Protein AF-0000000065784189 (afdb_homodimer)

Secondary structure (DSSP, 8-state):
--EEEEESS--HHHHHHHHHHHHTT--EEEEETTTS-EES-GGGGG-SEEEE--SSHHHHHHHHHHHHHTT-EEES-HHHHHHHT-HHHHHHHHHHTT-----EEEE-SHHHHHHHHHHH-SSEEEE-SS-STTTT-EEE-SHHHHHHHHHHHHT-S-GGGG-EEEEE---STTEEEEEEEETTEEEEEEEEEPPTT-S---GGGT-EEEE----HHHHHHHHHHHHHHT-SEEEEEEEEETTTEEEEEEEESS---HHHHHHH---HHHHHHHHHHHHH--/--EEEEESS--HHHHHHHHHHHHTT--EEEEETTTS-EES-GGGGG-SEEEE--SSHHHHHHHHHHHHHTT-EEES-HHHHHHHT-HHHHHHHHHHTT-----EEEE-SHHHHHHHHHHH-SSEEEE-SS-STTTT-EEE-SHHHHHHHHHHHHT-S-GGGG-EEEEE---STTEEEEEEEETTEEEEEEEEEPPTT-S---GGGT-EEEE----HHHHHHHHHHHHHHT-SEEEEEEEEETTTEEEEEEEESS---HHHHHHH---HHHHHHHHHHHHH--

Structure (mmCIF, N/CA/C/O backbone):
data_AF-0000000065784189-model_v1
#
loop_
_entity.id
_entity.type
_entity.pdbx_description
1 polymer 'Glutamate--LysW ligase ArgX'
#
loop_
_atom_site.group_PDB
_atom_site.id
_atom_site.type_symbol
_atom_site.label_atom_id
_atom_site.label_alt_id
_atom_site.label_comp_id
_atom_site.label_asym_id
_atom_site.label_entity_id
_atom_site.label_seq_id
_atom_site.pdbx_PDB_ins_code
_atom_site.Cartn_x
_atom_site.Cartn_y
_atom_site.Cartn_z
_atom_site.occupancy
_atom_site.B_iso_or_equiv
_atom_site.auth_seq_id
_atom_site.auth_comp_id
_atom_site.auth_asym_id
_atom_site.auth_atom_id
_atom_site.pdbx_PDB_model_num
ATOM 1 N N . MET A 1 1 ? -0.158 31.297 -2.658 1 83.88 1 MET A N 1
ATOM 2 C CA . MET A 1 1 ? 0.431 29.969 -2.83 1 83.88 1 MET A CA 1
ATOM 3 C C . MET A 1 1 ? 1.099 29.5 -1.544 1 83.88 1 MET A C 1
ATOM 5 O O . MET A 1 1 ? 1.792 30.266 -0.88 1 83.88 1 MET A O 1
ATOM 9 N N . ARG A 1 2 ? 0.805 28.484 -1.016 1 95.38 2 ARG A N 1
ATOM 10 C CA . ARG A 1 2 ? 1.253 28.078 0.315 1 95.38 2 ARG A CA 1
ATOM 11 C C . ARG A 1 2 ? 1.725 26.625 0.324 1 95.38 2 ARG A C 1
ATOM 13 O O . ARG A 1 2 ? 1.132 25.781 -0.337 1 95.38 2 ARG A O 1
ATOM 20 N N . VAL A 1 3 ? 2.896 26.438 0.998 1 98.56 3 VAL A N 1
ATOM 21 C CA . VAL A 1 3 ? 3.49 25.109 1.099 1 98.56 3 VAL A CA 1
ATOM 22 C C . VAL A 1 3 ? 3.203 24.516 2.477 1 98.56 3 VAL A C 1
ATOM 24 O O . VAL A 1 3 ? 3.279 25.219 3.488 1 98.56 3 VAL A O 1
ATOM 27 N N . ALA A 1 4 ? 2.799 23.266 2.514 1 98.81 4 ALA A N 1
ATOM 28 C CA . ALA A 1 4 ? 2.785 22.516 3.77 1 98.81 4 ALA A CA 1
ATOM 29 C C . ALA A 1 4 ? 4.043 21.672 3.914 1 98.81 4 ALA A C 1
ATOM 31 O O . ALA A 1 4 ? 4.309 20.797 3.08 1 98.81 4 ALA A O 1
ATOM 32 N N . LEU A 1 5 ? 4.863 21.984 4.855 1 98.88 5 LEU A N 1
ATOM 33 C CA . LEU A 1 5 ? 5.953 21.094 5.246 1 98.88 5 LEU A CA 1
ATOM 34 C C . LEU A 1 5 ? 5.484 20.094 6.305 1 98.88 5 LEU A C 1
ATOM 36 O O . LEU A 1 5 ? 5.324 20.453 7.473 1 98.88 5 LEU A O 1
ATOM 40 N N . VAL A 1 6 ? 5.258 18.828 5.93 1 98.94 6 VAL A N 1
ATOM 41 C CA . VAL A 1 6 ? 4.664 17.812 6.805 1 98.94 6 VAL A CA 1
ATOM 42 C C . VAL A 1 6 ? 5.766 17 7.48 1 98.94 6 VAL A C 1
ATOM 44 O O . VAL A 1 6 ? 6.633 16.438 6.809 1 98.94 6 VAL A O 1
ATOM 47 N N . VAL A 1 7 ? 5.73 16.922 8.812 1 98.81 7 VAL A N 1
ATOM 48 C CA . VAL A 1 7 ? 6.816 16.281 9.539 1 98.81 7 VAL A CA 1
ATOM 49 C C . VAL A 1 7 ? 6.242 15.422 10.664 1 98.81 7 VAL A C 1
ATOM 51 O O . VAL A 1 7 ? 5.055 15.523 10.984 1 98.81 7 VAL A O 1
ATOM 54 N N . ASP A 1 8 ? 6.949 14.461 11.18 1 98 8 ASP A N 1
ATOM 55 C CA . ASP A 1 8 ? 6.648 13.844 12.469 1 98 8 ASP A CA 1
ATOM 56 C C . ASP A 1 8 ? 7.754 14.117 13.484 1 98 8 ASP A C 1
ATOM 58 O O . ASP A 1 8 ? 7.504 14.148 14.688 1 98 8 ASP A O 1
ATOM 62 N N . ILE A 1 9 ? 8.977 14.273 12.961 1 96.12 9 ILE A N 1
ATOM 63 C CA . ILE A 1 9 ? 10.141 14.758 13.703 1 96.12 9 ILE A CA 1
ATOM 64 C C . ILE A 1 9 ? 10.906 15.773 12.852 1 96.12 9 ILE A C 1
ATOM 66 O O . ILE A 1 9 ? 11.055 15.586 11.641 1 96.12 9 ILE A O 1
ATOM 70 N N . VAL A 1 10 ? 11.352 16.781 13.508 1 95.88 10 VAL A N 1
ATOM 71 C CA . VAL A 1 10 ? 12.133 17.766 12.781 1 95.88 10 VAL A CA 1
ATOM 72 C C . VAL A 1 10 ? 13.617 17.469 12.906 1 95.88 10 VAL A C 1
ATOM 74 O O . VAL A 1 10 ? 14.234 17.75 13.938 1 95.88 10 VAL A O 1
ATOM 77 N N . ARG A 1 11 ? 14.188 16.984 11.883 1 94.62 11 ARG A N 1
ATOM 78 C CA . ARG A 1 11 ? 15.617 16.688 11.82 1 94.62 11 ARG A CA 1
ATOM 79 C C . ARG A 1 11 ? 16.359 17.766 11.055 1 94.62 11 ARG A C 1
ATOM 81 O O . ARG A 1 11 ? 15.797 18.812 10.742 1 94.62 11 ARG A O 1
ATOM 88 N N . GLN A 1 12 ? 17.594 17.547 10.844 1 94.94 12 GLN A N 1
ATOM 89 C CA . GLN A 1 12 ? 18.438 18.516 10.148 1 94.94 12 GLN A CA 1
ATOM 90 C C . GLN A 1 12 ? 17.938 18.75 8.727 1 94.94 12 GLN A C 1
ATOM 92 O O . GLN A 1 12 ? 17.938 19.891 8.25 1 94.94 12 GLN A O 1
ATOM 97 N N . GLU A 1 13 ? 17.484 17.766 8.086 1 96.81 13 GLU A N 1
ATOM 98 C CA . GLU A 1 13 ? 17 17.859 6.711 1 96.81 13 GLU A CA 1
ATOM 99 C C . GLU A 1 13 ? 15.766 18.75 6.621 1 96.81 13 GLU A C 1
ATOM 101 O O . GLU A 1 13 ? 15.672 19.609 5.73 1 96.81 13 GLU A O 1
ATOM 106 N N . GLU A 1 14 ? 14.859 18.594 7.562 1 98 14 GLU A N 1
ATOM 107 C CA . GLU A 1 14 ? 13.641 19.406 7.551 1 98 14 GLU A CA 1
ATOM 108 C C . GLU A 1 14 ? 13.93 20.859 7.895 1 98 14 GLU A C 1
ATOM 110 O O . GLU A 1 14 ? 13.281 21.766 7.379 1 98 14 GLU A O 1
ATOM 115 N N . LYS A 1 15 ? 14.906 21.062 8.766 1 98.38 15 LYS A N 1
ATOM 116 C CA . LYS A 1 15 ? 15.336 22.438 9.062 1 98.38 15 LYS A CA 1
ATOM 117 C C . LYS A 1 15 ? 15.914 23.109 7.82 1 98.38 15 LYS A C 1
ATOM 119 O O . LYS A 1 15 ? 15.656 24.281 7.57 1 98.38 15 LYS A O 1
ATOM 124 N N . LEU A 1 16 ? 16.734 22.344 7.105 1 98.56 16 LEU A N 1
ATOM 125 C CA . LEU A 1 16 ? 17.328 22.875 5.883 1 98.56 16 LEU A CA 1
ATOM 126 C C . LEU A 1 16 ? 16.25 23.203 4.855 1 98.56 16 LEU A C 1
ATOM 128 O O . LEU A 1 16 ? 16.344 24.219 4.152 1 98.56 16 LEU A O 1
ATOM 132 N N . ILE A 1 17 ? 15.195 22.422 4.758 1 98.81 17 ILE A N 1
ATOM 133 C CA . ILE A 1 17 ? 14.102 22.672 3.826 1 98.81 17 ILE A CA 1
ATOM 134 C C . ILE A 1 17 ? 13.359 23.938 4.242 1 98.81 17 ILE A C 1
ATOM 136 O O . ILE A 1 17 ? 13.047 24.797 3.404 1 98.81 17 ILE A O 1
ATOM 140 N N . ALA A 1 18 ? 13.117 24.047 5.539 1 98.69 18 ALA A N 1
ATOM 141 C CA . ALA A 1 18 ? 12.461 25.25 6.051 1 98.69 18 ALA A CA 1
ATOM 142 C C . ALA A 1 18 ? 13.281 26.5 5.75 1 98.69 18 ALA A C 1
ATOM 144 O O . ALA A 1 18 ? 12.742 27.516 5.305 1 98.69 18 ALA A O 1
ATOM 145 N N . LYS A 1 19 ? 14.555 26.422 5.992 1 98.62 19 LYS A N 1
ATOM 146 C CA . LYS A 1 19 ? 15.453 27.531 5.703 1 98.62 19 LYS A CA 1
ATOM 147 C C . LYS A 1 19 ? 15.406 27.906 4.227 1 98.62 19 LYS A C 1
ATOM 149 O O . LYS A 1 19 ? 15.422 29.094 3.881 1 98.62 19 LYS A O 1
ATOM 154 N N . ALA A 1 20 ? 15.414 26.859 3.385 1 98.69 20 ALA A N 1
ATOM 155 C CA . ALA A 1 20 ? 15.328 27.109 1.947 1 98.69 20 ALA A CA 1
ATOM 156 C C . ALA A 1 20 ? 14.008 27.781 1.579 1 98.69 20 ALA A C 1
ATOM 158 O O . ALA A 1 20 ? 13.984 28.688 0.747 1 98.69 20 ALA A O 1
ATOM 159 N N . LEU A 1 21 ? 12.922 27.375 2.205 1 98.38 21 LEU A N 1
ATOM 160 C CA . LEU A 1 21 ? 11.625 28 1.961 1 98.38 21 LEU A CA 1
ATOM 161 C C . LEU A 1 21 ? 11.648 29.469 2.334 1 98.38 21 LEU A C 1
ATOM 163 O O . LEU A 1 21 ? 11.109 30.312 1.604 1 98.38 21 LEU A O 1
ATOM 167 N N . GLU A 1 22 ? 12.273 29.766 3.396 1 98.12 22 GLU A N 1
ATOM 168 C CA . GLU A 1 22 ? 12.422 31.156 3.832 1 98.12 22 GLU A CA 1
ATOM 169 C C . GLU A 1 22 ? 13.289 31.953 2.859 1 98.12 22 GLU A C 1
ATOM 171 O O . GLU A 1 22 ? 12.938 33.062 2.48 1 98.12 22 GLU A O 1
ATOM 176 N N . LYS A 1 23 ? 14.359 31.344 2.514 1 97.69 23 LYS A N 1
ATOM 177 C CA . LYS A 1 23 ? 15.289 31.984 1.593 1 97.69 23 LYS A CA 1
ATOM 178 C C . LYS A 1 23 ? 14.602 32.375 0.284 1 97.69 23 LYS A C 1
ATOM 180 O O . LYS A 1 23 ? 14.844 33.438 -0.271 1 97.69 23 LYS A O 1
ATOM 185 N N . PHE A 1 24 ? 13.766 31.5 -0.202 1 96.75 24 PHE A N 1
ATOM 186 C CA . PHE A 1 24 ? 13.07 31.734 -1.462 1 96.75 24 PHE A CA 1
ATOM 187 C C . PHE A 1 24 ? 11.797 32.531 -1.239 1 96.75 24 PHE A C 1
ATOM 189 O O . PHE A 1 24 ? 11.008 32.75 -2.166 1 96.75 24 PHE A O 1
ATOM 196 N N . GLN A 1 25 ? 11.453 32.938 0.029 1 96.12 25 GLN A N 1
ATOM 197 C CA . GLN A 1 25 ? 10.336 33.781 0.415 1 96.12 25 GLN A CA 1
ATOM 198 C C . GLN A 1 25 ? 9 33.125 0.084 1 96.12 25 GLN A C 1
ATOM 200 O O . GLN A 1 25 ? 8.094 33.781 -0.441 1 96.12 25 GLN A O 1
ATOM 205 N N . LEU A 1 26 ? 8.977 31.859 0.297 1 97 26 LEU A N 1
ATOM 206 C CA . LEU A 1 26 ? 7.73 31.109 0.122 1 97 26 LEU A CA 1
ATOM 207 C C . LEU A 1 26 ? 6.98 31 1.444 1 97 26 LEU A C 1
ATOM 209 O O . LEU A 1 26 ? 7.586 30.719 2.482 1 97 26 LEU A O 1
ATOM 213 N N . GLN A 1 27 ? 5.715 31.266 1.401 1 97.19 27 GLN A N 1
ATOM 214 C CA . GLN A 1 27 ? 4.887 31.047 2.582 1 97.19 27 GLN A CA 1
ATOM 215 C C . GLN A 1 27 ? 4.684 29.562 2.854 1 97.19 27 GLN A C 1
ATOM 217 O O . GLN A 1 27 ? 4.492 28.781 1.922 1 97.19 27 GLN A O 1
ATOM 222 N N . TYR A 1 28 ? 4.875 29.203 4.133 1 98.12 28 TYR A N 1
ATOM 223 C CA . TYR A 1 28 ? 4.688 27.781 4.441 1 98.12 28 TYR A CA 1
ATOM 224 C C . TYR A 1 28 ? 4.215 27.609 5.879 1 98.12 28 TYR A C 1
ATOM 226 O O . TYR A 1 28 ? 4.379 28.5 6.711 1 98.12 28 TYR A O 1
ATOM 234 N N . ASP A 1 29 ? 3.5 26.484 6.137 1 98.44 29 ASP A N 1
ATOM 235 C CA . ASP A 1 29 ? 3.189 25.984 7.473 1 98.44 29 ASP A CA 1
ATOM 236 C C . ASP A 1 29 ? 3.861 24.641 7.727 1 98.44 29 ASP A C 1
ATOM 238 O O . ASP A 1 29 ? 4.07 23.859 6.797 1 98.44 29 ASP A O 1
ATOM 242 N N . VAL A 1 30 ? 4.238 24.469 8.953 1 98.62 30 VAL A N 1
ATOM 243 C CA . VAL A 1 30 ? 4.711 23.141 9.367 1 98.62 30 VAL A CA 1
ATOM 244 C C . VAL A 1 30 ? 3.555 22.359 9.977 1 98.62 30 VAL A C 1
ATOM 246 O O . VAL A 1 30 ? 2.879 22.828 10.891 1 98.62 30 VAL A O 1
ATOM 249 N N . ILE A 1 31 ? 3.256 21.219 9.414 1 98.56 31 ILE A N 1
ATOM 250 C CA . ILE A 1 31 ? 2.248 20.312 9.953 1 98.56 31 ILE A CA 1
ATOM 251 C C . ILE A 1 31 ? 2.93 19.109 10.586 1 98.56 31 ILE A C 1
ATOM 253 O O . ILE A 1 31 ? 3.527 18.281 9.891 1 98.56 31 ILE A O 1
ATOM 257 N N . ASN A 1 32 ? 2.895 19 11.883 1 98.75 32 ASN A N 1
ATOM 258 C CA . ASN A 1 32 ? 3.459 17.859 12.602 1 98.75 32 ASN A CA 1
ATOM 259 C C . ASN A 1 32 ? 2.412 16.781 12.844 1 98.75 32 ASN A C 1
ATOM 261 O O . ASN A 1 32 ? 1.639 16.859 13.797 1 98.75 32 ASN A O 1
ATOM 265 N N . VAL A 1 33 ? 2.467 15.68 12.125 1 98.56 33 VAL A N 1
ATOM 266 C CA . VAL A 1 33 ? 1.403 14.68 12.109 1 98.56 33 VAL A CA 1
ATOM 267 C C . VAL A 1 33 ? 1.604 13.703 13.266 1 98.56 33 VAL A C 1
ATOM 269 O O . VAL A 1 33 ? 0.78 12.812 13.484 1 98.56 33 VAL A O 1
ATOM 272 N N . ALA A 1 34 ? 2.674 13.852 13.984 1 97.94 34 ALA A N 1
ATOM 273 C CA . ALA A 1 34 ? 2.84 13.102 15.227 1 97.94 34 ALA A CA 1
ATOM 274 C C . ALA A 1 34 ? 2.117 13.789 16.375 1 97.94 34 ALA A C 1
ATOM 276 O O . ALA A 1 34 ? 1.96 13.203 17.453 1 97.94 34 ALA A O 1
ATOM 277 N N . GLN A 1 35 ? 1.637 15 16.141 1 97.94 35 GLN A N 1
ATOM 278 C CA . GLN A 1 35 ? 1.016 15.773 17.203 1 97.94 35 GLN A CA 1
ATOM 279 C C . GLN A 1 35 ? -0.421 16.156 16.859 1 97.94 35 GLN A C 1
ATOM 281 O O . GLN A 1 35 ? -1.281 16.234 17.734 1 97.94 35 GLN A O 1
ATOM 286 N N . GLU A 1 36 ? -0.643 16.344 15.609 1 98.12 36 GLU A N 1
ATOM 287 C CA . GLU A 1 36 ? -1.938 16.859 15.164 1 98.12 36 GLU A CA 1
ATOM 288 C C . GLU A 1 36 ? -2.621 15.867 14.219 1 98.12 36 GLU A C 1
ATOM 290 O O . GLU A 1 36 ? -1.966 15.242 13.383 1 98.12 36 GLU A O 1
ATOM 295 N N . PRO A 1 37 ? -3.949 15.664 14.414 1 98.69 37 PRO A N 1
ATOM 296 C CA . PRO A 1 37 ? -4.688 14.836 13.453 1 98.69 37 PRO A CA 1
ATOM 297 C C . PRO A 1 37 ? -4.992 15.562 12.148 1 98.69 37 PRO A C 1
ATOM 299 O O . PRO A 1 37 ? -4.883 16.797 12.086 1 98.69 37 PRO A O 1
ATOM 302 N N . LEU A 1 38 ? -5.281 14.867 11.109 1 98.75 38 LEU A N 1
ATOM 303 C CA . LEU A 1 38 ? -5.629 15.406 9.797 1 98.75 38 LEU A CA 1
ATOM 304 C C . LEU A 1 38 ? -7.035 14.969 9.391 1 98.75 38 LEU A C 1
ATOM 306 O O . LEU A 1 38 ? -7.277 13.789 9.148 1 98.75 38 LEU A O 1
ATOM 310 N N . PRO A 1 39 ? -7.953 15.875 9.266 1 98.62 39 PRO A N 1
ATOM 311 C CA . PRO A 1 39 ? -9.312 15.523 8.836 1 98.62 39 PRO A CA 1
ATOM 312 C C . PRO A 1 39 ? -9.438 15.445 7.312 1 98.62 39 PRO A C 1
ATOM 314 O O . PRO A 1 39 ? -8.773 16.188 6.594 1 98.62 39 PRO A O 1
ATOM 317 N N . PHE A 1 40 ? -10.211 14.469 6.844 1 98.5 40 PHE A N 1
ATOM 318 C CA . PHE A 1 40 ? -10.711 14.633 5.484 1 98.5 40 PHE A CA 1
ATOM 319 C C . PHE A 1 40 ? -11.594 15.867 5.375 1 98.5 40 PHE A C 1
ATOM 321 O O . PHE A 1 40 ? -12.758 15.844 5.773 1 98.5 40 PHE A O 1
ATOM 328 N N . ASN A 1 41 ? -11 16.953 4.895 1 97.44 41 ASN A N 1
ATOM 329 C CA . ASN A 1 41 ? -11.633 18.266 4.852 1 97.44 41 ASN A CA 1
ATOM 330 C C . ASN A 1 41 ? -11.094 19.109 3.701 1 97.44 41 ASN A C 1
ATOM 332 O O . ASN A 1 41 ? -9.883 19.219 3.52 1 97.44 41 ASN A O 1
ATOM 336 N N . LYS A 1 42 ? -11.953 19.719 3.002 1 96.56 42 LYS A N 1
ATOM 337 C CA . LYS A 1 42 ? -11.57 20.516 1.83 1 96.56 42 LYS A CA 1
ATOM 338 C C . LYS A 1 42 ? -10.742 21.734 2.229 1 96.56 42 LYS A C 1
ATOM 340 O O . LYS A 1 42 ? -10.055 22.312 1.393 1 96.56 42 LYS A O 1
ATOM 345 N N . ALA A 1 43 ? -10.805 22.078 3.469 1 96.5 43 ALA A N 1
ATOM 346 C CA . ALA A 1 43 ? -10.031 23.219 3.947 1 96.5 43 ALA A CA 1
ATOM 347 C C . ALA A 1 43 ? -8.531 22.984 3.803 1 96.5 43 ALA A C 1
ATOM 349 O O . ALA A 1 43 ? -7.75 23.922 3.701 1 96.5 43 ALA A O 1
ATOM 350 N N . LEU A 1 44 ? -8.102 21.766 3.775 1 97.38 44 LEU A N 1
ATOM 351 C CA . LEU A 1 44 ? -6.695 21.438 3.572 1 97.38 44 LEU A CA 1
ATOM 352 C C . LEU A 1 44 ? -6.23 21.875 2.188 1 97.38 44 LEU A C 1
ATOM 354 O O . LEU A 1 44 ? -5.027 21.953 1.931 1 97.38 44 LEU A O 1
ATOM 358 N N . GLY A 1 45 ? -7.156 22.125 1.297 1 97.56 45 GLY A N 1
ATOM 359 C CA . GLY A 1 45 ? -6.844 22.578 -0.05 1 97.56 45 GLY A CA 1
ATOM 360 C C . GLY A 1 45 ? -6.254 23.969 -0.092 1 97.56 45 GLY A C 1
ATOM 361 O O . GLY A 1 45 ? -5.91 24.484 -1.164 1 97.56 45 GLY A O 1
ATOM 362 N N . ARG A 1 46 ? -6.09 24.578 1.039 1 97.19 46 ARG A N 1
ATOM 363 C CA . ARG A 1 46 ? -5.449 25.891 1.11 1 97.19 46 ARG A CA 1
ATOM 364 C C . ARG A 1 46 ? -3.977 25.812 0.729 1 97.19 46 ARG A C 1
ATOM 366 O O . ARG A 1 46 ? -3.348 26.828 0.424 1 97.19 46 ARG A O 1
ATOM 373 N N . TYR A 1 47 ? -3.412 24.625 0.763 1 97.88 47 TYR A N 1
ATOM 374 C CA . TYR A 1 47 ? -2.025 24.422 0.363 1 97.88 47 TYR A CA 1
ATOM 375 C C . TYR A 1 47 ? -1.933 24.047 -1.112 1 97.88 47 TYR A C 1
ATOM 377 O O . TYR A 1 47 ? -2.758 23.281 -1.617 1 97.88 47 TYR A O 1
ATOM 385 N N . ASP A 1 48 ? -0.962 24.594 -1.746 1 97.44 48 ASP A N 1
ATOM 386 C CA . ASP A 1 48 ? -0.709 24.234 -3.139 1 97.44 48 ASP A CA 1
ATOM 387 C C . ASP A 1 48 ? 0.108 22.953 -3.24 1 97.44 48 ASP A C 1
ATOM 389 O O . ASP A 1 48 ? -0.156 22.109 -4.098 1 97.44 48 ASP A O 1
ATOM 393 N N . VAL A 1 49 ? 1.091 22.859 -2.379 1 98.44 49 VAL A N 1
ATOM 394 C CA . VAL A 1 49 ? 2.002 21.719 -2.377 1 98.44 49 VAL A CA 1
ATOM 395 C C . VAL A 1 49 ? 2.32 21.312 -0.94 1 98.44 49 VAL A C 1
ATOM 397 O O . VAL A 1 49 ? 2.385 22.156 -0.048 1 98.44 49 VAL A O 1
ATOM 400 N N . ALA A 1 50 ? 2.418 20.062 -0.773 1 98.88 50 ALA A N 1
ATOM 401 C CA . ALA A 1 50 ? 2.902 19.531 0.5 1 98.88 50 ALA A CA 1
ATOM 402 C C . ALA A 1 50 ? 4.191 18.734 0.312 1 98.88 50 ALA A C 1
ATOM 404 O O . ALA A 1 50 ? 4.25 17.828 -0.515 1 98.88 50 ALA A O 1
ATOM 405 N N . ILE A 1 51 ? 5.215 19.109 1.012 1 98.88 51 ILE A N 1
ATOM 406 C CA . ILE A 1 51 ? 6.453 18.344 1.07 1 98.88 51 ILE A CA 1
ATOM 407 C C . ILE A 1 51 ? 6.375 17.328 2.211 1 98.88 51 ILE A C 1
ATOM 409 O O . ILE A 1 51 ? 6.375 17.703 3.385 1 98.88 51 ILE A O 1
ATOM 413 N N . ILE A 1 52 ? 6.324 16.047 1.884 1 98.94 52 ILE A N 1
ATOM 414 C CA . ILE A 1 52 ? 6.082 14.969 2.842 1 98.94 52 ILE A CA 1
ATOM 415 C C . ILE A 1 52 ? 7.41 14.477 3.416 1 98.94 52 ILE A C 1
ATOM 417 O O . ILE A 1 52 ? 8.227 13.906 2.699 1 98.94 52 ILE A O 1
ATOM 421 N N . ARG A 1 53 ? 7.539 14.609 4.781 1 98.81 53 ARG A N 1
ATOM 422 C CA . ARG A 1 53 ? 8.859 14.352 5.348 1 98.81 53 ARG A CA 1
ATOM 423 C C . ARG A 1 53 ? 8.758 13.5 6.609 1 98.81 53 ARG A C 1
ATOM 425 O O . ARG A 1 53 ? 9.719 13.398 7.371 1 98.81 53 ARG A O 1
ATOM 432 N N . PRO A 1 54 ? 7.559 12.906 6.934 1 98.38 54 PRO A N 1
ATOM 433 C CA . PRO A 1 54 ? 7.574 12.031 8.109 1 98.38 54 PRO A CA 1
ATOM 434 C C . PRO A 1 54 ? 8.531 10.859 7.953 1 98.38 54 PRO A C 1
ATOM 436 O O . PRO A 1 54 ? 8.633 10.273 6.867 1 98.38 54 PRO A O 1
ATOM 439 N N . ILE A 1 55 ? 9.195 10.492 9.023 1 95.38 55 ILE A N 1
ATOM 440 C CA . ILE A 1 55 ? 10.102 9.344 9.039 1 95.38 55 ILE A CA 1
ATOM 441 C C . ILE A 1 55 ? 9.289 8.055 9 1 95.38 55 ILE A C 1
ATOM 443 O O . ILE A 1 55 ? 9.695 7.078 8.359 1 95.38 55 ILE A O 1
ATOM 447 N N . SER A 1 56 ? 8.211 8.023 9.688 1 95.75 56 SER A N 1
ATOM 448 C CA . SER A 1 56 ? 7.316 6.875 9.672 1 95.75 56 SER A CA 1
ATOM 449 C C . SER A 1 56 ? 6.68 6.688 8.297 1 95.75 56 SER A C 1
ATOM 451 O O . SER A 1 56 ? 6.023 7.598 7.785 1 95.75 56 SER A O 1
ATOM 453 N N . MET A 1 57 ? 6.832 5.5 7.801 1 96.12 57 MET A N 1
ATOM 454 C CA . MET A 1 57 ? 6.285 5.176 6.484 1 96.12 57 MET A CA 1
ATOM 455 C C . MET A 1 57 ? 4.781 5.418 6.445 1 96.12 57 MET A C 1
ATOM 457 O O . MET A 1 57 ? 4.27 6.016 5.496 1 96.12 57 MET A O 1
ATOM 461 N N . TYR A 1 58 ? 4.102 5.035 7.434 1 97.19 58 TYR A N 1
ATOM 462 C CA . TYR A 1 58 ? 2.646 5.121 7.43 1 97.19 58 TYR A CA 1
ATOM 463 C C . TYR A 1 58 ? 2.184 6.555 7.676 1 97.19 58 TYR A C 1
ATOM 465 O O . TYR A 1 58 ? 1.167 6.988 7.129 1 97.19 58 TYR A O 1
ATOM 473 N N . ARG A 1 59 ? 2.916 7.316 8.5 1 98.38 59 ARG A N 1
ATOM 474 C CA . ARG A 1 59 ? 2.568 8.727 8.664 1 98.38 59 ARG A CA 1
ATOM 475 C C . ARG A 1 59 ? 2.758 9.492 7.363 1 98.38 59 ARG A C 1
ATOM 477 O O . ARG A 1 59 ? 1.935 10.336 7.008 1 98.38 59 ARG A O 1
ATOM 484 N N . ALA A 1 60 ? 3.852 9.156 6.68 1 98.69 60 ALA A N 1
ATOM 485 C CA . ALA A 1 60 ? 4.07 9.781 5.379 1 98.69 60 ALA A CA 1
ATOM 486 C C . ALA A 1 60 ? 2.949 9.43 4.406 1 98.69 60 ALA A C 1
ATOM 488 O O . ALA A 1 60 ? 2.383 10.312 3.756 1 98.69 60 ALA A O 1
ATOM 489 N N . LEU A 1 61 ? 2.621 8.18 4.383 1 98.81 61 LEU A N 1
ATOM 490 C CA . LEU A 1 61 ? 1.632 7.648 3.451 1 98.81 61 LEU A CA 1
ATOM 491 C C . LEU A 1 61 ? 0.267 8.281 3.689 1 98.81 61 LEU A C 1
ATOM 493 O O . LEU A 1 61 ? -0.336 8.836 2.766 1 98.81 61 LEU A O 1
ATOM 497 N N . TYR A 1 62 ? -0.157 8.305 4.879 1 98.88 62 TYR A N 1
ATOM 498 C CA . TYR A 1 62 ? -1.521 8.727 5.172 1 98.88 62 TYR A CA 1
ATOM 499 C C . TYR A 1 62 ? -1.638 10.25 5.145 1 98.88 62 TYR A C 1
ATOM 501 O O . TYR A 1 62 ? -2.676 10.789 4.754 1 98.88 62 TYR A O 1
ATOM 509 N N . ALA A 1 63 ? -0.564 10.938 5.562 1 98.88 63 ALA A N 1
ATOM 510 C CA . ALA A 1 63 ? -0.583 12.391 5.418 1 98.88 63 ALA A CA 1
ATOM 511 C C . ALA A 1 63 ? -0.723 12.797 3.951 1 98.88 63 ALA A C 1
ATOM 513 O O . ALA A 1 63 ? -1.545 13.648 3.611 1 98.88 63 ALA A O 1
ATOM 514 N N . SER A 1 64 ? 0.073 12.141 3.145 1 98.94 64 SER A N 1
ATOM 515 C CA . SER A 1 64 ? -0.012 12.414 1.714 1 98.94 64 SER A CA 1
ATOM 516 C C . SER A 1 64 ? -1.408 12.117 1.176 1 98.94 64 SER A C 1
ATOM 518 O O . SER A 1 64 ? -1.987 12.938 0.458 1 98.94 64 SER A O 1
ATOM 520 N N . ALA A 1 65 ? -1.974 11.023 1.555 1 98.94 65 ALA A N 1
ATOM 521 C CA . ALA A 1 65 ? -3.281 10.602 1.062 1 98.94 65 ALA A CA 1
ATOM 522 C C . ALA A 1 65 ? -4.367 11.594 1.453 1 98.94 65 ALA A C 1
ATOM 524 O O . ALA A 1 65 ? -5.203 11.969 0.626 1 98.94 65 ALA A O 1
ATOM 525 N N . VAL A 1 66 ? -4.344 12.039 2.691 1 98.94 66 VAL A N 1
ATOM 526 C CA . VAL A 1 66 ? -5.371 12.953 3.174 1 98.94 66 VAL A CA 1
ATOM 527 C C . VAL A 1 66 ? -5.238 14.297 2.469 1 98.94 66 VAL A C 1
ATOM 529 O O . VAL A 1 66 ? -6.234 14.875 2.029 1 98.94 66 VAL A O 1
ATOM 532 N N . LEU A 1 67 ? -4.043 14.773 2.326 1 98.88 67 LEU A N 1
ATOM 533 C CA . LEU A 1 67 ? -3.83 16.047 1.661 1 98.88 67 LEU A CA 1
ATOM 534 C C . LEU A 1 67 ? -4.227 15.977 0.19 1 98.88 67 LEU A C 1
ATOM 536 O O . LEU A 1 67 ? -4.84 16.906 -0.343 1 98.88 67 LEU A O 1
ATOM 540 N N . GLU A 1 68 ? -3.932 14.859 -0.459 1 98.81 68 GLU A N 1
ATOM 541 C CA . GLU A 1 68 ? -4.316 14.664 -1.854 1 98.81 68 GLU A CA 1
ATOM 542 C C . GLU A 1 68 ? -5.832 14.688 -2.018 1 98.81 68 GLU A C 1
ATOM 544 O O . GLU A 1 68 ? -6.344 15.156 -3.037 1 98.81 68 GLU A O 1
ATOM 549 N N . SER A 1 69 ? -6.492 14.148 -1.043 1 98.75 69 SER A N 1
ATOM 550 C CA . SER A 1 69 ? -7.949 14.094 -1.117 1 98.75 69 SER A CA 1
ATOM 551 C C . SER A 1 69 ? -8.555 15.492 -1.201 1 98.75 69 SER A C 1
ATOM 553 O O . SER A 1 69 ? -9.672 15.664 -1.69 1 98.75 69 SER A O 1
ATOM 555 N N . ALA A 1 70 ? -7.836 16.484 -0.74 1 98.38 70 ALA A N 1
ATOM 556 C CA . ALA A 1 70 ? -8.297 17.875 -0.755 1 98.38 70 ALA A CA 1
ATOM 557 C C . ALA A 1 70 ? -7.75 18.625 -1.973 1 98.38 70 ALA A C 1
ATOM 559 O O . ALA A 1 70 ? -7.887 19.844 -2.074 1 98.38 70 ALA A O 1
ATOM 560 N N . GLY A 1 71 ? -7.012 17.922 -2.852 1 97.94 71 GLY A N 1
ATOM 561 C CA . GLY A 1 71 ? -6.523 18.531 -4.086 1 97.94 71 GLY A CA 1
ATOM 562 C C . GLY A 1 71 ? -5.105 19.047 -3.971 1 97.94 71 GLY A C 1
ATOM 563 O O . GLY A 1 71 ? -4.613 19.734 -4.875 1 97.94 71 GLY A O 1
ATOM 564 N N . VAL A 1 72 ? -4.41 18.75 -2.908 1 98.5 72 VAL A N 1
ATOM 565 C CA . VAL A 1 72 ? -3.053 19.234 -2.686 1 98.5 72 VAL A CA 1
ATOM 566 C C . VAL A 1 72 ? -2.059 18.344 -3.42 1 98.5 72 VAL A C 1
ATOM 568 O O . VAL A 1 72 ? -2.182 17.109 -3.389 1 98.5 72 VAL A O 1
ATOM 571 N N . HIS A 1 73 ? -1.134 18.922 -4.164 1 98.44 73 HIS A N 1
ATOM 572 C CA . HIS A 1 73 ? -0.04 18.141 -4.734 1 98.44 73 HIS A CA 1
ATOM 573 C C . HIS A 1 73 ? 0.973 17.75 -3.662 1 98.44 73 HIS A C 1
ATOM 575 O O . HIS A 1 73 ? 1.495 18.609 -2.949 1 98.44 73 HIS A O 1
ATOM 581 N N . THR A 1 74 ? 1.223 16.5 -3.537 1 98.81 74 THR A N 1
ATOM 582 C CA . THR A 1 74 ? 2.135 16.047 -2.494 1 98.81 74 THR A CA 1
ATOM 583 C C . THR A 1 74 ? 3.43 15.508 -3.1 1 98.81 74 THR A C 1
ATOM 585 O O . THR A 1 74 ? 3.408 14.852 -4.141 1 98.81 74 THR A O 1
ATOM 588 N N . ILE A 1 75 ? 4.543 15.805 -2.396 1 98.81 75 ILE A N 1
ATOM 589 C CA . ILE A 1 75 ? 5.875 15.359 -2.799 1 98.81 75 ILE A CA 1
ATOM 590 C C . ILE A 1 75 ? 6.504 14.539 -1.676 1 98.81 75 ILE A C 1
ATOM 592 O O . ILE A 1 75 ? 7.047 15.094 -0.72 1 98.81 75 ILE A O 1
ATOM 596 N N . ASN A 1 76 ? 6.371 13.328 -1.894 1 98.75 76 ASN A N 1
ATOM 597 C CA . ASN A 1 76 ? 5.84 12.523 -2.986 1 98.75 76 ASN A CA 1
ATOM 598 C C . ASN A 1 76 ? 4.352 12.242 -2.807 1 98.75 76 ASN A C 1
ATOM 600 O O . ASN A 1 76 ? 3.785 12.531 -1.752 1 98.75 76 ASN A O 1
ATOM 604 N N . SER A 1 77 ? 3.764 11.727 -3.863 1 98.81 77 SER A N 1
ATOM 605 C CA . SER A 1 77 ? 2.373 11.289 -3.83 1 98.81 77 SER A CA 1
ATOM 606 C C . SER A 1 77 ? 2.211 10.031 -2.982 1 98.81 77 SER A C 1
ATOM 608 O O . SER A 1 77 ? 3.176 9.289 -2.768 1 98.81 77 SER A O 1
ATOM 610 N N . SER A 1 78 ? 0.979 9.781 -2.518 1 98.81 78 SER A N 1
ATOM 611 C CA . SER A 1 78 ? 0.678 8.578 -1.755 1 98.81 78 SER A CA 1
ATOM 612 C C . SER A 1 78 ? 0.97 7.32 -2.568 1 98.81 78 SER A C 1
ATOM 614 O O . SER A 1 78 ? 1.421 6.312 -2.021 1 98.81 78 SER A O 1
ATOM 616 N N . ASP A 1 79 ? 0.772 7.32 -3.9 1 98.5 79 ASP A N 1
ATOM 617 C CA . ASP A 1 79 ? 1.102 6.191 -4.766 1 98.5 79 ASP A CA 1
ATOM 618 C C . ASP A 1 79 ? 2.604 5.918 -4.766 1 98.5 79 ASP A C 1
ATOM 620 O O . ASP A 1 79 ? 3.031 4.773 -4.613 1 98.5 79 ASP A O 1
ATOM 624 N N . THR A 1 80 ? 3.369 6.996 -4.895 1 98.69 80 THR A N 1
ATOM 625 C CA . THR A 1 80 ? 4.82 6.863 -4.887 1 98.69 80 THR A CA 1
ATOM 626 C C . THR A 1 80 ? 5.312 6.352 -3.535 1 98.69 80 THR A C 1
ATOM 628 O O . THR A 1 80 ? 6.164 5.465 -3.475 1 98.69 80 THR A O 1
ATOM 631 N N . ILE A 1 81 ? 4.758 6.918 -2.479 1 98.75 81 ILE A N 1
ATOM 632 C CA . ILE A 1 81 ? 5.164 6.52 -1.135 1 98.75 81 ILE A CA 1
ATOM 633 C C . ILE A 1 81 ? 4.84 5.047 -0.913 1 98.75 81 ILE A C 1
ATOM 635 O O . ILE A 1 81 ? 5.652 4.305 -0.353 1 98.75 81 ILE A O 1
ATOM 639 N N . SER A 1 82 ? 3.697 4.602 -1.376 1 98.38 82 SER A N 1
ATOM 640 C CA . SER A 1 82 ? 3.301 3.201 -1.279 1 98.38 82 SER A CA 1
ATOM 641 C C . SER A 1 82 ? 4.273 2.299 -2.033 1 98.38 82 SER A C 1
ATOM 643 O O . SER A 1 82 ? 4.695 1.263 -1.515 1 98.38 82 SER A O 1
ATOM 645 N N . LEU A 1 83 ? 4.625 2.672 -3.189 1 98.5 83 LEU A N 1
ATOM 646 C CA . LEU A 1 83 ? 5.531 1.873 -4.004 1 98.5 83 LEU A CA 1
ATOM 647 C C . LEU A 1 83 ? 6.93 1.852 -3.4 1 98.5 83 LEU A C 1
ATOM 649 O O . LEU A 1 83 ? 7.516 0.782 -3.213 1 98.5 83 LEU A O 1
ATOM 653 N N . CYS A 1 84 ? 7.426 3.037 -3.014 1 98.31 84 CYS A N 1
ATOM 654 C CA . CYS A 1 84 ? 8.773 3.129 -2.461 1 98.31 84 CYS A CA 1
ATOM 655 C C . CYS A 1 84 ? 8.867 2.396 -1.129 1 98.31 84 CYS A C 1
ATOM 657 O O . CYS A 1 84 ? 9.914 1.843 -0.793 1 98.31 84 CYS A O 1
ATOM 659 N N . GLY A 1 85 ? 7.789 2.391 -0.432 1 97.31 85 GLY A N 1
ATOM 660 C CA . GLY A 1 85 ? 7.785 1.822 0.907 1 97.31 85 GLY A CA 1
ATOM 661 C C . GLY A 1 85 ? 7.715 0.307 0.913 1 97.31 85 GLY A C 1
ATOM 662 O O . GLY A 1 85 ? 7.816 -0.32 1.969 1 97.31 85 GLY A O 1
ATOM 663 N N . ASP A 1 86 ? 7.613 -0.321 -0.249 1 98.25 86 ASP A N 1
ATOM 664 C CA . ASP A 1 86 ? 7.441 -1.764 -0.392 1 98.25 86 ASP A CA 1
ATOM 665 C C . ASP A 1 86 ? 8.305 -2.309 -1.528 1 98.25 86 ASP A C 1
ATOM 667 O O . ASP A 1 86 ? 7.992 -2.105 -2.703 1 98.25 86 ASP A O 1
ATOM 671 N N . LYS A 1 87 ? 9.344 -3.09 -1.182 1 98.69 87 LYS A N 1
ATOM 672 C CA . LYS A 1 87 ? 10.328 -3.555 -2.154 1 98.69 87 LYS A CA 1
ATOM 673 C C . LYS A 1 87 ? 9.68 -4.453 -3.203 1 98.69 87 LYS A C 1
ATOM 675 O O . LYS A 1 87 ? 10.07 -4.434 -4.371 1 98.69 87 LYS A O 1
ATOM 680 N N . ILE A 1 88 ? 8.703 -5.258 -2.854 1 98.88 88 ILE A N 1
ATOM 681 C CA . ILE A 1 88 ? 8.086 -6.176 -3.803 1 98.88 88 ILE A CA 1
ATOM 682 C C . ILE A 1 88 ? 7.273 -5.391 -4.828 1 98.88 88 ILE A C 1
ATOM 684 O O . ILE A 1 88 ? 7.336 -5.672 -6.027 1 98.88 88 ILE A O 1
ATOM 688 N N . LEU A 1 89 ? 6.535 -4.406 -4.34 1 98.88 89 LEU A N 1
ATOM 689 C CA . LEU A 1 89 ? 5.77 -3.572 -5.262 1 98.88 89 LEU A CA 1
ATOM 690 C C . LEU A 1 89 ? 6.699 -2.797 -6.188 1 98.88 89 LEU A C 1
ATOM 692 O O . LEU A 1 89 ? 6.422 -2.668 -7.383 1 98.88 89 LEU A O 1
ATOM 696 N N . THR A 1 90 ? 7.754 -2.295 -5.645 1 98.81 90 THR A N 1
ATOM 697 C CA . THR A 1 90 ? 8.758 -1.617 -6.457 1 98.81 90 THR A CA 1
ATOM 698 C C . THR A 1 90 ? 9.305 -2.553 -7.531 1 98.81 90 THR A C 1
ATOM 700 O O . THR A 1 90 ? 9.312 -2.211 -8.719 1 98.81 90 THR A O 1
ATOM 703 N N . TYR A 1 91 ? 9.734 -3.752 -7.145 1 98.88 91 TYR A N 1
ATOM 704 C CA . TYR A 1 91 ? 10.305 -4.727 -8.07 1 98.88 91 TYR A CA 1
ATOM 705 C C . TYR A 1 91 ? 9.305 -5.109 -9.148 1 98.88 91 TYR A C 1
ATOM 707 O O . TYR A 1 91 ? 9.672 -5.301 -10.312 1 98.88 91 TYR A O 1
ATOM 715 N N . SER A 1 92 ? 8.062 -5.242 -8.742 1 98.88 92 SER A N 1
ATOM 716 C CA . SER A 1 92 ? 7.023 -5.617 -9.703 1 98.88 92 SER A CA 1
ATOM 717 C C . SER A 1 92 ? 6.945 -4.621 -10.852 1 98.88 92 SER A C 1
ATOM 719 O O . SER A 1 92 ? 6.988 -5.008 -12.023 1 98.88 92 SER A O 1
ATOM 721 N N . LYS A 1 93 ? 6.891 -3.33 -10.516 1 98.81 93 LYS A N 1
ATOM 722 C CA . LYS A 1 93 ? 6.781 -2.289 -11.531 1 98.81 93 LYS A CA 1
ATOM 723 C C . LYS A 1 93 ? 8.039 -2.223 -12.391 1 98.81 93 LYS A C 1
ATOM 725 O O . LYS A 1 93 ? 7.957 -2.1 -13.617 1 98.81 93 LYS A O 1
ATOM 730 N N . LEU A 1 94 ? 9.18 -2.299 -11.766 1 98.88 94 LEU A N 1
ATOM 731 C CA . LEU A 1 94 ? 10.445 -2.191 -12.477 1 98.88 94 LEU A CA 1
ATOM 732 C C . LEU A 1 94 ? 10.656 -3.391 -13.398 1 98.88 94 LEU A C 1
ATOM 734 O O . LEU A 1 94 ? 11.023 -3.227 -14.562 1 98.88 94 LEU A O 1
ATOM 738 N N . TYR A 1 95 ? 10.422 -4.605 -12.859 1 98.81 95 TYR A N 1
ATOM 739 C CA . TYR A 1 95 ? 10.609 -5.832 -13.625 1 98.81 95 TYR A CA 1
ATOM 740 C C . TYR A 1 95 ? 9.719 -5.844 -14.867 1 98.81 95 TYR A C 1
ATOM 742 O O . TYR A 1 95 ? 10.156 -6.242 -15.945 1 98.81 95 TYR A O 1
ATOM 750 N N . ARG A 1 96 ? 8.547 -5.43 -14.734 1 98.38 96 ARG A N 1
ATOM 751 C CA . ARG A 1 96 ? 7.594 -5.375 -15.844 1 98.38 96 ARG A CA 1
ATOM 752 C C . ARG A 1 96 ? 8.141 -4.527 -16.984 1 98.38 96 ARG A C 1
ATOM 754 O O . ARG A 1 96 ? 7.918 -4.84 -18.156 1 98.38 96 ARG A O 1
ATOM 761 N N . GLU A 1 97 ? 8.852 -3.49 -16.625 1 98.31 97 GLU A N 1
ATOM 762 C CA . GLU A 1 97 ? 9.328 -2.535 -17.625 1 98.31 97 GLU A CA 1
ATOM 763 C C . GLU A 1 97 ? 10.773 -2.818 -18.031 1 98.31 97 GLU A C 1
ATOM 765 O O . GLU A 1 97 ? 11.406 -2.01 -18.703 1 98.31 97 GLU A O 1
ATOM 770 N N . GLY A 1 98 ? 11.312 -3.838 -17.547 1 97.75 98 GLY A N 1
ATOM 771 C CA . GLY A 1 98 ? 12.617 -4.297 -17.984 1 97.75 98 GLY A CA 1
ATOM 772 C C . GLY A 1 98 ? 13.766 -3.637 -17.234 1 97.75 98 GLY A C 1
ATOM 773 O O . GLY A 1 98 ? 14.906 -3.656 -17.703 1 97.75 98 GLY A O 1
ATOM 774 N N . ILE A 1 99 ? 13.516 -2.908 -16.156 1 98.69 99 ILE A N 1
ATOM 775 C CA . ILE A 1 99 ? 14.578 -2.355 -15.328 1 98.69 99 ILE A CA 1
ATOM 776 C C . ILE A 1 99 ? 15.195 -3.461 -14.477 1 98.69 99 ILE A C 1
ATOM 778 O O . ILE A 1 99 ? 14.477 -4.203 -13.797 1 98.69 99 ILE A O 1
ATOM 782 N N . PRO A 1 100 ? 16.484 -3.609 -14.422 1 98.31 100 PRO A N 1
ATOM 783 C CA . PRO A 1 100 ? 17.125 -4.715 -13.695 1 98.31 100 PRO A CA 1
ATOM 784 C C . PRO A 1 100 ? 16.922 -4.609 -12.18 1 98.31 100 PRO A C 1
ATOM 786 O O . PRO A 1 100 ? 17.094 -3.533 -11.609 1 98.31 100 PRO A O 1
ATOM 789 N N . ILE A 1 101 ? 16.562 -5.691 -11.594 1 98.62 101 ILE A N 1
ATOM 790 C CA . ILE A 1 101 ? 16.5 -5.895 -10.156 1 98.62 101 ILE A CA 1
ATOM 791 C C . ILE A 1 101 ? 17.312 -7.129 -9.773 1 98.62 101 ILE A C 1
ATOM 793 O O . ILE A 1 101 ? 17.656 -7.941 -10.633 1 98.62 101 ILE A O 1
ATOM 797 N N . PRO A 1 102 ? 17.688 -7.262 -8.5 1 98.38 102 PRO A N 1
ATOM 798 C CA . PRO A 1 102 ? 18.297 -8.539 -8.125 1 98.38 102 PRO A CA 1
ATOM 799 C C . PRO A 1 102 ? 17.391 -9.727 -8.391 1 98.38 102 PRO A C 1
ATOM 801 O O . PRO A 1 102 ? 16.172 -9.617 -8.25 1 98.38 102 PRO A O 1
ATOM 804 N N . ASP A 1 103 ? 17.969 -10.844 -8.82 1 98.44 103 ASP A N 1
ATOM 805 C CA . ASP A 1 103 ? 17.172 -12.055 -8.953 1 98.44 103 ASP A CA 1
ATOM 806 C C . ASP A 1 103 ? 16.438 -12.375 -7.641 1 98.44 103 ASP A C 1
ATOM 808 O O . ASP A 1 103 ? 17.078 -12.602 -6.613 1 98.44 103 ASP A O 1
ATOM 812 N N . SER A 1 104 ? 15.148 -12.398 -7.707 1 98.81 104 SER A N 1
ATOM 813 C CA . SER A 1 104 ? 14.359 -12.438 -6.48 1 98.81 104 SER A CA 1
ATOM 814 C C . SER A 1 104 ? 13.25 -13.477 -6.566 1 98.81 104 SER A C 1
ATOM 816 O O . SER A 1 104 ? 12.617 -13.625 -7.613 1 98.81 104 SER A O 1
ATOM 818 N N . ILE A 1 105 ? 13.031 -14.18 -5.488 1 98.88 105 ILE A N 1
ATOM 819 C CA . ILE A 1 105 ? 11.93 -15.109 -5.277 1 98.88 105 ILE A CA 1
ATOM 820 C C . ILE A 1 105 ? 11.125 -14.695 -4.047 1 98.88 105 ILE A C 1
ATOM 822 O O . ILE A 1 105 ? 11.695 -14.484 -2.971 1 98.88 105 ILE A O 1
ATOM 826 N N . ILE A 1 106 ? 9.852 -14.555 -4.199 1 98.94 106 ILE A N 1
ATOM 827 C CA . ILE A 1 106 ? 9 -14.109 -3.107 1 98.94 106 ILE A CA 1
ATOM 828 C C . ILE A 1 106 ? 8.359 -15.312 -2.422 1 98.94 106 ILE A C 1
ATOM 830 O O . ILE A 1 106 ? 7.711 -16.141 -3.072 1 98.94 106 ILE A O 1
ATOM 834 N N . ALA A 1 107 ? 8.555 -15.43 -1.146 1 98.88 107 ALA A N 1
ATOM 835 C CA . ALA A 1 107 ? 7.973 -16.5 -0.336 1 98.88 107 ALA A CA 1
ATOM 836 C C . ALA A 1 107 ? 7.062 -15.93 0.749 1 98.88 107 ALA A C 1
ATOM 838 O O . ALA A 1 107 ? 7.504 -15.148 1.59 1 98.88 107 ALA A O 1
ATOM 839 N N . MET A 1 108 ? 5.852 -16.391 0.747 1 98.5 108 MET A N 1
ATOM 840 C CA . MET A 1 108 ? 4.836 -15.766 1.584 1 98.5 108 MET A CA 1
ATOM 841 C C . MET A 1 108 ? 4.406 -16.703 2.713 1 98.5 108 MET A C 1
ATOM 843 O O . MET A 1 108 ? 3.254 -16.656 3.146 1 98.5 108 MET A O 1
ATOM 847 N N . SER A 1 109 ? 5.191 -17.656 3.072 1 97.56 109 SER A N 1
ATOM 848 C CA . SER A 1 109 ? 5.078 -18.562 4.211 1 97.56 109 SER A CA 1
ATOM 849 C C . SER A 1 109 ? 6.422 -19.203 4.551 1 97.56 109 SER A C 1
ATOM 851 O O . SER A 1 109 ? 7.371 -19.109 3.771 1 97.56 109 SER A O 1
ATOM 853 N N . SER A 1 110 ? 6.434 -19.812 5.746 1 97.44 110 SER A N 1
ATOM 854 C CA . SER A 1 110 ? 7.648 -20.516 6.148 1 97.44 110 SER A CA 1
ATOM 855 C C . SER A 1 110 ? 7.977 -21.641 5.18 1 97.44 110 SER A C 1
ATOM 857 O O . SER A 1 110 ? 9.133 -21.812 4.781 1 97.44 110 SER A O 1
ATOM 859 N N . ASP A 1 111 ? 6.957 -22.391 4.766 1 97.06 111 ASP A N 1
ATOM 860 C CA . ASP A 1 111 ? 7.141 -23.484 3.818 1 97.06 111 ASP A CA 1
ATOM 861 C C . ASP A 1 111 ? 7.668 -22.969 2.48 1 97.06 111 ASP A C 1
ATOM 863 O O . ASP A 1 111 ? 8.609 -23.547 1.919 1 97.06 111 ASP A O 1
ATOM 867 N N . ALA A 1 112 ? 7.102 -21.938 1.998 1 98.44 112 ALA A N 1
ATOM 868 C CA . ALA A 1 112 ? 7.527 -21.344 0.734 1 98.44 112 ALA A CA 1
ATOM 869 C C . ALA A 1 112 ? 8.953 -20.812 0.831 1 98.44 112 ALA A C 1
ATOM 871 O O . ALA A 1 112 ? 9.711 -20.875 -0.139 1 98.44 112 ALA A O 1
ATOM 872 N N . ALA A 1 113 ? 9.305 -20.281 2.02 1 98.69 113 ALA A N 1
ATOM 873 C CA . ALA A 1 113 ? 10.641 -19.734 2.213 1 98.69 113 ALA A CA 1
ATOM 874 C C . ALA A 1 113 ? 11.703 -20.828 2.104 1 98.69 113 ALA A C 1
ATOM 876 O O . ALA A 1 113 ? 12.742 -20.625 1.463 1 98.69 113 ALA A O 1
ATOM 877 N N . LEU A 1 114 ? 11.438 -21.922 2.693 1 98.38 114 LEU A N 1
ATOM 878 C CA . LEU A 1 114 ? 12.367 -23.047 2.617 1 98.38 114 LEU A CA 1
ATOM 879 C C . LEU A 1 114 ? 12.586 -23.469 1.171 1 98.38 114 LEU A C 1
ATOM 881 O O . LEU A 1 114 ? 13.719 -23.719 0.754 1 98.38 114 LEU A O 1
ATOM 885 N N . LYS A 1 115 ? 11.539 -23.547 0.459 1 98.62 115 LYS A N 1
ATOM 886 C CA . LYS A 1 115 ? 11.633 -23.906 -0.951 1 98.62 115 LYS A CA 1
ATOM 887 C C . LYS A 1 115 ? 12.391 -22.859 -1.747 1 98.62 115 LYS A C 1
ATOM 889 O O . LYS A 1 115 ? 13.188 -23.188 -2.625 1 98.62 115 LYS A O 1
ATOM 894 N N . ALA A 1 116 ? 12.109 -21.594 -1.461 1 98.81 116 ALA A N 1
ATOM 895 C CA . ALA A 1 116 ? 12.805 -20.5 -2.137 1 98.81 116 ALA A CA 1
ATOM 896 C C . ALA A 1 116 ? 14.305 -20.562 -1.888 1 98.81 116 ALA A C 1
ATOM 898 O O . ALA A 1 116 ? 15.102 -20.312 -2.795 1 98.81 116 ALA A O 1
ATOM 899 N N . TYR A 1 117 ? 14.68 -20.891 -0.663 1 98.75 117 TYR A N 1
ATOM 900 C CA . TYR A 1 117 ? 16.094 -21.031 -0.328 1 98.75 117 TYR A CA 1
ATOM 901 C C . TYR A 1 117 ? 16.75 -22.109 -1.187 1 98.75 117 TYR A C 1
ATOM 903 O O . TYR A 1 117 ? 17.844 -21.922 -1.721 1 98.75 117 TYR A O 1
ATOM 911 N N . GLU A 1 118 ? 16.047 -23.172 -1.296 1 97.81 118 GLU A N 1
ATOM 912 C CA . GLU A 1 118 ? 16.562 -24.281 -2.094 1 97.81 118 GLU A CA 1
ATOM 913 C C . GLU A 1 118 ? 16.703 -23.875 -3.562 1 97.81 118 GLU A C 1
ATOM 915 O O . GLU A 1 118 ? 17.703 -24.219 -4.207 1 97.81 118 GLU A O 1
ATOM 920 N N . GLN A 1 119 ? 15.758 -23.203 -4.039 1 97.88 119 GLN A N 1
ATOM 921 C CA . GLN A 1 119 ? 15.758 -22.781 -5.438 1 97.88 119 GLN A CA 1
ATOM 922 C C . GLN A 1 119 ? 16.875 -21.781 -5.707 1 97.88 119 GLN A C 1
ATOM 924 O O . GLN A 1 119 ? 17.531 -21.828 -6.75 1 97.88 119 GLN A O 1
ATOM 929 N N . LYS A 1 120 ? 17.094 -20.875 -4.828 1 97.88 120 LYS A N 1
ATOM 930 C CA . LYS A 1 120 ? 18.062 -19.797 -5.016 1 97.88 120 LYS A CA 1
ATOM 931 C C . LYS A 1 120 ? 19.484 -20.281 -4.836 1 97.88 120 LYS A C 1
ATOM 933 O O . LYS A 1 120 ? 20.375 -19.906 -5.59 1 97.88 120 LYS A O 1
ATOM 938 N N . GLY A 1 121 ? 19.656 -21.125 -3.795 1 98.06 121 GLY A N 1
ATOM 939 C CA . GLY A 1 121 ? 20.984 -21.547 -3.422 1 98.06 121 GLY A CA 1
ATOM 940 C C . GLY A 1 121 ? 21.703 -20.562 -2.514 1 98.06 121 GLY A C 1
ATOM 941 O O . GLY A 1 121 ? 21.406 -19.375 -2.537 1 98.06 121 GLY A O 1
ATOM 942 N N . PHE A 1 122 ? 22.688 -21.062 -1.758 1 97.62 122 PHE A N 1
ATOM 943 C CA . PHE A 1 122 ? 23.406 -20.266 -0.777 1 97.62 122 PHE A CA 1
ATOM 944 C C . PHE A 1 122 ? 24.766 -19.812 -1.328 1 97.62 122 PHE A C 1
ATOM 946 O O . PHE A 1 122 ? 25.359 -20.516 -2.156 1 97.62 122 PHE A O 1
ATOM 953 N N . PRO A 1 123 ? 25.391 -18.641 -0.875 1 97.62 123 PRO A N 1
ATOM 954 C CA . PRO A 1 123 ? 24.75 -17.688 0.018 1 97.62 123 PRO A CA 1
ATOM 955 C C . PRO A 1 123 ? 23.672 -16.859 -0.683 1 97.62 123 PRO A C 1
ATOM 957 O O . PRO A 1 123 ? 23.688 -16.719 -1.907 1 97.62 123 PRO A O 1
ATOM 960 N N . LEU A 1 124 ? 22.703 -16.391 0.099 1 98.38 124 LEU A N 1
ATOM 961 C CA . LEU A 1 124 ? 21.594 -15.594 -0.424 1 98.38 124 LEU A CA 1
ATOM 962 C C . LEU A 1 124 ? 21.219 -14.492 0.558 1 98.38 124 LEU A C 1
ATOM 964 O O . LEU A 1 124 ? 21.703 -14.469 1.689 1 98.38 124 LEU A O 1
ATOM 968 N N . ILE A 1 125 ? 20.422 -13.547 0.092 1 98.25 125 ILE A N 1
ATOM 969 C CA . ILE A 1 125 ? 19.875 -12.492 0.935 1 98.25 125 ILE A CA 1
ATOM 970 C C . ILE A 1 125 ? 18.422 -12.797 1.262 1 98.25 125 ILE A C 1
ATOM 972 O O . ILE A 1 125 ? 17.656 -13.227 0.39 1 98.25 125 ILE A O 1
ATOM 976 N N . ASP A 1 126 ? 18 -12.641 2.496 1 98.62 126 ASP A N 1
ATOM 977 C CA . ASP A 1 126 ? 16.609 -12.656 2.918 1 98.62 126 ASP A CA 1
ATOM 978 C C . ASP A 1 126 ? 16.219 -11.328 3.574 1 98.62 126 ASP A C 1
ATOM 980 O O . ASP A 1 126 ? 16.875 -10.883 4.52 1 98.62 126 ASP A O 1
ATOM 984 N N . LYS A 1 127 ? 15.219 -10.68 3.043 1 98.25 127 LYS A N 1
ATOM 985 C CA . LYS A 1 127 ? 14.758 -9.438 3.643 1 98.25 127 LYS A CA 1
ATOM 986 C C . LYS A 1 127 ? 13.242 -9.297 3.514 1 98.25 127 LYS A C 1
ATOM 988 O O . LYS A 1 127 ? 12.625 -9.945 2.668 1 98.25 127 LYS A O 1
ATOM 993 N N . PRO A 1 128 ? 12.578 -8.531 4.383 1 97.81 128 PRO A N 1
ATOM 994 C CA . PRO A 1 128 ? 11.148 -8.25 4.246 1 97.81 128 PRO A CA 1
ATOM 995 C C . PRO A 1 128 ? 10.852 -7.203 3.176 1 97.81 128 PRO A C 1
ATOM 997 O O . PRO A 1 128 ? 11.766 -6.508 2.721 1 97.81 128 PRO A O 1
ATOM 1000 N N . PRO A 1 129 ? 9.609 -7.148 2.773 1 97.94 129 PRO A N 1
ATOM 1001 C CA . PRO A 1 129 ? 9.25 -6.16 1.755 1 97.94 129 PRO A CA 1
ATOM 1002 C C . PRO A 1 129 ? 9.305 -4.727 2.277 1 97.94 129 PRO A C 1
ATOM 1004 O O . PRO A 1 129 ? 9.508 -3.787 1.499 1 97.94 129 PRO A O 1
ATOM 1007 N N . ILE A 1 130 ? 9.078 -4.586 3.604 1 96.25 130 ILE A N 1
ATOM 1008 C CA . ILE A 1 130 ? 9.078 -3.254 4.199 1 96.25 130 ILE A CA 1
ATOM 1009 C C . ILE A 1 130 ? 10.18 -3.166 5.254 1 96.25 130 ILE A C 1
ATOM 1011 O O . ILE A 1 130 ? 10.617 -4.188 5.793 1 96.25 130 ILE A O 1
ATOM 1015 N N . GLY A 1 131 ? 10.625 -1.893 5.52 1 91.12 131 GLY A N 1
ATOM 1016 C CA . GLY A 1 131 ? 11.695 -1.674 6.477 1 91.12 131 GLY A CA 1
ATOM 1017 C C . GLY A 1 131 ? 12.719 -0.657 6.004 1 91.12 131 GLY A C 1
ATOM 1018 O O . GLY A 1 131 ? 12.727 -0.277 4.832 1 91.12 131 GLY A O 1
ATOM 1019 N N . SER A 1 132 ? 13.531 -0.218 6.977 1 85.44 132 SER A N 1
ATOM 1020 C CA . SER A 1 132 ? 14.531 0.805 6.703 1 85.44 132 SER A CA 1
ATOM 1021 C C . SER A 1 132 ? 15.844 0.496 7.418 1 85.44 132 SER A C 1
ATOM 1023 O O . SER A 1 132 ? 15.883 -0.335 8.328 1 85.44 132 SER A O 1
ATOM 1025 N N . TRP A 1 133 ? 16.938 1.093 6.871 1 81.75 133 TRP A N 1
ATOM 1026 C CA . TRP A 1 133 ? 18.234 1.153 7.535 1 81.75 133 TRP A CA 1
ATOM 1027 C C . TRP A 1 133 ? 18.859 -0.231 7.625 1 81.75 133 TRP A C 1
ATOM 1029 O O . TRP A 1 133 ? 19.578 -0.534 8.586 1 81.75 133 TRP A O 1
ATOM 1039 N N . GLY A 1 134 ? 18.406 -1.097 6.742 1 83 134 GLY A N 1
ATOM 1040 C CA . GLY A 1 134 ? 19 -2.422 6.672 1 83 134 GLY A CA 1
ATOM 1041 C C . GLY A 1 134 ? 18.469 -3.371 7.73 1 83 134 GLY A C 1
ATOM 1042 O O . GLY A 1 134 ? 18.938 -4.504 7.844 1 83 134 GLY A O 1
ATOM 1043 N N . ARG A 1 135 ? 17.469 -2.904 8.398 1 86.06 135 ARG A N 1
ATOM 1044 C CA . ARG A 1 135 ? 16.875 -3.738 9.445 1 86.06 135 ARG A CA 1
ATOM 1045 C C . ARG A 1 135 ? 16.203 -4.969 8.844 1 86.06 135 ARG A C 1
ATOM 1047 O O . ARG A 1 135 ? 15.539 -4.879 7.805 1 86.06 135 ARG A O 1
ATOM 1054 N N . LEU A 1 136 ? 16.453 -6.141 9.352 1 92.31 136 LEU A N 1
ATOM 1055 C CA . LEU A 1 136 ? 15.859 -7.441 9.055 1 92.31 136 LEU A CA 1
ATOM 1056 C C . LEU A 1 136 ? 16.375 -7.973 7.719 1 92.31 136 LEU A C 1
ATOM 1058 O O . LEU A 1 136 ? 15.828 -8.93 7.168 1 92.31 136 LEU A O 1
ATOM 1062 N N . VAL A 1 137 ? 17.422 -7.289 7.191 1 95.19 137 VAL A N 1
ATOM 1063 C CA . VAL A 1 137 ? 18.109 -7.844 6.027 1 95.19 137 VAL A CA 1
ATOM 1064 C C . VAL A 1 137 ? 19.172 -8.836 6.484 1 95.19 137 VAL A C 1
ATOM 1066 O O . VAL A 1 137 ? 20.047 -8.508 7.293 1 95.19 137 VAL A O 1
ATOM 1069 N N . SER A 1 138 ? 19.156 -10.047 5.938 1 96.81 138 SER A N 1
ATOM 1070 C CA . SER A 1 138 ? 20.031 -11.102 6.426 1 96.81 138 SER A CA 1
ATOM 1071 C C . SER A 1 138 ? 20.781 -11.766 5.281 1 96.81 138 SER A C 1
ATOM 1073 O O . SER A 1 138 ? 20.203 -12.055 4.234 1 96.81 138 SER A O 1
ATOM 1075 N N . LEU A 1 139 ? 22.047 -11.898 5.539 1 96.62 139 LEU A N 1
ATOM 1076 C CA . LEU A 1 139 ? 22.844 -12.805 4.719 1 96.62 139 LEU A CA 1
ATOM 1077 C C . LEU A 1 139 ? 22.734 -14.242 5.234 1 96.62 139 LEU A C 1
ATOM 1079 O O . LEU A 1 139 ? 23.078 -14.523 6.379 1 96.62 139 LEU A O 1
ATOM 1083 N N . ILE A 1 140 ? 22.203 -15.109 4.395 1 98.12 140 ILE A N 1
ATOM 1084 C CA . ILE A 1 140 ? 22.016 -16.5 4.766 1 98.12 140 ILE A CA 1
ATOM 1085 C C . ILE A 1 140 ? 23.062 -17.375 4.078 1 98.12 140 ILE A C 1
ATOM 1087 O O . ILE A 1 140 ? 23.078 -17.469 2.848 1 98.12 140 ILE A O 1
ATOM 1091 N N . ARG A 1 141 ? 23.875 -18.031 4.879 1 97.5 141 ARG A N 1
ATOM 1092 C CA . ARG A 1 141 ? 25.016 -18.75 4.309 1 97.5 141 ARG A CA 1
ATOM 1093 C C . ARG A 1 141 ? 24.703 -20.234 4.184 1 97.5 141 ARG A C 1
ATOM 1095 O O . ARG A 1 141 ? 25.375 -20.953 3.428 1 97.5 141 ARG A O 1
ATOM 1102 N N . ASP A 1 142 ? 23.672 -20.703 4.977 1 97.62 142 ASP A N 1
ATOM 1103 C CA . ASP A 1 142 ? 23.234 -22.094 4.895 1 97.62 142 ASP A CA 1
ATOM 1104 C C . ASP A 1 142 ? 21.828 -22.266 5.426 1 97.62 142 ASP A C 1
ATOM 1106 O O . ASP A 1 142 ? 21.203 -21.297 5.863 1 97.62 142 ASP A O 1
ATOM 1110 N N . ILE A 1 143 ? 21.422 -23.562 5.391 1 97.44 143 ILE A N 1
ATOM 1111 C CA . ILE A 1 143 ? 20.031 -23.844 5.684 1 97.44 143 ILE A CA 1
ATOM 1112 C C . ILE A 1 143 ? 19.766 -23.672 7.176 1 97.44 143 ILE A C 1
ATOM 1114 O O . ILE A 1 143 ? 18.641 -23.344 7.582 1 97.44 143 ILE A O 1
ATOM 1118 N N . PHE A 1 144 ? 20.719 -23.844 8.047 1 97.5 144 PHE A N 1
ATOM 1119 C CA . PHE A 1 144 ? 20.531 -23.688 9.484 1 97.5 144 PHE A CA 1
ATOM 1120 C C . PHE A 1 144 ? 20.281 -22.234 9.844 1 97.5 144 PHE A C 1
ATOM 1122 O O . PHE A 1 144 ? 19.375 -21.922 10.609 1 97.5 144 PHE A O 1
ATOM 1129 N N . GLU A 1 145 ? 21.125 -21.359 9.195 1 97.75 145 GLU A N 1
ATOM 1130 C CA . GLU A 1 145 ? 20.891 -19.922 9.359 1 97.75 145 GLU A CA 1
ATOM 1131 C C . GLU A 1 145 ? 19.5 -19.531 8.836 1 97.75 145 GLU A C 1
ATOM 1133 O O . GLU A 1 145 ? 18.797 -18.75 9.469 1 97.75 145 GLU A O 1
ATOM 1138 N N . GLY A 1 146 ? 19.156 -20.141 7.742 1 98.06 146 GLY A N 1
ATOM 1139 C CA . GLY A 1 146 ? 17.875 -19.859 7.137 1 98.06 146 GLY A CA 1
ATOM 1140 C C . GLY A 1 146 ? 16.703 -20.234 8.031 1 98.06 146 GLY A C 1
ATOM 1141 O O . GLY A 1 146 ? 15.766 -19.438 8.195 1 98.06 146 GLY A O 1
ATOM 1142 N N . LYS A 1 147 ? 16.781 -21.406 8.562 1 97.94 147 LYS A N 1
ATOM 1143 C CA . LYS A 1 147 ? 15.711 -21.875 9.438 1 97.94 147 LYS A CA 1
ATOM 1144 C C . LYS A 1 147 ? 15.547 -20.969 10.648 1 97.94 147 LYS A C 1
ATOM 1146 O O . LYS A 1 147 ? 14.422 -20.703 11.086 1 97.94 147 LYS A O 1
ATOM 1151 N N . THR A 1 148 ? 16.609 -20.484 11.18 1 97.81 148 THR A N 1
ATOM 1152 C CA . THR A 1 148 ? 16.578 -19.562 12.312 1 97.81 148 THR A CA 1
ATOM 1153 C C . THR A 1 148 ? 15.852 -18.281 11.945 1 97.81 148 THR A C 1
ATOM 1155 O O . THR A 1 148 ? 14.992 -17.797 12.695 1 97.81 148 THR A O 1
ATOM 1158 N N . ILE A 1 149 ? 16.172 -17.766 10.789 1 97.5 149 ILE A N 1
ATOM 1159 C CA . ILE A 1 149 ? 15.562 -16.531 10.32 1 97.5 149 ILE A CA 1
ATOM 1160 C C . ILE A 1 149 ? 14.07 -16.734 10.078 1 97.5 149 ILE A C 1
ATOM 1162 O O . ILE A 1 149 ? 13.242 -15.922 10.484 1 97.5 149 ILE A O 1
ATOM 1166 N N . ILE A 1 150 ? 13.711 -17.828 9.469 1 97.88 150 ILE A N 1
ATOM 1167 C CA . ILE A 1 150 ? 12.32 -18.141 9.18 1 97.88 150 ILE A CA 1
ATOM 1168 C C . ILE A 1 150 ? 11.523 -18.203 10.477 1 97.88 150 ILE A C 1
ATOM 1170 O O . ILE A 1 150 ? 10.422 -17.656 10.562 1 97.88 150 ILE A O 1
ATOM 1174 N N . GLU A 1 151 ? 12.07 -18.828 11.492 1 96.62 151 GLU A N 1
ATOM 1175 C CA . GLU A 1 151 ? 11.406 -18.969 12.781 1 96.62 151 GLU A CA 1
ATOM 1176 C C . GLU A 1 151 ? 11.164 -17.609 13.422 1 96.62 151 GLU A C 1
ATOM 1178 O O . GLU A 1 151 ? 10.078 -17.344 13.945 1 96.62 151 GLU A O 1
ATOM 1183 N N . HIS A 1 152 ? 12.156 -16.812 13.391 1 96.19 152 HIS A N 1
ATOM 1184 C CA . HIS A 1 152 ? 12.031 -15.477 13.969 1 96.19 152 HIS A CA 1
ATOM 1185 C C . HIS A 1 152 ? 10.992 -14.648 13.234 1 96.19 152 HIS A C 1
ATOM 1187 O O . HIS A 1 152 ? 10.172 -13.977 13.859 1 96.19 152 HIS A O 1
ATOM 1193 N N . ARG A 1 153 ? 11.047 -14.711 11.906 1 96 153 ARG A N 1
ATOM 1194 C CA . ARG A 1 153 ? 10.117 -13.945 11.078 1 96 153 ARG A CA 1
ATOM 1195 C C . ARG A 1 153 ? 8.68 -14.406 11.297 1 96 153 ARG A C 1
ATOM 1197 O O . ARG A 1 153 ? 7.758 -13.586 11.305 1 96 153 ARG A O 1
ATOM 1204 N N . GLU A 1 154 ? 8.461 -15.641 11.461 1 94.12 154 GLU A N 1
ATOM 1205 C CA . GLU A 1 154 ? 7.133 -16.219 11.625 1 94.12 154 GLU A CA 1
ATOM 1206 C C . GLU A 1 154 ? 6.465 -15.703 12.898 1 94.12 154 GLU A C 1
ATOM 1208 O O . GLU A 1 154 ? 5.234 -15.664 12.984 1 94.12 154 GLU A O 1
ATOM 1213 N N . LEU A 1 155 ? 7.227 -15.281 13.852 1 91.88 155 LEU A N 1
ATOM 1214 C CA . LEU A 1 155 ? 6.691 -14.891 15.148 1 91.88 155 LEU A CA 1
ATOM 1215 C C . LEU A 1 155 ? 6.449 -13.383 15.203 1 91.88 155 LEU A C 1
ATOM 1217 O O . LEU A 1 155 ? 5.93 -12.867 16.188 1 91.88 155 LEU A O 1
ATOM 1221 N N . MET A 1 156 ? 6.754 -12.734 14.141 1 90.38 156 MET A N 1
ATOM 1222 C CA . MET A 1 156 ? 6.527 -11.289 14.102 1 90.38 156 MET A CA 1
ATOM 1223 C C . MET A 1 156 ? 5.035 -10.977 14.016 1 90.38 156 MET A C 1
ATOM 1225 O O . MET A 1 156 ? 4.281 -11.703 13.375 1 90.38 156 MET A O 1
ATOM 1229 N N . GLY A 1 157 ? 4.621 -9.914 14.609 1 85.38 157 GLY A N 1
ATOM 1230 C CA . GLY A 1 157 ? 3.217 -9.539 14.664 1 85.38 157 GLY A CA 1
ATOM 1231 C C . GLY A 1 157 ? 2.719 -8.914 13.375 1 85.38 157 GLY A C 1
ATOM 1232 O O . GLY A 1 157 ? 1.515 -8.891 13.117 1 85.38 157 GLY A O 1
ATOM 1233 N N . ASN A 1 158 ? 3.568 -8.438 12.617 1 89 158 ASN A N 1
ATOM 1234 C CA . ASN A 1 158 ? 3.234 -7.812 11.336 1 89 158 ASN A CA 1
ATOM 1235 C C . ASN A 1 158 ? 3.312 -8.812 10.188 1 89 158 ASN A C 1
ATOM 1237 O O . ASN A 1 158 ? 4.391 -9.328 9.883 1 89 158 ASN A O 1
ATOM 1241 N N . SER A 1 159 ? 2.205 -9 9.508 1 90.25 159 SER A N 1
ATOM 1242 C CA . SER A 1 159 ? 2.109 -10.031 8.484 1 90.25 159 SER A CA 1
ATOM 1243 C C . SER A 1 159 ? 3.025 -9.719 7.301 1 90.25 159 SER A C 1
ATOM 1245 O O . SER A 1 159 ? 3.525 -10.633 6.641 1 90.25 159 SER A O 1
ATOM 1247 N N . ALA A 1 160 ? 3.234 -8.484 7.035 1 93.06 160 ALA A N 1
ATOM 1248 C CA . ALA A 1 160 ? 4.145 -8.117 5.953 1 93.06 160 ALA A CA 1
ATOM 1249 C C . ALA A 1 160 ? 5.559 -8.609 6.234 1 93.06 160 ALA A C 1
ATOM 1251 O O . ALA A 1 160 ? 6.281 -9.008 5.316 1 93.06 160 ALA A O 1
ATOM 1252 N N . LEU A 1 161 ? 5.914 -8.617 7.496 1 95 161 LEU A N 1
ATOM 1253 C CA . LEU A 1 161 ? 7.27 -8.984 7.883 1 95 161 LEU A CA 1
ATOM 1254 C C . LEU A 1 161 ? 7.457 -10.5 7.832 1 95 161 LEU A C 1
ATOM 1256 O O . LEU A 1 161 ? 8.586 -10.992 7.883 1 95 161 LEU A O 1
ATOM 1260 N N . LYS A 1 162 ? 6.371 -11.211 7.641 1 96.44 162 LYS A N 1
ATOM 1261 C CA . LYS A 1 162 ? 6.441 -12.672 7.531 1 96.44 162 LYS A CA 1
ATOM 1262 C C . LYS A 1 162 ? 6.727 -13.102 6.098 1 96.44 162 LYS A C 1
ATOM 1264 O O . LYS A 1 162 ? 6.988 -14.281 5.84 1 96.44 162 LYS A O 1
ATOM 1269 N N . VAL A 1 163 ? 6.684 -12.156 5.188 1 98.19 163 VAL A N 1
ATOM 1270 C CA . VAL A 1 163 ? 7.008 -12.414 3.789 1 98.19 163 VAL A CA 1
ATOM 1271 C C . VAL A 1 163 ? 8.516 -12.281 3.574 1 98.19 163 VAL A C 1
ATOM 1273 O O . VAL A 1 163 ? 9.148 -11.367 4.105 1 98.19 163 VAL A O 1
ATOM 1276 N N . HIS A 1 164 ? 9.047 -13.203 2.758 1 98.75 164 HIS A N 1
ATOM 1277 C CA . HIS A 1 164 ? 10.484 -13.242 2.494 1 98.75 164 HIS A CA 1
ATOM 1278 C C . HIS A 1 164 ? 10.789 -12.891 1.043 1 98.75 164 HIS A C 1
ATOM 1280 O O . HIS A 1 164 ? 10.25 -13.508 0.123 1 98.75 164 HIS A O 1
ATOM 1286 N N . ILE A 1 165 ? 11.578 -11.898 0.866 1 98.88 165 ILE A N 1
ATOM 1287 C CA . ILE A 1 165 ? 12.273 -11.734 -0.408 1 98.88 165 ILE A CA 1
ATOM 1288 C C . ILE A 1 165 ? 13.594 -12.5 -0.382 1 98.88 165 ILE A C 1
ATOM 1290 O O . ILE A 1 165 ? 14.516 -12.141 0.346 1 98.88 165 ILE A 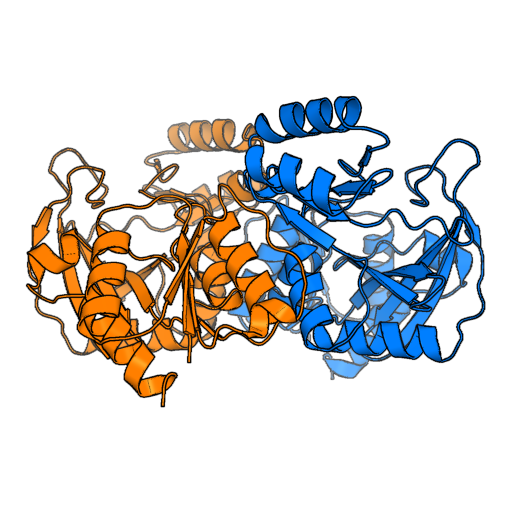O 1
ATOM 1294 N N . VAL A 1 166 ? 13.625 -13.523 -1.08 1 98.88 166 VAL A N 1
ATOM 1295 C CA . VAL A 1 166 ? 14.836 -14.32 -1.225 1 98.88 166 VAL A CA 1
ATOM 1296 C C . VAL A 1 166 ? 15.578 -13.906 -2.494 1 98.88 166 VAL A C 1
ATOM 1298 O O . VAL A 1 166 ? 15.055 -14.055 -3.602 1 98.88 166 VAL A O 1
ATOM 1301 N N . GLN A 1 167 ? 16.812 -13.422 -2.305 1 98.56 167 GLN A N 1
ATOM 1302 C CA . GLN A 1 167 ? 17.484 -12.758 -3.422 1 98.56 167 GLN A CA 1
ATOM 1303 C C . GLN A 1 167 ? 18.922 -13.234 -3.561 1 98.56 167 GLN A C 1
ATOM 1305 O O . GLN A 1 167 ? 19.5 -13.758 -2.605 1 98.56 167 GLN A O 1
ATOM 1310 N N . GLU A 1 168 ? 19.484 -13.031 -4.754 1 98.06 168 GLU A N 1
ATOM 1311 C CA . GLU A 1 168 ? 20.906 -13.266 -4.961 1 98.06 168 GLU A CA 1
ATOM 1312 C C . GLU A 1 168 ? 21.75 -12.367 -4.055 1 98.06 168 GLU A C 1
ATOM 1314 O O . GLU A 1 168 ? 21.375 -11.227 -3.779 1 98.06 168 GLU A O 1
ATOM 1319 N N . TYR A 1 169 ? 22.844 -12.953 -3.578 1 96.56 169 TYR A N 1
ATOM 1320 C CA . TYR A 1 169 ? 23.844 -12.156 -2.889 1 96.56 169 TYR A CA 1
ATOM 1321 C C . TYR A 1 169 ? 24.812 -11.516 -3.881 1 96.56 169 TYR A C 1
ATOM 1323 O O . TYR A 1 169 ? 25.578 -12.219 -4.539 1 96.56 169 TYR A O 1
ATOM 1331 N N . ILE A 1 170 ? 24.734 -10.219 -3.996 1 94.5 170 ILE A N 1
ATOM 1332 C CA . ILE A 1 170 ? 25.594 -9.484 -4.926 1 94.5 170 ILE A CA 1
ATOM 1333 C C . ILE A 1 170 ? 26.797 -8.922 -4.184 1 94.5 170 ILE A C 1
ATOM 1335 O O . ILE A 1 170 ? 26.672 -7.988 -3.391 1 94.5 170 ILE A O 1
ATOM 1339 N N . ASN A 1 171 ? 27.828 -9.523 -4.371 1 87.88 171 ASN A N 1
ATOM 1340 C CA . ASN A 1 171 ? 29.094 -9.086 -3.801 1 87.88 171 ASN A CA 1
ATOM 1341 C C . ASN A 1 171 ? 30.078 -8.664 -4.887 1 87.88 171 ASN A C 1
ATOM 1343 O O . ASN A 1 171 ? 31.078 -9.352 -5.129 1 87.88 171 ASN A O 1
ATOM 1347 N N . TYR A 1 172 ? 29.734 -7.629 -5.539 1 83.19 172 TYR A N 1
ATOM 1348 C CA . TYR A 1 172 ? 30.516 -7.066 -6.637 1 83.19 172 TYR A CA 1
ATOM 1349 C C . TYR A 1 172 ? 30.969 -5.645 -6.316 1 83.19 172 TYR A C 1
ATOM 1351 O O . TYR A 1 172 ? 30.125 -4.773 -6.055 1 83.19 172 TYR A O 1
ATOM 1359 N N . LYS A 1 173 ? 32.219 -5.277 -6.121 1 84.12 173 LYS A N 1
ATOM 1360 C CA . LYS A 1 173 ? 32.875 -3.996 -5.926 1 84.12 173 LYS A CA 1
ATOM 1361 C C . LYS A 1 173 ? 32.75 -3.527 -4.477 1 84.12 173 LYS A C 1
ATOM 1363 O O . LYS A 1 173 ? 33.281 -2.477 -4.113 1 84.12 173 LYS A O 1
ATOM 1368 N N . SER A 1 174 ? 31.922 -4.156 -3.545 1 81.94 174 SER A N 1
ATOM 1369 C CA . SER A 1 174 ? 31.828 -3.926 -2.107 1 81.94 174 SER A CA 1
ATOM 1370 C C . SER A 1 174 ? 31.297 -2.525 -1.808 1 81.94 174 SER A C 1
ATOM 1372 O O . SER A 1 174 ? 31.844 -1.827 -0.947 1 81.94 174 SER A O 1
ATOM 1374 N N . ARG A 1 175 ? 30.422 -2.08 -2.598 1 87.38 175 ARG A N 1
ATOM 1375 C CA . ARG A 1 175 ? 29.766 -0.792 -2.389 1 87.38 175 ARG A CA 1
ATOM 1376 C C . ARG A 1 175 ? 28.344 -0.796 -2.961 1 87.38 175 ARG A C 1
ATOM 1378 O O . ARG A 1 175 ? 28 -1.682 -3.74 1 87.38 175 ARG A O 1
ATOM 1385 N N . ASP A 1 176 ? 27.531 0.081 -2.432 1 92.31 176 ASP A N 1
ATOM 1386 C CA . ASP A 1 176 ? 26.328 0.443 -3.156 1 92.31 176 ASP A CA 1
ATOM 1387 C C . ASP A 1 176 ? 26.312 1.933 -3.496 1 92.31 176 ASP A C 1
ATOM 1389 O O . ASP A 1 176 ? 27.188 2.68 -3.072 1 92.31 176 ASP A O 1
ATOM 1393 N N . ILE A 1 177 ? 25.516 2.283 -4.379 1 95.88 177 ILE A N 1
ATOM 1394 C CA . ILE A 1 177 ? 25.438 3.65 -4.879 1 95.88 177 ILE A CA 1
ATOM 1395 C C . ILE A 1 177 ? 24.094 4.262 -4.477 1 95.88 177 ILE A C 1
ATOM 1397 O O . ILE A 1 177 ? 23.031 3.666 -4.711 1 95.88 177 ILE A O 1
ATOM 1401 N N . ARG A 1 178 ? 24.141 5.371 -3.854 1 96.38 178 ARG A N 1
ATOM 1402 C CA . ARG A 1 178 ? 22.938 6.137 -3.564 1 96.38 178 ARG A CA 1
ATOM 1403 C C . ARG A 1 178 ? 22.797 7.32 -4.516 1 96.38 178 ARG A C 1
ATOM 1405 O O . ARG A 1 178 ? 23.719 8.125 -4.652 1 96.38 178 ARG A O 1
ATOM 1412 N N . CYS A 1 179 ? 21.688 7.387 -5.156 1 98.12 179 CYS A N 1
ATOM 1413 C CA . CYS A 1 179 ? 21.344 8.484 -6.055 1 98.12 179 CYS A CA 1
ATOM 1414 C C . CYS A 1 179 ? 20.156 9.281 -5.52 1 98.12 179 CYS A C 1
ATOM 1416 O O . CYS A 1 179 ? 19.297 8.742 -4.824 1 98.12 179 CYS A O 1
ATOM 1418 N N . ILE A 1 180 ? 20.094 10.578 -5.816 1 98.69 180 ILE A N 1
ATOM 1419 C CA . ILE A 1 180 ? 18.938 11.398 -5.516 1 98.69 180 ILE A CA 1
ATOM 1420 C C . ILE A 1 180 ? 18.391 12.016 -6.801 1 98.69 180 ILE A C 1
ATOM 1422 O O . ILE A 1 180 ? 19.156 12.539 -7.617 1 98.69 180 ILE A O 1
ATOM 1426 N N . VAL A 1 181 ? 17.156 11.859 -6.98 1 98.88 181 VAL A N 1
ATOM 1427 C CA . VAL A 1 181 ? 16.453 12.43 -8.133 1 98.88 181 VAL A CA 1
ATOM 1428 C C . VAL A 1 181 ? 15.391 13.414 -7.656 1 98.88 181 VAL A C 1
ATOM 1430 O O . VAL A 1 181 ? 14.68 13.148 -6.688 1 98.88 181 VAL A O 1
ATOM 1433 N N . ILE A 1 182 ? 15.289 14.602 -8.289 1 98.81 182 ILE A N 1
ATOM 1434 C CA . ILE A 1 182 ? 14.203 15.562 -8.133 1 98.81 182 ILE A CA 1
ATOM 1435 C C . ILE A 1 182 ? 13.547 15.828 -9.492 1 98.81 182 ILE A C 1
ATOM 1437 O O . ILE A 1 182 ? 14.203 16.281 -10.43 1 98.81 182 ILE A O 1
ATOM 1441 N N . GLY A 1 183 ? 12.242 15.523 -9.562 1 97.81 183 GLY A N 1
ATOM 1442 C CA . GLY A 1 183 ? 11.594 15.594 -10.859 1 97.81 183 GLY A CA 1
ATOM 1443 C C . GLY A 1 183 ? 12.203 14.664 -11.891 1 97.81 183 GLY A C 1
ATOM 1444 O O . GLY A 1 183 ? 12.281 13.453 -11.664 1 97.81 183 GLY A O 1
ATOM 1445 N N . SER A 1 184 ? 12.727 15.203 -12.945 1 97.56 184 SER A N 1
ATOM 1446 C CA . SER A 1 184 ? 13.344 14.398 -13.992 1 97.56 184 SER A CA 1
ATOM 1447 C C . SER A 1 184 ? 14.852 14.586 -14.016 1 97.56 184 SER A C 1
ATOM 1449 O O . SER A 1 184 ? 15.516 14.25 -15.008 1 97.56 184 SER A O 1
ATOM 1451 N N . GLU A 1 185 ? 15.352 15.039 -12.93 1 97.94 185 GLU A N 1
ATOM 1452 C CA . GLU A 1 185 ? 16.781 15.352 -12.891 1 97.94 185 GLU A CA 1
ATOM 1453 C C . GLU A 1 185 ? 17.5 14.508 -11.844 1 97.94 185 GLU A C 1
ATOM 1455 O O . GLU A 1 185 ? 17.094 14.461 -10.688 1 97.94 185 GLU A O 1
ATOM 1460 N N . LEU A 1 186 ? 18.562 13.883 -12.32 1 98.56 186 LEU A N 1
ATOM 1461 C CA . LEU A 1 186 ? 19.484 13.25 -11.391 1 98.56 186 LEU A CA 1
ATOM 1462 C C . LEU A 1 186 ? 20.391 14.297 -10.734 1 98.56 186 LEU A C 1
ATOM 1464 O O . LEU A 1 186 ? 21.219 14.914 -11.398 1 98.56 186 LEU A O 1
ATOM 1468 N N . LEU A 1 187 ? 20.266 14.547 -9.453 1 97.94 187 LEU A N 1
ATOM 1469 C CA . LEU A 1 187 ? 21.094 15.531 -8.758 1 97.94 187 LEU A CA 1
ATOM 1470 C C . LEU A 1 187 ? 22.531 15.062 -8.641 1 97.94 187 LEU A C 1
ATOM 1472 O O . LEU A 1 187 ? 23.469 15.844 -8.82 1 97.94 187 LEU A O 1
ATOM 1476 N N . GLY A 1 188 ? 22.609 13.742 -8.305 1 97.25 188 GLY A N 1
ATOM 1477 C CA . GLY A 1 188 ? 23.922 13.133 -8.133 1 97.25 188 GLY A CA 1
ATOM 1478 C C . GLY A 1 188 ? 23.859 11.766 -7.48 1 97.25 188 GLY A C 1
ATOM 1479 O O . GLY A 1 188 ? 22.781 11.266 -7.172 1 97.25 188 GLY A O 1
ATOM 1480 N N . CYS A 1 189 ? 25.016 11.172 -7.418 1 97.19 189 CYS A N 1
ATOM 1481 C CA . CYS A 1 189 ? 25.188 9.883 -6.758 1 97.19 189 CYS A CA 1
ATOM 1482 C C . CYS A 1 189 ? 26.469 9.859 -5.926 1 97.19 189 CYS A C 1
ATOM 1484 O O . CYS A 1 189 ? 27.375 10.648 -6.168 1 97.19 189 CYS A O 1
ATOM 1486 N N . TYR A 1 190 ? 26.453 9.07 -4.977 1 95.06 190 TYR A N 1
ATOM 1487 C CA . TYR A 1 190 ? 27.688 8.797 -4.242 1 95.06 190 TYR A CA 1
ATOM 1488 C C . TYR A 1 190 ? 27.75 7.332 -3.824 1 95.06 190 TYR A C 1
ATOM 1490 O O . TYR A 1 190 ? 26.734 6.641 -3.793 1 95.06 190 TYR A O 1
ATOM 1498 N N . ALA A 1 191 ? 28.906 6.863 -3.586 1 93.06 191 ALA A N 1
ATOM 1499 C CA . ALA A 1 191 ? 29.125 5.484 -3.148 1 93.06 191 ALA A CA 1
ATOM 1500 C C . ALA A 1 191 ? 29.078 5.383 -1.626 1 93.06 191 ALA A C 1
ATOM 1502 O O . ALA A 1 191 ? 29.578 6.273 -0.927 1 93.06 191 ALA A O 1
ATOM 1503 N N . ARG A 1 192 ? 28.453 4.352 -1.197 1 90.69 192 ARG A N 1
ATOM 1504 C CA . ARG A 1 192 ? 28.547 3.912 0.191 1 90.69 192 ARG A CA 1
ATOM 1505 C C . ARG A 1 192 ? 29.375 2.633 0.302 1 90.69 192 ARG A C 1
ATOM 1507 O O . ARG A 1 192 ? 28.922 1.563 -0.125 1 90.69 192 ARG A O 1
ATOM 1514 N N . ASN A 1 193 ? 30.516 2.773 0.862 1 87.25 193 ASN A N 1
ATOM 1515 C CA . ASN A 1 193 ? 31.469 1.669 0.88 1 87.25 193 ASN A CA 1
ATOM 1516 C C . ASN A 1 193 ? 31.281 0.784 2.109 1 87.25 193 ASN A C 1
ATOM 1518 O O . ASN A 1 193 ? 31.094 1.287 3.221 1 87.25 193 ASN A O 1
ATOM 1522 N N . ILE A 1 194 ? 31.359 -0.507 1.794 1 83.5 194 ILE A N 1
ATOM 1523 C CA . ILE A 1 194 ? 31.172 -1.484 2.859 1 83.5 194 ILE A CA 1
ATOM 1524 C C . ILE A 1 194 ? 32.406 -1.526 3.75 1 83.5 194 ILE A C 1
ATOM 1526 O O . ILE A 1 194 ? 33.531 -1.724 3.262 1 83.5 194 ILE A O 1
ATOM 1530 N N . PRO A 1 195 ? 32.156 -1.414 5.008 1 79.12 195 PRO A N 1
ATOM 1531 C CA . PRO A 1 195 ? 33.312 -1.551 5.902 1 79.12 195 PRO A CA 1
ATOM 1532 C C . PRO A 1 195 ? 33.812 -2.988 5.988 1 79.12 195 PRO A C 1
ATOM 1534 O O . PRO A 1 195 ? 33.125 -3.922 5.594 1 79.12 195 PRO A O 1
ATOM 1537 N N . SER A 1 196 ? 35 -3.225 6.5 1 76.12 196 SER A N 1
ATOM 1538 C CA . SER A 1 196 ? 35.688 -4.516 6.516 1 76.12 196 SER A CA 1
ATOM 1539 C C . SER A 1 196 ? 34.938 -5.527 7.367 1 76.12 196 SER A C 1
ATOM 1541 O O . SER A 1 196 ? 34.969 -6.73 7.09 1 76.12 196 SER A O 1
ATOM 1543 N N . ASN A 1 197 ? 34.188 -5.137 8.32 1 78.31 197 ASN A N 1
ATOM 1544 C CA . ASN A 1 197 ? 33.531 -6.051 9.242 1 78.31 197 ASN A CA 1
ATOM 1545 C C . ASN A 1 197 ? 32.031 -6.125 8.977 1 78.31 197 ASN A C 1
ATOM 1547 O O . ASN A 1 197 ? 31.25 -6.496 9.867 1 78.31 197 ASN A O 1
ATOM 1551 N N . GLU A 1 198 ? 31.719 -5.66 7.82 1 78.56 198 GLU A N 1
ATOM 1552 C CA . GLU A 1 198 ? 30.312 -5.652 7.461 1 78.56 198 GLU A CA 1
ATOM 1553 C C . GLU A 1 198 ? 30.094 -6.125 6.027 1 78.56 198 GLU A C 1
ATOM 1555 O O . GLU A 1 198 ? 31.047 -6.191 5.242 1 78.56 198 GLU A O 1
ATOM 1560 N N . TRP A 1 199 ? 28.859 -6.578 5.754 1 81.06 199 TRP A N 1
ATOM 1561 C CA . TRP A 1 199 ? 28.562 -6.93 4.371 1 81.06 199 TRP A CA 1
ATOM 1562 C C . TRP A 1 199 ? 27.531 -5.965 3.777 1 81.06 199 TRP A C 1
ATOM 1564 O O . TRP A 1 199 ? 27.297 -5.98 2.568 1 81.06 199 TRP A O 1
ATOM 1574 N N . ARG A 1 200 ? 27.031 -5.082 4.703 1 82.69 200 ARG A N 1
ATOM 1575 C CA . ARG A 1 200 ? 26.094 -4.051 4.262 1 82.69 200 ARG A CA 1
ATOM 1576 C C . ARG A 1 200 ? 26.797 -2.701 4.129 1 82.69 200 ARG A C 1
ATOM 1578 O O . ARG A 1 200 ? 27.688 -2.383 4.91 1 82.69 200 ARG A O 1
ATOM 1585 N N . ALA A 1 201 ? 26.281 -1.892 3.16 1 72.25 201 ALA A N 1
ATOM 1586 C CA . ALA A 1 201 ? 26.969 -0.639 2.84 1 72.25 201 ALA A CA 1
ATOM 1587 C C . ALA A 1 201 ? 26.266 0.547 3.502 1 72.25 201 ALA A C 1
ATOM 1589 O O . ALA A 1 201 ? 26.703 1.692 3.346 1 72.25 201 ALA A O 1
ATOM 1590 N N . ASN A 1 202 ? 25.281 0.361 4.32 1 72.5 202 ASN A N 1
ATOM 1591 C CA . ASN A 1 202 ? 24.484 1.447 4.879 1 72.5 202 ASN A CA 1
ATOM 1592 C C . ASN A 1 202 ? 25.312 2.348 5.785 1 72.5 202 ASN A C 1
ATOM 1594 O O . ASN A 1 202 ? 26.094 1.858 6.605 1 72.5 202 ASN A O 1
ATOM 1598 N N . ILE A 1 203 ? 25.109 3.646 5.578 1 72.38 203 ILE A N 1
ATOM 1599 C CA . ILE A 1 203 ? 25.844 4.633 6.363 1 72.38 203 ILE A CA 1
ATOM 1600 C C . ILE A 1 203 ? 25.531 4.441 7.848 1 72.38 203 ILE A C 1
ATOM 1602 O O . ILE A 1 203 ? 26.422 4.586 8.695 1 72.38 203 ILE A O 1
ATOM 1606 N N . ALA A 1 204 ? 24.312 4.133 8.125 1 70.12 204 ALA A N 1
ATOM 1607 C CA . ALA A 1 204 ? 23.891 3.91 9.508 1 70.12 204 ALA A CA 1
ATOM 1608 C C . ALA A 1 204 ? 24.703 2.785 10.148 1 70.12 204 ALA A C 1
ATOM 1610 O O . ALA A 1 204 ? 24.828 2.727 11.375 1 70.12 204 ALA A O 1
ATOM 1611 N N . LEU A 1 205 ? 25.312 1.949 9.234 1 69.19 205 LEU A N 1
ATOM 1612 C CA . LEU A 1 205 ? 26.094 0.811 9.727 1 69.19 205 LEU A CA 1
ATOM 1613 C C . LEU A 1 205 ? 27.578 1.069 9.578 1 69.19 205 LEU A C 1
ATOM 1615 O O . LEU A 1 205 ? 28.391 0.137 9.656 1 69.19 205 LEU A O 1
ATOM 1619 N N . GLY A 1 206 ? 27.938 2.322 9.242 1 71.25 206 GLY A N 1
ATOM 1620 C CA . GLY A 1 206 ? 29.344 2.695 9.172 1 71.25 206 GLY A CA 1
ATOM 1621 C C . GLY A 1 206 ? 29.875 2.824 7.758 1 71.25 206 GLY A C 1
ATOM 1622 O O . GLY A 1 206 ? 31.062 3.035 7.543 1 71.25 206 GLY A O 1
ATOM 1623 N N . GLY A 1 207 ? 29 2.645 6.793 1 73.62 207 GLY A N 1
ATOM 1624 C CA . GLY A 1 207 ? 29.422 2.934 5.43 1 73.62 207 GLY A CA 1
ATOM 1625 C C . GLY A 1 207 ? 29.906 4.363 5.246 1 73.62 207 GLY A C 1
ATOM 1626 O O . GLY A 1 207 ? 29.406 5.277 5.91 1 73.62 207 GLY A O 1
ATOM 1627 N N . TYR A 1 208 ? 30.922 4.531 4.426 1 79 208 TYR A N 1
ATOM 1628 C CA . TYR A 1 208 ? 31.453 5.879 4.25 1 79 208 TYR A CA 1
ATOM 1629 C C . TYR A 1 208 ? 31.25 6.367 2.822 1 79 208 TYR A C 1
ATOM 1631 O O . TYR A 1 208 ? 31.406 5.602 1.869 1 79 208 TYR A O 1
ATOM 1639 N N . PRO A 1 209 ? 30.812 7.578 2.762 1 84.06 209 PRO A N 1
ATOM 1640 C CA . PRO A 1 209 ? 30.5 8.148 1.45 1 84.06 209 PRO A CA 1
ATOM 1641 C C . PRO A 1 209 ? 31.734 8.523 0.654 1 84.06 209 PRO A C 1
ATOM 1643 O O . PRO A 1 209 ? 32.75 8.977 1.232 1 84.06 209 PRO A O 1
ATOM 1646 N N . SER A 1 210 ? 31.75 8.125 -0.636 1 84.94 210 SER A N 1
ATOM 1647 C CA . SER A 1 210 ? 32.781 8.594 -1.556 1 84.94 210 SER A CA 1
ATOM 1648 C C . SER A 1 210 ? 32.188 9.016 -2.891 1 84.94 210 SER A C 1
ATOM 1650 O O . SER A 1 210 ? 31.094 8.57 -3.26 1 84.94 210 SER A O 1
ATOM 1652 N N . GLN A 1 211 ? 32.875 9.844 -3.547 1 87.5 211 GLN A N 1
ATOM 1653 C CA . GLN A 1 211 ? 32.438 10.305 -4.855 1 87.5 211 GLN A CA 1
ATOM 1654 C C . GLN A 1 211 ? 32.562 9.203 -5.906 1 87.5 211 GLN A C 1
ATOM 1656 O O . GLN A 1 211 ? 33.469 8.359 -5.812 1 87.5 211 GLN A O 1
ATOM 1661 N N . ILE A 1 212 ? 31.641 9.25 -6.785 1 90.19 212 ILE A N 1
ATOM 1662 C CA . ILE A 1 212 ? 31.734 8.336 -7.914 1 90.19 212 ILE A CA 1
ATOM 1663 C C . ILE A 1 212 ? 31.453 9.086 -9.211 1 90.19 212 ILE A C 1
ATOM 1665 O O . ILE A 1 212 ? 30.797 10.125 -9.203 1 90.19 212 ILE A O 1
ATOM 1669 N N . GLU A 1 213 ? 32 8.531 -10.266 1 90.75 213 GLU A N 1
ATOM 1670 C CA . GLU A 1 213 ? 31.625 9.008 -11.586 1 90.75 213 GLU A CA 1
ATOM 1671 C C . GLU A 1 213 ? 30.312 8.367 -12.039 1 90.75 213 GLU A C 1
ATOM 1673 O O . GLU A 1 213 ? 30.172 7.145 -12.023 1 90.75 213 GLU A O 1
ATOM 1678 N N . VAL A 1 214 ? 29.406 9.195 -12.414 1 95.38 214 VAL A N 1
ATOM 1679 C CA . VAL A 1 214 ? 28.109 8.719 -12.891 1 95.38 214 VAL A CA 1
ATOM 1680 C C . VAL A 1 214 ? 28.172 8.469 -14.398 1 95.38 214 VAL A C 1
ATOM 1682 O O . VAL A 1 214 ? 28.25 9.414 -15.18 1 95.38 214 VAL A O 1
ATOM 1685 N N . ASP A 1 215 ? 28.156 7.238 -14.789 1 95.94 215 ASP A N 1
ATOM 1686 C CA . ASP A 1 215 ? 28.172 6.949 -16.219 1 95.94 215 ASP A CA 1
ATOM 1687 C C . ASP A 1 215 ? 26.766 7 -16.797 1 95.94 215 ASP A C 1
ATOM 1689 O O . ASP A 1 215 ? 25.781 7.152 -16.062 1 95.94 215 ASP A O 1
ATOM 1693 N N . HIS A 1 216 ? 26.703 6.977 -18.094 1 97.44 216 HIS A N 1
ATOM 1694 C CA . HIS A 1 216 ? 25.438 7.129 -18.828 1 97.44 216 HIS A CA 1
ATOM 1695 C C . HIS A 1 216 ? 24.453 6.031 -18.438 1 97.44 216 HIS A C 1
ATOM 1697 O O . HIS A 1 216 ? 23.266 6.293 -18.281 1 97.44 216 HIS A O 1
ATOM 1703 N N . LYS A 1 217 ? 24.938 4.84 -18.281 1 97.62 217 LYS A N 1
ATOM 1704 C CA . LYS A 1 217 ? 24.062 3.701 -17.984 1 97.62 217 LYS A CA 1
ATOM 1705 C C . LYS A 1 217 ? 23.422 3.846 -16.609 1 97.62 217 LYS A C 1
ATOM 1707 O O . LYS A 1 217 ? 22.234 3.57 -16.438 1 97.62 217 LYS A O 1
ATOM 1712 N N . LEU A 1 218 ? 24.203 4.273 -15.617 1 98 218 LEU A N 1
ATOM 1713 C CA . LEU A 1 218 ? 23.688 4.512 -14.273 1 98 218 LEU A CA 1
ATOM 1714 C C . LEU A 1 218 ? 22.594 5.586 -14.297 1 98 218 LEU A C 1
ATOM 1716 O O . LEU A 1 218 ? 21.5 5.383 -13.766 1 98 218 LEU A O 1
ATOM 1720 N N . LYS A 1 219 ? 22.922 6.648 -14.953 1 98.5 219 LYS A N 1
ATOM 1721 C CA . LYS A 1 219 ? 21.984 7.762 -15.047 1 98.5 219 LYS A CA 1
ATOM 1722 C C . LYS A 1 219 ? 20.672 7.324 -15.719 1 98.5 219 LYS A C 1
ATOM 1724 O O . LYS A 1 219 ? 19.594 7.602 -15.211 1 98.5 219 LYS A O 1
ATOM 1729 N N . GLU A 1 220 ? 20.797 6.66 -16.812 1 98.31 220 GLU A N 1
ATOM 1730 C CA . GLU A 1 220 ? 19.641 6.203 -17.547 1 98.31 220 GLU A CA 1
ATOM 1731 C C . GLU A 1 220 ? 18.781 5.254 -16.719 1 98.31 220 GLU A C 1
ATOM 1733 O O . GLU A 1 220 ? 17.562 5.391 -16.656 1 98.31 220 GLU A O 1
ATOM 1738 N N . THR A 1 221 ? 19.391 4.289 -16.047 1 98.5 221 THR A N 1
ATOM 1739 C CA . THR A 1 221 ? 18.703 3.303 -15.234 1 98.5 221 THR A CA 1
ATOM 1740 C C . THR A 1 221 ? 17.938 3.98 -14.102 1 98.5 221 THR A C 1
ATOM 1742 O O . THR A 1 221 ? 16.75 3.701 -13.891 1 98.5 221 THR A O 1
ATOM 1745 N N . VAL A 1 222 ? 18.562 4.926 -13.461 1 98.69 222 VAL A N 1
ATOM 1746 C CA . VAL A 1 222 ? 18 5.598 -12.297 1 98.69 222 VAL A CA 1
ATOM 1747 C C . VAL A 1 222 ? 16.828 6.477 -12.734 1 98.69 222 VAL A C 1
ATOM 1749 O O . VAL A 1 222 ? 15.758 6.445 -12.117 1 98.69 222 VAL A O 1
ATOM 1752 N N . LEU A 1 223 ? 17 7.199 -13.797 1 98.81 223 LEU A N 1
ATOM 1753 C CA . LEU A 1 223 ? 15.945 8.117 -14.242 1 98.81 223 LEU A CA 1
ATOM 1754 C C . LEU A 1 223 ? 14.75 7.344 -14.781 1 98.81 223 LEU A C 1
ATOM 1756 O O . LEU A 1 223 ? 13.602 7.715 -14.516 1 98.81 223 LEU A O 1
ATOM 1760 N N . LYS A 1 224 ? 15.031 6.258 -15.531 1 98.75 224 LYS A N 1
ATOM 1761 C CA . LYS A 1 224 ? 13.93 5.438 -16.031 1 98.75 224 LYS A CA 1
ATOM 1762 C C . LYS A 1 224 ? 13.172 4.777 -14.883 1 98.75 224 LYS A C 1
ATOM 1764 O O . LYS A 1 224 ? 11.945 4.781 -14.859 1 98.75 224 LYS A O 1
ATOM 1769 N N . ALA A 1 225 ? 13.906 4.234 -13.93 1 98.88 225 ALA A N 1
ATOM 1770 C CA . ALA A 1 225 ? 13.289 3.613 -12.766 1 98.88 225 ALA A CA 1
ATOM 1771 C C . ALA A 1 225 ? 12.43 4.617 -12 1 98.88 225 ALA A C 1
ATOM 1773 O O . ALA A 1 225 ? 11.305 4.305 -11.594 1 98.88 225 ALA A O 1
ATOM 1774 N N . THR A 1 226 ? 12.945 5.812 -11.812 1 98.88 226 THR A N 1
ATOM 1775 C CA . THR A 1 226 ? 12.242 6.855 -11.086 1 98.88 226 THR A CA 1
ATOM 1776 C C . THR A 1 226 ? 10.945 7.242 -11.805 1 98.88 226 THR A C 1
ATOM 1778 O O . THR A 1 226 ? 9.906 7.418 -11.164 1 98.88 226 THR A O 1
ATOM 1781 N N . SER A 1 227 ? 11.055 7.312 -13.109 1 98.75 227 SER A N 1
ATOM 1782 C CA . SER A 1 227 ? 9.883 7.648 -13.906 1 98.75 227 SER A CA 1
ATOM 1783 C C . SER A 1 227 ? 8.797 6.59 -13.766 1 98.75 227 SER A C 1
ATOM 1785 O O . SER A 1 227 ? 7.613 6.914 -13.633 1 98.75 227 SER A O 1
ATOM 1787 N N . ILE A 1 228 ? 9.156 5.336 -13.727 1 98.69 228 ILE A N 1
ATOM 1788 C CA . ILE A 1 228 ? 8.227 4.219 -13.609 1 98.69 228 ILE A CA 1
ATOM 1789 C C . ILE A 1 228 ? 7.543 4.262 -12.242 1 98.69 228 ILE A C 1
ATOM 1791 O O . ILE A 1 228 ? 6.332 4.051 -12.141 1 98.69 228 ILE A O 1
ATOM 1795 N N . ILE A 1 229 ? 8.273 4.605 -11.211 1 98.44 229 ILE A N 1
ATOM 1796 C CA . ILE A 1 229 ? 7.777 4.602 -9.836 1 98.44 229 ILE A CA 1
ATOM 1797 C C . ILE A 1 229 ? 6.984 5.883 -9.57 1 98.44 229 ILE A C 1
ATOM 1799 O O . ILE A 1 229 ? 6.184 5.941 -8.641 1 98.44 229 ILE A O 1
ATOM 1803 N N . GLY A 1 230 ? 7.242 6.938 -10.367 1 98 230 GLY A N 1
ATOM 1804 C CA . GLY A 1 230 ? 6.578 8.219 -10.211 1 98 230 GLY A CA 1
ATOM 1805 C C . GLY A 1 230 ? 7.184 9.07 -9.109 1 98 230 GLY A C 1
ATOM 1806 O O . GLY A 1 230 ? 6.484 9.852 -8.461 1 98 230 GLY A O 1
ATOM 1807 N N . GLY A 1 231 ? 8.406 8.914 -8.852 1 97.81 231 GLY A N 1
ATOM 1808 C CA . GLY A 1 231 ? 9.062 9.656 -7.793 1 97.81 231 GLY A CA 1
ATOM 1809 C C . GLY A 1 231 ? 9.367 11.094 -8.172 1 97.81 231 GLY A C 1
ATOM 1810 O O . GLY A 1 231 ? 9.852 11.359 -9.273 1 97.81 231 GLY A O 1
ATOM 1811 N N . GLU A 1 232 ? 9.07 12.008 -7.277 1 98.62 232 GLU A N 1
ATOM 1812 C CA . GLU A 1 232 ? 9.359 13.414 -7.531 1 98.62 232 GLU A CA 1
ATOM 1813 C C . GLU A 1 232 ? 10.562 13.891 -6.73 1 98.62 232 GLU A C 1
ATOM 1815 O O . GLU A 1 232 ? 11.289 14.789 -7.164 1 98.62 232 GLU A O 1
ATOM 1820 N N . PHE A 1 233 ? 10.75 13.453 -5.582 1 98.88 233 PHE A N 1
ATOM 1821 C CA . PHE A 1 233 ? 11.922 13.609 -4.73 1 98.88 233 PHE A CA 1
ATOM 1822 C C . PHE A 1 233 ? 12.266 12.297 -4.043 1 98.88 233 PHE A C 1
ATOM 1824 O O . PHE A 1 233 ? 11.711 11.969 -2.996 1 98.88 233 PHE A O 1
ATOM 1831 N N . VAL A 1 234 ? 13.195 11.531 -4.613 1 98.88 234 VAL A N 1
ATOM 1832 C CA . VAL A 1 234 ? 13.453 10.18 -4.125 1 98.88 234 VAL A CA 1
ATOM 1833 C C . VAL A 1 234 ? 14.961 9.922 -4.109 1 98.88 234 VAL A C 1
ATOM 1835 O O . VAL A 1 234 ? 15.719 10.578 -4.824 1 98.88 234 VAL A O 1
ATOM 1838 N N . SER A 1 235 ? 15.352 9.07 -3.287 1 98.19 235 SER A N 1
ATOM 1839 C CA . SER A 1 235 ? 16.672 8.461 -3.381 1 98.19 235 SER A CA 1
ATOM 1840 C C . SER A 1 235 ? 16.578 6.988 -3.766 1 98.19 235 SER A C 1
ATOM 1842 O O . SER A 1 235 ? 15.578 6.328 -3.486 1 98.19 235 SER A O 1
ATOM 1844 N N . ILE A 1 236 ? 17.578 6.516 -4.449 1 98.25 236 ILE A N 1
ATOM 1845 C CA . ILE A 1 236 ? 17.625 5.16 -4.992 1 98.25 236 ILE A CA 1
ATOM 1846 C C . ILE A 1 236 ? 18.938 4.496 -4.613 1 98.25 236 ILE A C 1
ATOM 1848 O O . ILE A 1 236 ? 20.016 5.078 -4.789 1 98.25 236 ILE A O 1
ATOM 1852 N N . ASP A 1 237 ? 18.875 3.344 -4.059 1 97.19 237 ASP A N 1
ATOM 1853 C CA . ASP A 1 237 ? 20.047 2.508 -3.814 1 97.19 237 ASP A CA 1
ATOM 1854 C C . ASP A 1 237 ? 20.266 1.536 -4.969 1 97.19 237 ASP A C 1
ATOM 1856 O O . ASP A 1 237 ? 19.391 0.73 -5.293 1 97.19 237 ASP A O 1
ATOM 1860 N N . VAL A 1 238 ? 21.422 1.662 -5.504 1 97.75 238 VAL A N 1
ATOM 1861 C CA . VAL A 1 238 ? 21.781 0.895 -6.695 1 97.75 238 VAL A CA 1
ATOM 1862 C C . VAL A 1 238 ? 23.016 0.037 -6.41 1 97.75 238 VAL A C 1
ATOM 1864 O O . VAL A 1 238 ? 23.953 0.486 -5.746 1 97.75 238 VAL A O 1
ATOM 1867 N N . MET A 1 239 ? 22.984 -1.154 -6.941 1 96.44 239 MET A N 1
ATOM 1868 C CA . MET A 1 239 ? 24.141 -2.025 -6.832 1 96.44 239 MET A CA 1
ATOM 1869 C C . MET A 1 239 ? 24.75 -2.297 -8.203 1 96.44 239 MET A C 1
ATOM 1871 O O . MET A 1 239 ? 24.031 -2.447 -9.188 1 96.44 239 MET A O 1
ATOM 1875 N N . GLU A 1 240 ? 26.016 -2.309 -8.18 1 96 240 GLU A N 1
ATOM 1876 C CA . GLU A 1 240 ? 26.688 -2.762 -9.383 1 96 240 GLU A CA 1
ATOM 1877 C C . GLU A 1 240 ? 26.641 -4.281 -9.516 1 96 240 GLU A C 1
ATOM 1879 O O . GLU A 1 240 ? 26.766 -4.996 -8.516 1 96 240 GLU A O 1
ATOM 1884 N N . HIS A 1 241 ? 26.422 -4.707 -10.688 1 95.94 241 HIS A N 1
ATOM 1885 C CA . HIS A 1 241 ? 26.25 -6.125 -10.977 1 95.94 241 HIS A CA 1
ATOM 1886 C C . HIS A 1 241 ? 27.141 -6.559 -12.141 1 95.94 241 HIS A C 1
ATOM 1888 O O . HIS A 1 241 ? 27.266 -5.836 -13.133 1 95.94 241 HIS A O 1
ATOM 1894 N N . GLN A 1 242 ? 27.688 -7.711 -12.055 1 94.38 242 GLN A N 1
ATOM 1895 C CA . GLN A 1 242 ? 28.656 -8.195 -13.031 1 94.38 242 GLN A CA 1
ATOM 1896 C C . GLN A 1 242 ? 28.031 -8.344 -14.406 1 94.38 242 GLN A C 1
ATOM 1898 O O . GLN A 1 242 ? 28.625 -7.957 -15.414 1 94.38 242 GLN A O 1
ATOM 1903 N N . SER A 1 243 ? 26.859 -8.875 -14.469 1 95.19 243 SER A N 1
ATOM 1904 C CA . SER A 1 243 ? 26.25 -9.188 -15.758 1 95.19 243 SER A CA 1
ATOM 1905 C C . SER A 1 243 ? 25.188 -8.172 -16.125 1 95.19 243 SER A C 1
ATOM 1907 O O . SER A 1 243 ? 24.938 -7.91 -17.297 1 95.19 243 SER A O 1
ATOM 1909 N N . LYS A 1 244 ? 24.516 -7.531 -15.094 1 96.38 244 LYS A N 1
ATOM 1910 C CA . LYS A 1 244 ? 23.391 -6.637 -15.352 1 96.38 244 LYS A CA 1
ATOM 1911 C C . LYS A 1 244 ? 23.828 -5.176 -15.312 1 96.38 244 LYS A C 1
ATOM 1913 O O . LYS A 1 244 ? 23.016 -4.273 -15.523 1 96.38 244 LYS A O 1
ATOM 1918 N N . ASN A 1 245 ? 25.094 -4.91 -15.008 1 95.75 245 ASN A N 1
ATOM 1919 C CA . ASN A 1 245 ? 25.672 -3.58 -14.836 1 95.75 245 ASN A CA 1
ATOM 1920 C C . ASN A 1 245 ? 25.172 -2.908 -13.562 1 95.75 245 ASN A C 1
ATOM 1922 O O . ASN A 1 245 ? 25.891 -2.83 -12.562 1 95.75 245 ASN A O 1
ATOM 1926 N N . TYR A 1 246 ? 23.859 -2.508 -13.547 1 97.81 246 TYR A N 1
ATOM 1927 C CA . TYR A 1 246 ? 23.234 -1.89 -12.375 1 97.81 246 TYR A CA 1
ATOM 1928 C C . TYR A 1 246 ? 21.891 -2.539 -12.062 1 97.81 246 TYR A C 1
ATOM 1930 O O . TYR A 1 246 ? 21.125 -2.846 -12.969 1 97.81 246 TYR A O 1
ATOM 1938 N N . VAL A 1 247 ? 21.641 -2.775 -10.781 1 98.25 247 VAL A N 1
ATOM 1939 C CA . VAL A 1 247 ? 20.344 -3.264 -10.344 1 98.25 247 VAL A CA 1
ATOM 1940 C C . VAL A 1 247 ? 19.781 -2.348 -9.258 1 98.25 247 VAL A C 1
ATOM 1942 O O . VAL A 1 247 ? 20.531 -1.861 -8.406 1 98.25 247 VAL A O 1
ATOM 1945 N N . ILE A 1 248 ? 18.547 -2.059 -9.32 1 98.62 248 ILE A N 1
ATOM 1946 C CA . ILE A 1 248 ? 17.875 -1.235 -8.312 1 98.62 248 ILE A CA 1
ATOM 1947 C C . ILE A 1 248 ? 17.594 -2.07 -7.066 1 98.62 248 ILE A C 1
ATOM 1949 O O . ILE A 1 248 ? 16.922 -3.098 -7.141 1 98.62 248 ILE A O 1
ATOM 1953 N N . ASN A 1 249 ? 18.109 -1.608 -5.965 1 97.25 249 ASN A N 1
ATOM 1954 C CA . ASN A 1 249 ? 17.938 -2.332 -4.707 1 97.25 249 ASN A CA 1
ATOM 1955 C C . ASN A 1 249 ? 16.75 -1.818 -3.916 1 97.25 249 ASN A C 1
ATOM 1957 O O . ASN A 1 249 ? 16.016 -2.602 -3.305 1 97.25 249 ASN A O 1
ATOM 1961 N N . GLU A 1 250 ? 16.594 -0.506 -3.904 1 97.31 250 GLU A N 1
ATOM 1962 C CA . GLU A 1 250 ? 15.539 0.08 -3.086 1 97.31 250 GLU A CA 1
ATOM 1963 C C . GLU A 1 250 ? 15.305 1.545 -3.447 1 97.31 250 GLU A C 1
ATOM 1965 O O . GLU A 1 250 ? 16.219 2.219 -3.939 1 97.31 250 GLU A O 1
ATOM 1970 N N . PHE A 1 251 ? 14.094 1.938 -3.295 1 98.31 251 PHE A N 1
ATOM 1971 C CA . PHE A 1 251 ? 13.727 3.348 -3.344 1 98.31 251 PHE A CA 1
ATOM 1972 C C . PHE A 1 251 ? 13.422 3.877 -1.946 1 98.31 251 PHE A C 1
ATOM 1974 O O . PHE A 1 251 ? 12.93 3.139 -1.092 1 98.31 251 PHE A O 1
ATOM 1981 N N . ASN A 1 252 ? 13.688 5.148 -1.785 1 97.12 252 ASN A N 1
ATOM 1982 C CA . ASN A 1 252 ? 13.273 5.867 -0.584 1 97.12 252 ASN A CA 1
ATOM 1983 C C . ASN A 1 252 ? 12.5 7.133 -0.929 1 97.12 252 ASN A C 1
ATOM 1985 O O . ASN A 1 252 ? 13 7.996 -1.65 1 97.12 252 ASN A O 1
ATOM 1989 N N . ASP A 1 253 ? 11.297 7.207 -0.363 1 98.12 253 ASP A N 1
ATOM 1990 C CA . ASP A 1 253 ? 10.398 8.305 -0.691 1 98.12 253 ASP A CA 1
ATOM 1991 C C . ASP A 1 253 ? 10.664 9.516 0.201 1 98.12 253 ASP A C 1
ATOM 1993 O O . ASP A 1 253 ? 10.211 10.625 -0.092 1 98.12 253 ASP A O 1
ATOM 1997 N N . VAL A 1 254 ? 11.375 9.398 1.241 1 97.38 254 VAL A N 1
ATOM 1998 C CA . VAL A 1 254 ? 11.805 10.469 2.129 1 97.38 254 VAL A CA 1
ATOM 1999 C C . VAL A 1 254 ? 13.328 10.43 2.275 1 97.38 254 VAL A C 1
ATOM 2001 O O . VAL A 1 254 ? 13.852 9.992 3.307 1 97.38 254 VAL A O 1
ATOM 2004 N N . PRO A 1 255 ? 13.961 10.891 1.306 1 96.62 255 PRO A N 1
ATOM 2005 C CA . PRO A 1 255 ? 15.414 10.773 1.299 1 96.62 255 PRO A CA 1
ATOM 2006 C C . PRO A 1 255 ? 16.078 11.5 2.473 1 96.62 255 PRO A C 1
ATOM 2008 O O . PRO A 1 255 ? 15.734 12.648 2.76 1 96.62 255 PRO A O 1
ATOM 2011 N N . GLU A 1 256 ? 16.953 10.812 3.105 1 93.12 256 GLU A N 1
ATOM 2012 C CA . GLU A 1 256 ? 17.953 11.492 3.906 1 93.12 256 GLU A CA 1
ATOM 2013 C C . GLU A 1 256 ? 19.109 11.992 3.035 1 93.12 256 GLU A C 1
ATOM 2015 O O . GLU A 1 256 ? 19.594 11.266 2.166 1 93.12 256 GLU A O 1
ATOM 2020 N N . PHE A 1 257 ? 19.5 13.297 3.26 1 94.56 257 PHE A N 1
ATOM 2021 C CA . PHE A 1 257 ? 20.422 13.758 2.232 1 94.56 257 PHE A CA 1
ATOM 2022 C C . PHE A 1 257 ? 21.641 14.438 2.861 1 94.56 257 PHE A C 1
ATOM 2024 O O . PHE A 1 257 ? 22.391 15.125 2.174 1 94.56 257 PHE A O 1
ATOM 2031 N N . LYS A 1 258 ? 21.875 14.219 4.137 1 90.44 258 LYS A N 1
ATOM 2032 C CA . LYS A 1 258 ? 23.094 14.758 4.762 1 90.44 258 LYS A CA 1
ATOM 2033 C C . LYS A 1 258 ? 24.344 14.164 4.125 1 90.44 258 LYS A C 1
ATOM 2035 O O . LYS A 1 258 ? 25.25 14.906 3.725 1 90.44 258 LYS A O 1
ATOM 2040 N N . GLY A 1 259 ? 24.359 12.805 4.055 1 87.62 259 GLY A N 1
ATOM 2041 C CA . GLY A 1 259 ? 25.5 12.141 3.424 1 87.62 259 GLY A CA 1
ATOM 2042 C C . GLY A 1 259 ? 25.688 12.547 1.974 1 87.62 259 GLY A C 1
ATOM 2043 O O . GLY A 1 259 ? 26.828 12.719 1.517 1 87.62 259 GLY A O 1
ATOM 2044 N N . PHE A 1 260 ? 24.641 12.75 1.323 1 93.88 260 PHE A N 1
ATOM 2045 C CA . PHE A 1 260 ? 24.672 13.164 -0.076 1 93.88 260 PHE A CA 1
ATOM 2046 C C . PHE A 1 260 ? 25.297 14.547 -0.218 1 93.88 260 PHE A C 1
ATOM 2048 O O . PHE A 1 260 ? 26.156 14.766 -1.077 1 93.88 260 PHE A O 1
ATOM 2055 N N . MET A 1 261 ? 24.859 15.445 0.649 1 94.12 261 MET A N 1
ATOM 2056 C CA . MET A 1 261 ? 25.375 16.812 0.589 1 94.12 261 MET A CA 1
ATOM 2057 C C . MET A 1 261 ? 26.875 16.828 0.9 1 94.12 261 MET A C 1
ATOM 2059 O O . MET A 1 261 ? 27.625 17.578 0.269 1 94.12 261 MET A O 1
ATOM 2063 N N . LEU A 1 262 ? 27.266 16 1.783 1 89.62 262 LEU A N 1
ATOM 2064 C CA . LEU A 1 262 ? 28.672 15.922 2.137 1 89.62 262 LEU A CA 1
ATOM 2065 C C . LEU A 1 262 ? 29.5 15.383 0.969 1 89.62 262 LEU A C 1
ATOM 2067 O O . LEU A 1 262 ? 30.594 15.883 0.701 1 89.62 262 LEU A O 1
ATOM 2071 N N . ALA A 1 263 ? 28.953 14.445 0.28 1 90.5 263 ALA A N 1
ATOM 2072 C CA . ALA A 1 263 ? 29.672 13.758 -0.788 1 90.5 263 ALA A CA 1
ATOM 2073 C C . ALA A 1 263 ? 29.703 14.594 -2.062 1 90.5 263 ALA A C 1
ATOM 2075 O O . ALA A 1 263 ? 30.656 14.523 -2.844 1 90.5 263 ALA A O 1
ATOM 2076 N N . THR A 1 264 ? 28.656 15.43 -2.293 1 93.25 264 THR A N 1
ATOM 2077 C CA . THR A 1 264 ? 28.516 16.031 -3.611 1 93.25 264 THR A CA 1
ATOM 2078 C C . THR A 1 264 ? 28.625 17.547 -3.523 1 93.25 264 THR A C 1
ATOM 2080 O O . THR A 1 264 ? 28.781 18.234 -4.543 1 93.25 264 THR A O 1
ATOM 2083 N N . ASN A 1 265 ? 28.453 18.156 -2.371 1 93.94 265 ASN A N 1
ATOM 2084 C CA . ASN A 1 265 ? 28.438 19.594 -2.117 1 93.94 265 ASN A CA 1
ATOM 2085 C C . ASN A 1 265 ? 27.219 20.266 -2.75 1 93.94 265 ASN A C 1
ATOM 2087 O O . ASN A 1 265 ? 27.234 21.469 -3.016 1 93.94 265 ASN A O 1
ATOM 2091 N N . ILE A 1 266 ? 26.188 19.453 -3.049 1 96.44 266 ILE A N 1
ATOM 2092 C CA . ILE A 1 266 ? 24.938 19.984 -3.6 1 96.44 266 ILE A CA 1
ATOM 2093 C C . ILE A 1 266 ? 23.953 20.266 -2.467 1 96.44 266 ILE A C 1
ATOM 2095 O O . ILE A 1 266 ? 23.766 19.438 -1.575 1 96.44 266 ILE A O 1
ATOM 2099 N N . ASP A 1 267 ? 23.406 21.453 -2.434 1 97.88 267 ASP A N 1
ATOM 2100 C CA . ASP A 1 267 ? 22.391 21.812 -1.457 1 97.88 267 ASP A CA 1
ATOM 2101 C C . ASP A 1 267 ? 21.031 21.234 -1.852 1 97.88 267 ASP A C 1
ATOM 2103 O O . ASP A 1 267 ? 20.25 21.891 -2.557 1 97.88 267 ASP A O 1
ATOM 2107 N N . VAL A 1 268 ? 20.688 20.109 -1.359 1 98.56 268 VAL A N 1
ATOM 2108 C CA . VAL A 1 268 ? 19.516 19.344 -1.761 1 98.56 268 VAL A CA 1
ATOM 2109 C C . VAL A 1 268 ? 18.25 20.109 -1.402 1 98.56 268 VAL A C 1
ATOM 2111 O O . VAL A 1 268 ? 17.281 20.141 -2.176 1 98.56 268 VAL A O 1
ATOM 2114 N N . ALA A 1 269 ? 18.219 20.766 -0.255 1 98.69 269 ALA A N 1
ATOM 2115 C CA . ALA A 1 269 ? 17.047 21.516 0.196 1 98.69 269 ALA A CA 1
ATOM 2116 C C . ALA A 1 269 ? 16.719 22.656 -0.768 1 98.69 269 ALA A C 1
ATOM 2118 O O . ALA A 1 269 ? 15.562 22.828 -1.149 1 98.69 269 ALA A O 1
ATOM 2119 N N . GLU A 1 270 ? 17.719 23.344 -1.161 1 98.5 270 GLU A N 1
ATOM 2120 C CA . GLU A 1 270 ? 17.516 24.453 -2.086 1 98.5 270 GLU A CA 1
ATOM 2121 C C . GLU A 1 270 ? 17.047 23.953 -3.451 1 98.5 270 GLU A C 1
ATOM 2123 O O . GLU A 1 270 ? 16.188 24.578 -4.086 1 98.5 270 GLU A O 1
ATOM 2128 N N . GLU A 1 271 ? 17.672 22.828 -3.885 1 98.69 271 GLU A N 1
ATOM 2129 C CA . GLU A 1 271 ? 17.25 22.25 -5.156 1 98.69 271 GLU A CA 1
ATOM 2130 C C . GLU A 1 271 ? 15.781 21.828 -5.109 1 98.69 271 GLU A C 1
ATOM 2132 O O . GLU A 1 271 ? 15.039 22.062 -6.07 1 98.69 271 GLU A O 1
ATOM 2137 N N . LEU A 1 272 ? 15.336 21.234 -4.035 1 98.69 272 LEU A N 1
ATOM 2138 C CA . LEU A 1 272 ? 13.953 20.797 -3.873 1 98.69 272 LEU A CA 1
ATOM 2139 C C . LEU A 1 272 ? 13 21.984 -3.881 1 98.69 272 LEU A C 1
ATOM 2141 O O . LEU A 1 272 ? 11.984 21.969 -4.586 1 98.69 272 LEU A O 1
ATOM 2145 N N . VAL A 1 273 ? 13.336 23.047 -3.104 1 98.44 273 VAL A N 1
ATOM 2146 C CA . VAL A 1 273 ? 12.453 24.203 -2.988 1 98.44 273 VAL A CA 1
ATOM 2147 C C . VAL A 1 273 ? 12.406 24.938 -4.316 1 98.44 273 VAL A C 1
ATOM 2149 O O . VAL A 1 273 ? 11.352 25.438 -4.719 1 98.44 273 VAL A O 1
ATOM 2152 N N . SER A 1 274 ? 13.562 25.031 -4.973 1 97.94 274 SER A N 1
ATOM 2153 C CA . SER A 1 274 ? 13.594 25.625 -6.312 1 97.94 274 SER A CA 1
ATOM 2154 C C . SER A 1 274 ? 12.672 24.859 -7.262 1 97.94 274 SER A C 1
ATOM 2156 O O . SER A 1 274 ? 11.922 25.469 -8.031 1 97.94 274 SER A O 1
ATOM 2158 N N . TYR A 1 275 ? 12.727 23.578 -7.227 1 98.19 275 TYR A N 1
ATOM 2159 C CA . TYR A 1 275 ? 11.859 22.734 -8.039 1 98.19 275 TYR A CA 1
ATOM 2160 C C . TYR A 1 275 ? 10.391 23.016 -7.742 1 98.19 275 TYR A C 1
ATOM 2162 O O . TYR A 1 275 ? 9.578 23.156 -8.664 1 98.19 275 TYR A O 1
ATOM 2170 N N . VAL A 1 276 ? 10.047 23.078 -6.477 1 98 276 VAL A N 1
ATOM 2171 C CA . VAL A 1 276 ? 8.672 23.328 -6.043 1 98 276 VAL A CA 1
ATOM 2172 C C . VAL A 1 276 ? 8.211 24.688 -6.566 1 98 276 VAL A C 1
ATOM 2174 O O . VAL A 1 276 ? 7.121 24.797 -7.137 1 98 276 VAL A O 1
ATOM 2177 N N . LYS A 1 277 ? 9.031 25.672 -6.375 1 96.94 277 LYS A N 1
ATOM 2178 C CA . LYS A 1 277 ? 8.703 27.031 -6.789 1 96.94 277 LYS A CA 1
ATOM 2179 C C . LYS A 1 277 ? 8.469 27.109 -8.297 1 96.94 277 LYS A C 1
ATOM 2181 O O . LYS A 1 277 ? 7.473 27.688 -8.75 1 96.94 277 LYS A O 1
ATOM 2186 N N . ASN A 1 278 ? 9.312 26.453 -9.031 1 96.06 278 ASN A N 1
ATOM 2187 C CA . ASN A 1 278 ? 9.305 26.578 -10.484 1 96.06 278 ASN A CA 1
ATOM 2188 C C . ASN A 1 278 ? 8.172 25.766 -11.102 1 96.06 278 ASN A C 1
ATOM 2190 O O . ASN A 1 278 ? 7.695 26.078 -12.195 1 96.06 278 ASN A O 1
ATOM 2194 N N . ASN A 1 279 ? 7.66 24.781 -10.383 1 95.94 279 ASN A N 1
ATOM 2195 C CA . ASN A 1 279 ? 6.715 23.875 -11.023 1 95.94 279 ASN A CA 1
ATOM 2196 C C . ASN A 1 279 ? 5.309 24.047 -10.453 1 95.94 279 ASN A C 1
ATOM 2198 O O . ASN A 1 279 ? 4.324 23.719 -11.117 1 95.94 279 ASN A O 1
ATOM 2202 N N . TYR A 1 280 ? 5.25 24.609 -9.258 1 94.12 280 TYR A N 1
ATOM 2203 C CA . TYR A 1 280 ? 3.92 24.531 -8.656 1 94.12 280 TYR A CA 1
ATOM 2204 C C . TYR A 1 280 ? 3.51 25.875 -8.07 1 94.12 280 TYR A C 1
ATOM 2206 O O . TYR A 1 280 ? 2.338 26.094 -7.746 1 94.12 280 TYR A O 1
ATOM 2214 N N . LEU A 1 281 ? 4.516 26.75 -7.867 1 84.88 281 LEU A N 1
ATOM 2215 C CA . LEU A 1 281 ? 4.176 28 -7.203 1 84.88 281 LEU A CA 1
ATOM 2216 C C . LEU A 1 281 ? 4.391 29.188 -8.141 1 84.88 281 LEU A C 1
ATOM 2218 O O . LEU A 1 281 ? 5.406 29.25 -8.836 1 84.88 281 LEU A O 1
ATOM 2222 N N . ARG A 1 282 ? 3.453 29.5 -9.156 1 67.12 282 ARG A N 1
ATOM 2223 C CA . ARG A 1 282 ? 3.576 30.656 -10.039 1 67.12 282 ARG A CA 1
ATOM 2224 C C . ARG A 1 282 ? 3.453 31.969 -9.258 1 67.12 282 ARG A C 1
ATOM 2226 O O . ARG A 1 282 ? 2.744 32.031 -8.25 1 67.12 282 ARG A O 1
ATOM 2233 N N . MET B 1 1 ? -4.875 -20.297 -23.75 1 83.62 1 MET B N 1
ATOM 2234 C CA . MET B 1 1 ? -5.266 -19.312 -22.75 1 83.62 1 MET B CA 1
ATOM 2235 C C . MET B 1 1 ? -5.398 -19.969 -21.375 1 83.62 1 MET B C 1
ATOM 2237 O O . MET B 1 1 ? -5.949 -21.062 -21.25 1 83.62 1 MET B O 1
ATOM 2241 N N . ARG B 1 2 ? -4.785 -19.578 -20.422 1 95.38 2 ARG B N 1
ATOM 2242 C CA . ARG B 1 2 ? -4.703 -20.297 -19.156 1 95.38 2 ARG B CA 1
ATOM 2243 C C . ARG B 1 2 ? -4.93 -19.344 -17.984 1 95.38 2 ARG B C 1
ATOM 2245 O O . ARG B 1 2 ? -4.473 -18.203 -18 1 95.38 2 ARG B O 1
ATOM 2252 N N . VAL B 1 3 ? -5.77 -19.859 -17.031 1 98.56 3 VAL B N 1
ATOM 2253 C CA . VAL B 1 3 ? -6.102 -19.078 -15.844 1 98.56 3 VAL B CA 1
ATOM 2254 C C . VAL B 1 3 ? -5.285 -19.594 -14.656 1 98.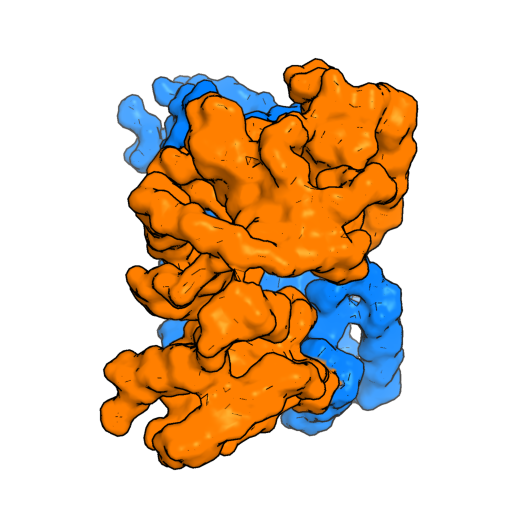56 3 VAL B C 1
ATOM 2256 O O . VAL B 1 3 ? -5.113 -20.797 -14.484 1 98.56 3 VAL B O 1
ATOM 2259 N N . ALA B 1 4 ? -4.703 -18.672 -13.906 1 98.81 4 ALA B N 1
ATOM 2260 C CA . ALA B 1 4 ? -4.16 -19.031 -12.594 1 98.81 4 ALA B CA 1
ATOM 2261 C C . ALA B 1 4 ? -5.156 -18.703 -11.484 1 98.81 4 ALA B C 1
ATOM 2263 O O . ALA B 1 4 ? -5.562 -17.562 -11.312 1 98.81 4 ALA B O 1
ATOM 2264 N N . LEU B 1 5 ? -5.652 -19.703 -10.828 1 98.88 5 LEU B N 1
ATOM 2265 C CA . LEU B 1 5 ? -6.402 -19.516 -9.594 1 98.88 5 LEU B CA 1
ATOM 2266 C C . LEU B 1 5 ? -5.473 -19.5 -8.391 1 98.88 5 LEU B C 1
ATOM 2268 O O . LEU B 1 5 ? -4.984 -20.547 -7.957 1 98.88 5 LEU B O 1
ATOM 2272 N N . VAL B 1 6 ? -5.207 -18.312 -7.812 1 98.94 6 VAL B N 1
ATOM 2273 C CA . VAL B 1 6 ? -4.211 -18.125 -6.758 1 98.94 6 VAL B CA 1
ATOM 2274 C C . VAL B 1 6 ? -4.891 -18.188 -5.395 1 98.94 6 VAL B C 1
ATOM 2276 O O . VAL B 1 6 ? -5.848 -17.453 -5.133 1 98.94 6 VAL B O 1
ATOM 2279 N N . VAL B 1 7 ? -4.406 -19.062 -4.512 1 98.81 7 VAL B N 1
ATOM 2280 C CA . VAL B 1 7 ? -5.074 -19.266 -3.23 1 98.81 7 VAL B CA 1
ATOM 2281 C C . VAL B 1 7 ? -4.039 -19.359 -2.115 1 98.81 7 VAL B C 1
ATOM 2283 O O . VAL B 1 7 ? -2.84 -19.5 -2.381 1 98.81 7 VAL B O 1
ATOM 2286 N N . ASP B 1 8 ? -4.387 -19.156 -0.88 1 98 8 ASP B N 1
ATOM 2287 C CA . ASP B 1 8 ? -3.584 -19.578 0.262 1 98 8 ASP B CA 1
ATOM 2288 C C . ASP B 1 8 ? -4.309 -20.641 1.079 1 98 8 ASP B C 1
ATOM 2290 O O . ASP B 1 8 ? -3.672 -21.469 1.73 1 98 8 ASP B O 1
ATOM 2294 N N . ILE B 1 9 ? -5.648 -20.562 1.062 1 96.12 9 ILE B N 1
ATOM 2295 C CA . ILE B 1 9 ? -6.547 -21.594 1.572 1 96.12 9 ILE B CA 1
ATOM 2296 C C . ILE B 1 9 ? -7.688 -21.812 0.583 1 96.12 9 ILE B C 1
ATOM 2298 O O . ILE B 1 9 ? -8.203 -20.859 -0.007 1 96.12 9 ILE B O 1
ATOM 2302 N N . VAL B 1 10 ? -8.023 -23.047 0.451 1 95.81 10 VAL B N 1
ATOM 2303 C CA . VAL B 1 10 ? -9.141 -23.359 -0.446 1 95.81 10 VAL B CA 1
ATOM 2304 C C . VAL B 1 10 ? -10.438 -23.438 0.352 1 95.81 10 VAL B C 1
ATOM 2306 O O . VAL B 1 10 ? -10.711 -24.453 0.99 1 95.81 10 VAL B O 1
ATOM 2309 N N . ARG B 1 11 ? -11.234 -22.469 0.245 1 94.56 11 ARG B N 1
ATOM 2310 C CA . ARG B 1 11 ? -12.547 -22.406 0.888 1 94.56 11 ARG B CA 1
ATOM 2311 C C . ARG B 1 11 ? -13.656 -22.75 -0.1 1 94.56 11 ARG B C 1
ATOM 2313 O O . ARG B 1 11 ? -13.383 -23.188 -1.221 1 94.56 11 ARG B O 1
ATOM 2320 N N . GLN B 1 12 ? -14.844 -22.625 0.345 1 94.94 12 GLN B N 1
ATOM 2321 C CA . GLN B 1 12 ? -15.992 -22.953 -0.496 1 94.94 12 GLN B CA 1
ATOM 2322 C C . GLN B 1 12 ? -16.047 -22.047 -1.726 1 94.94 12 GLN B C 1
ATOM 2324 O O . GLN B 1 12 ? -16.359 -22.5 -2.824 1 94.94 12 GLN B O 1
ATOM 2329 N N . GLU B 1 13 ? -15.688 -20.844 -1.587 1 96.81 13 GLU B N 1
ATOM 2330 C CA . GLU B 1 13 ? -15.719 -19.875 -2.684 1 96.81 13 GLU B CA 1
ATOM 2331 C C . GLU B 1 13 ? -14.734 -20.266 -3.783 1 96.81 13 GLU B C 1
ATOM 2333 O O . GLU B 1 13 ? -15.062 -20.219 -4.969 1 96.81 13 GLU B O 1
ATOM 2338 N N . GLU B 1 14 ? -13.555 -20.672 -3.393 1 98 14 GLU B N 1
ATOM 2339 C CA . GLU B 1 14 ? -12.539 -21.047 -4.371 1 98 14 GLU B CA 1
ATOM 2340 C C . GLU B 1 14 ? -12.906 -22.359 -5.074 1 98 14 GLU B C 1
ATOM 2342 O O . GLU B 1 14 ? -12.602 -22.531 -6.254 1 98 14 GLU B O 1
ATOM 2347 N N . LYS B 1 15 ? -13.547 -23.266 -4.336 1 98.38 15 LYS B N 1
ATOM 2348 C CA . LYS B 1 15 ? -14.039 -24.484 -4.961 1 98.38 15 LYS B CA 1
ATOM 2349 C C . LYS B 1 15 ? -15.094 -24.172 -6.02 1 98.38 15 LYS B C 1
ATOM 2351 O O . LYS B 1 15 ? -15.102 -24.781 -7.09 1 98.38 15 LYS B O 1
ATOM 2356 N N . LEU B 1 16 ? -15.992 -23.25 -5.668 1 98.56 16 LEU B N 1
ATOM 2357 C CA . LEU B 1 16 ? -17.031 -22.859 -6.609 1 98.56 16 LEU B CA 1
ATOM 2358 C C . LEU B 1 16 ? -16.422 -22.219 -7.852 1 98.56 16 LEU B C 1
ATOM 2360 O O . LEU B 1 16 ? -16.891 -22.438 -8.969 1 98.56 16 LEU B O 1
ATOM 2364 N N . ILE B 1 17 ? -15.367 -21.438 -7.719 1 98.75 17 ILE B N 1
ATOM 2365 C CA . ILE B 1 17 ? -14.695 -20.812 -8.852 1 98.75 17 ILE B CA 1
ATOM 2366 C C . ILE B 1 17 ? -14.047 -21.875 -9.727 1 98.75 17 ILE B C 1
ATOM 2368 O O . ILE B 1 17 ? -14.164 -21.844 -10.953 1 98.75 17 ILE B O 1
ATOM 2372 N N . ALA B 1 18 ? -13.398 -22.828 -9.07 1 98.69 18 ALA B N 1
ATOM 2373 C CA . ALA B 1 18 ? -12.789 -23.938 -9.812 1 98.69 18 ALA B CA 1
ATOM 2374 C C . ALA B 1 18 ? -13.844 -24.719 -10.594 1 98.69 18 ALA B C 1
ATOM 2376 O O . ALA B 1 18 ? -13.633 -25.031 -11.766 1 98.69 18 ALA B O 1
ATOM 2377 N N . LYS B 1 19 ? -14.93 -25 -9.953 1 98.62 19 LYS B N 1
ATOM 2378 C CA . LYS B 1 19 ? -16.031 -25.719 -10.609 1 98.62 19 LYS B CA 1
ATOM 2379 C C . LYS B 1 19 ? -16.531 -24.938 -11.82 1 98.62 19 LYS B C 1
ATOM 2381 O O . LYS B 1 19 ? -16.828 -25.531 -12.859 1 98.62 19 LYS B O 1
ATOM 2386 N N . ALA B 1 20 ? -16.672 -23.625 -11.617 1 98.69 20 ALA B N 1
ATOM 2387 C CA . ALA B 1 20 ? -17.109 -22.781 -12.727 1 98.69 20 ALA B CA 1
ATOM 2388 C C . ALA B 1 20 ? -16.094 -22.812 -13.875 1 98.69 20 ALA B C 1
ATOM 2390 O O . ALA B 1 20 ? -16.484 -22.859 -15.039 1 98.69 20 ALA B O 1
ATOM 2391 N N . LEU B 1 21 ? -14.82 -22.797 -13.562 1 98.38 21 LEU B N 1
ATOM 2392 C CA . LEU B 1 21 ? -13.781 -22.875 -14.586 1 98.38 21 LEU B CA 1
ATOM 2393 C C . LEU B 1 21 ? -13.891 -24.172 -15.375 1 98.38 21 LEU B C 1
ATOM 2395 O O . LEU B 1 21 ? -13.766 -24.172 -16.609 1 98.38 21 LEU B O 1
ATOM 2399 N N . GLU B 1 22 ? -14.164 -25.219 -14.711 1 98.12 22 GLU B N 1
ATOM 2400 C CA . GLU B 1 22 ? -14.352 -26.516 -15.352 1 98.12 22 GLU B CA 1
ATOM 2401 C C . GLU B 1 22 ? -15.602 -26.516 -16.234 1 98.12 22 GLU B C 1
ATOM 2403 O O . GLU B 1 22 ? -15.562 -26.984 -17.375 1 98.12 22 GLU B O 1
ATOM 2408 N N . LYS B 1 23 ? -16.625 -26 -15.656 1 97.69 23 LYS B N 1
ATOM 2409 C CA . LYS B 1 23 ? -17.891 -25.938 -16.375 1 97.69 23 LYS B CA 1
ATOM 2410 C C . LYS B 1 23 ? -17.75 -25.188 -17.703 1 97.69 23 LYS B C 1
ATOM 2412 O O . LYS B 1 23 ? -18.312 -25.594 -18.719 1 97.69 23 LYS B O 1
ATOM 2417 N N . PHE B 1 24 ? -17.016 -24.125 -17.688 1 96.75 24 PHE B N 1
ATOM 2418 C CA . PHE B 1 24 ? -16.828 -23.312 -18.875 1 96.75 24 PHE B CA 1
ATOM 2419 C C . PHE B 1 24 ? -15.68 -23.844 -19.719 1 96.75 24 PHE B C 1
ATOM 2421 O O . PHE B 1 24 ? -15.281 -23.219 -20.703 1 96.75 24 PHE B O 1
ATOM 2428 N N . GLN B 1 25 ? -14.992 -24.953 -19.312 1 96.12 25 GLN B N 1
ATOM 2429 C CA . GLN B 1 25 ? -13.938 -25.656 -20.047 1 96.12 25 GLN B CA 1
ATOM 2430 C C . GLN B 1 25 ? -12.711 -24.781 -20.234 1 96.12 25 GLN B C 1
ATOM 2432 O O . GLN B 1 25 ? -12.133 -24.734 -21.312 1 96.12 25 GLN B O 1
ATOM 2437 N N . LEU B 1 26 ? -12.445 -24.031 -19.219 1 97 26 LEU B N 1
ATOM 2438 C CA . LEU B 1 26 ? -11.234 -23.219 -19.234 1 97 26 LEU B CA 1
ATOM 2439 C C . LEU B 1 26 ? -10.078 -23.953 -18.562 1 97 26 LEU B C 1
ATOM 2441 O O . LEU B 1 26 ? -10.25 -24.562 -17.516 1 97 26 LEU B O 1
ATOM 2445 N N . GLN B 1 27 ? -8.945 -23.922 -19.203 1 97.19 27 GLN B N 1
ATOM 2446 C CA . GLN B 1 27 ? -7.746 -24.469 -18.594 1 97.19 27 GLN B CA 1
ATOM 2447 C C . GLN B 1 27 ? -7.254 -23.594 -17.453 1 97.19 27 GLN B C 1
ATOM 2449 O O . GLN B 1 27 ? -7.27 -22.359 -17.547 1 97.19 27 GLN B O 1
ATOM 2454 N N . TYR B 1 28 ? -6.957 -24.266 -16.312 1 98.12 28 TYR B N 1
ATOM 2455 C CA . TYR B 1 28 ? -6.473 -23.453 -15.203 1 98.12 28 TYR B CA 1
ATOM 2456 C C . TYR B 1 28 ? -5.523 -24.266 -14.32 1 98.12 28 TYR B C 1
ATOM 2458 O O . TYR B 1 28 ? -5.523 -25.5 -14.359 1 98.12 28 TYR B O 1
ATOM 2466 N N . ASP B 1 29 ? -4.602 -23.562 -13.617 1 98.44 29 ASP B N 1
ATOM 2467 C CA . ASP B 1 29 ? -3.787 -24.094 -12.531 1 98.44 29 ASP B CA 1
ATOM 2468 C C . ASP B 1 29 ? -4.129 -23.438 -11.203 1 98.44 29 ASP B C 1
ATOM 2470 O O . ASP B 1 29 ? -4.512 -22.266 -11.172 1 98.44 29 ASP B O 1
ATOM 2474 N N . VAL B 1 30 ? -4.055 -24.219 -10.188 1 98.62 30 VAL B N 1
ATOM 2475 C CA . VAL B 1 30 ? -4.164 -23.656 -8.844 1 98.62 30 VAL B CA 1
ATOM 2476 C C . VAL B 1 30 ? -2.77 -23.359 -8.297 1 98.62 30 VAL B C 1
ATOM 2478 O O . VAL B 1 30 ? -1.902 -24.234 -8.281 1 98.62 30 VAL B O 1
ATOM 2481 N N . ILE B 1 31 ? -2.518 -22.125 -7.965 1 98.56 31 ILE B N 1
ATOM 2482 C CA . ILE B 1 31 ? -1.268 -21.719 -7.332 1 98.56 31 ILE B CA 1
ATOM 2483 C C . ILE B 1 31 ? -1.513 -21.422 -5.855 1 98.56 31 ILE B C 1
ATOM 2485 O O . ILE B 1 31 ? -2.184 -20.438 -5.523 1 98.56 31 ILE B O 1
ATOM 2489 N N . ASN B 1 32 ? -1.029 -22.25 -4.969 1 98.75 32 ASN B N 1
ATOM 2490 C CA . ASN B 1 32 ? -1.149 -22.031 -3.533 1 98.75 32 ASN B CA 1
ATOM 2491 C C . ASN B 1 32 ? 0.062 -21.297 -2.973 1 98.75 32 ASN B C 1
ATOM 2493 O O . ASN B 1 32 ? 1.094 -21.906 -2.691 1 98.75 32 ASN B O 1
ATOM 2497 N N . VAL B 1 33 ? -0.077 -20.031 -2.648 1 98.56 33 VAL B N 1
ATOM 2498 C CA . VAL B 1 33 ? 1.053 -19.172 -2.312 1 98.56 33 VAL B CA 1
ATOM 2499 C C . VAL B 1 33 ? 1.397 -19.312 -0.833 1 98.56 33 VAL B C 1
ATOM 2501 O O . VAL B 1 33 ? 2.367 -18.734 -0.351 1 98.56 33 VAL B O 1
ATOM 2504 N N . ALA B 1 34 ? 0.616 -20.078 -0.125 1 97.94 34 ALA B N 1
ATOM 2505 C CA . ALA B 1 34 ? 0.986 -20.438 1.239 1 97.94 34 ALA B CA 1
ATOM 2506 C C . ALA B 1 34 ? 1.949 -21.625 1.249 1 97.94 34 ALA B C 1
ATOM 2508 O O . ALA B 1 34 ? 2.543 -21.938 2.283 1 97.94 34 ALA B O 1
ATOM 2509 N N . GLN B 1 35 ? 2.143 -22.234 0.086 1 97.94 35 GLN B N 1
ATOM 2510 C CA . GLN B 1 35 ? 2.971 -23.438 0.015 1 97.94 35 GLN B CA 1
ATOM 2511 C C . GLN B 1 35 ? 4.137 -23.25 -0.954 1 97.94 35 GLN B C 1
ATOM 2513 O O . GLN B 1 35 ? 5.219 -23.797 -0.745 1 97.94 35 GLN B O 1
ATOM 2518 N N . GLU B 1 36 ? 3.891 -22.484 -1.961 1 98.12 36 GLU B N 1
ATOM 2519 C CA . GLU B 1 36 ? 4.871 -22.328 -3.031 1 98.12 36 GLU B CA 1
ATOM 2520 C C . GLU B 1 36 ? 5.332 -20.891 -3.162 1 98.12 36 GLU B C 1
ATOM 2522 O O . GLU B 1 36 ? 4.527 -19.953 -3.033 1 98.12 36 GLU B O 1
ATOM 2527 N N . PRO B 1 37 ? 6.652 -20.688 -3.354 1 98.69 37 PRO B N 1
ATOM 2528 C CA . PRO B 1 37 ? 7.133 -19.328 -3.621 1 98.69 37 PRO B CA 1
ATOM 2529 C C . PRO B 1 37 ? 6.871 -18.875 -5.059 1 98.69 37 PRO B C 1
ATOM 2531 O O . PRO B 1 37 ? 6.57 -19.703 -5.922 1 98.69 37 PRO B O 1
ATOM 2534 N N . LEU B 1 38 ? 6.891 -17.625 -5.328 1 98.69 38 LEU B N 1
ATOM 2535 C CA . LEU B 1 38 ? 6.699 -17.047 -6.648 1 98.69 38 LEU B CA 1
ATOM 2536 C C . LEU B 1 38 ? 7.93 -16.25 -7.074 1 98.69 38 LEU B C 1
ATOM 2538 O O . LEU B 1 38 ? 8.242 -15.211 -6.484 1 98.69 38 LEU B O 1
ATOM 2542 N N . PRO B 1 39 ? 8.625 -16.656 -8.094 1 98.62 39 PRO B N 1
ATOM 2543 C CA . PRO B 1 39 ? 9.789 -15.906 -8.578 1 98.62 39 PRO B CA 1
ATOM 2544 C C . PRO B 1 39 ? 9.406 -14.773 -9.531 1 98.62 39 PRO B C 1
ATOM 2546 O O . PRO B 1 39 ? 8.438 -14.891 -10.281 1 98.62 39 PRO B O 1
ATOM 2549 N N . PHE B 1 40 ? 10.102 -13.656 -9.398 1 98.5 40 PHE B N 1
ATOM 2550 C CA . PHE B 1 40 ? 10.086 -12.742 -10.539 1 98.5 40 PHE B CA 1
ATOM 2551 C C . PHE B 1 40 ? 10.688 -13.406 -11.773 1 98.5 40 PHE B C 1
ATOM 2553 O O . PHE B 1 40 ? 11.914 -13.508 -11.891 1 98.5 40 PHE B O 1
ATOM 2560 N N . ASN B 1 41 ? 9.82 -13.914 -12.633 1 97.5 41 ASN B N 1
ATOM 2561 C CA . ASN B 1 41 ? 10.203 -14.711 -13.789 1 97.5 41 ASN B CA 1
ATOM 2562 C C . ASN B 1 41 ? 9.195 -14.57 -14.93 1 97.5 41 ASN B C 1
ATOM 2564 O O . ASN B 1 41 ? 7.992 -14.703 -14.711 1 97.5 41 ASN B O 1
ATOM 2568 N N . LYS B 1 42 ? 9.68 -14.391 -16.094 1 96.56 42 LYS B N 1
ATOM 2569 C CA . LYS B 1 42 ? 8.82 -14.18 -17.25 1 96.56 42 LYS B CA 1
ATOM 2570 C C . LYS B 1 42 ? 8.008 -15.43 -17.578 1 96.56 42 LYS B C 1
ATOM 2572 O O . LYS B 1 42 ? 6.996 -15.352 -18.281 1 96.56 42 LYS B O 1
ATOM 2577 N N . ALA B 1 43 ? 8.43 -16.531 -17.062 1 96.44 43 ALA B N 1
ATOM 2578 C CA . ALA B 1 43 ? 7.715 -17.781 -17.297 1 96.44 43 ALA B CA 1
ATOM 2579 C C . ALA B 1 43 ? 6.309 -17.719 -16.719 1 96.44 43 ALA B C 1
ATOM 2581 O O . ALA B 1 43 ? 5.41 -18.438 -17.172 1 96.44 43 ALA B O 1
ATOM 2582 N N . LEU B 1 44 ? 6.066 -16.922 -15.742 1 97.38 44 LEU B N 1
ATOM 2583 C CA . LEU B 1 44 ? 4.738 -16.75 -15.164 1 97.38 44 LEU B CA 1
ATOM 2584 C C . LEU B 1 44 ? 3.773 -16.156 -16.188 1 97.38 44 LEU B C 1
ATOM 2586 O O . LEU B 1 44 ? 2.557 -16.203 -16 1 97.38 44 LEU B O 1
ATOM 2590 N N . GLY B 1 45 ? 4.301 -15.586 -17.234 1 97.5 45 GLY B N 1
ATOM 2591 C CA . GLY B 1 45 ? 3.488 -15 -18.281 1 97.5 45 GLY B CA 1
ATOM 2592 C C . GLY B 1 45 ? 2.725 -16.031 -19.094 1 97.5 45 GLY B C 1
ATOM 2593 O O . GLY B 1 45 ? 1.977 -15.688 -20.016 1 97.5 45 GLY B O 1
ATOM 2594 N N . ARG B 1 46 ? 2.871 -17.281 -18.75 1 97.19 46 ARG B N 1
ATOM 2595 C CA . ARG B 1 46 ? 2.111 -18.328 -19.406 1 97.19 46 ARG B CA 1
ATOM 2596 C C . ARG B 1 46 ? 0.625 -18.219 -19.094 1 97.19 46 ARG B C 1
ATOM 2598 O O . ARG B 1 46 ? -0.209 -18.812 -19.781 1 97.19 46 ARG B O 1
ATOM 2605 N N . TYR B 1 47 ? 0.28 -17.5 -18.047 1 97.88 47 TYR B N 1
ATOM 2606 C CA . TYR B 1 47 ? -1.115 -17.281 -17.688 1 97.88 47 TYR B CA 1
ATOM 2607 C C . TYR B 1 47 ? -1.647 -16 -18.328 1 97.88 47 TYR B C 1
ATOM 2609 O O . TYR B 1 47 ? -0.945 -14.992 -18.391 1 97.88 47 TYR B O 1
ATOM 2617 N N . ASP B 1 48 ? -2.842 -16.094 -18.781 1 97.44 48 ASP B N 1
ATOM 2618 C CA . ASP B 1 48 ? -3.498 -14.906 -19.328 1 97.44 48 ASP B CA 1
ATOM 2619 C C . ASP B 1 48 ? -4.109 -14.055 -18.219 1 97.44 48 ASP B C 1
ATOM 2621 O O . ASP B 1 48 ? -4.039 -12.82 -18.266 1 97.44 48 ASP B O 1
ATOM 2625 N N . VAL B 1 49 ? -4.711 -14.734 -17.281 1 98.5 49 VAL B N 1
ATOM 2626 C CA . VAL B 1 49 ? -5.398 -14.07 -16.172 1 98.5 49 VAL B CA 1
ATOM 2627 C C . VAL B 1 49 ? -5.145 -14.836 -14.875 1 98.5 49 VAL B C 1
ATOM 2629 O O . VAL B 1 49 ? -5.023 -16.062 -14.883 1 98.5 49 VAL B O 1
ATOM 2632 N N . ALA B 1 50 ? -4.992 -14.086 -13.867 1 98.88 50 ALA B N 1
ATOM 2633 C CA . ALA B 1 50 ? -4.938 -14.672 -12.531 1 98.88 50 ALA B CA 1
ATOM 2634 C C . ALA B 1 50 ? -6.086 -14.164 -11.664 1 98.88 50 ALA B C 1
ATOM 2636 O O . ALA B 1 50 ? -6.289 -12.961 -11.531 1 98.88 50 ALA B O 1
ATOM 2637 N N . ILE B 1 51 ? -6.859 -15.062 -11.133 1 98.88 51 ILE B N 1
ATOM 2638 C CA . ILE B 1 51 ? -7.879 -14.742 -10.141 1 98.88 51 ILE B CA 1
ATOM 2639 C C . ILE B 1 51 ? -7.281 -14.82 -8.742 1 98.88 51 ILE B C 1
ATOM 2641 O O . ILE B 1 51 ? -6.938 -15.906 -8.266 1 98.88 51 ILE B O 1
ATOM 2645 N N . ILE B 1 52 ? -7.156 -13.688 -8.07 1 98.94 52 ILE B N 1
ATOM 2646 C CA . ILE B 1 52 ? -6.457 -13.57 -6.793 1 98.94 52 ILE B CA 1
ATOM 2647 C C . ILE B 1 52 ? -7.43 -13.828 -5.645 1 98.94 52 ILE B C 1
ATOM 2649 O O . ILE B 1 52 ? -8.359 -13.039 -5.422 1 98.94 52 ILE B O 1
ATOM 2653 N N . ARG B 1 53 ? -7.109 -14.875 -4.828 1 98.81 53 ARG B N 1
ATOM 2654 C CA . ARG B 1 53 ? -8.117 -15.289 -3.85 1 98.81 53 ARG B CA 1
ATOM 2655 C C . ARG B 1 53 ? -7.477 -15.555 -2.49 1 98.81 53 ARG B C 1
ATOM 2657 O O . ARG B 1 53 ? -8.102 -16.141 -1.609 1 98.81 53 ARG B O 1
ATOM 2664 N N . PRO B 1 54 ? -6.152 -15.203 -2.277 1 98.38 54 PRO B N 1
ATOM 2665 C CA . PRO B 1 54 ? -5.645 -15.406 -0.919 1 98.38 54 PRO B CA 1
ATOM 2666 C C . PRO B 1 54 ? -6.422 -14.609 0.129 1 98.38 54 PRO B C 1
ATOM 2668 O O . PRO B 1 54 ? -6.797 -13.461 -0.117 1 98.38 54 PRO B O 1
ATOM 2671 N N . ILE B 1 55 ? -6.633 -15.195 1.277 1 95.38 55 ILE B N 1
ATOM 2672 C CA . ILE B 1 55 ? -7.301 -14.531 2.391 1 95.38 55 ILE B CA 1
ATOM 2673 C C . ILE B 1 55 ? -6.379 -13.477 2.998 1 95.38 55 ILE B C 1
ATOM 2675 O O . ILE B 1 55 ? -6.832 -12.406 3.406 1 95.38 55 ILE B O 1
ATOM 2679 N N . SER B 1 56 ? -5.133 -13.789 3.107 1 95.75 56 SER B N 1
ATOM 2680 C CA . SER B 1 56 ? -4.141 -12.844 3.598 1 95.75 56 SER B CA 1
ATOM 2681 C C . SER B 1 56 ? -3.99 -11.664 2.646 1 95.75 56 SER B C 1
ATOM 2683 O O . SER B 1 56 ? -3.684 -11.844 1.467 1 95.75 56 SER B O 1
ATOM 2685 N N . MET B 1 57 ? -4.141 -10.508 3.205 1 96.06 57 MET B N 1
ATOM 2686 C CA . MET B 1 57 ? -4.031 -9.281 2.416 1 96.06 57 MET B CA 1
ATOM 2687 C C . MET B 1 57 ? -2.678 -9.203 1.719 1 96.06 57 MET B C 1
ATOM 2689 O O . MET B 1 57 ? -2.604 -8.883 0.531 1 96.06 57 MET B O 1
ATOM 2693 N N . TYR B 1 58 ? -1.654 -9.531 2.385 1 97.12 58 TYR B N 1
ATOM 2694 C CA . TYR B 1 58 ? -0.312 -9.375 1.834 1 97.12 58 TYR B CA 1
ATOM 2695 C C . TYR B 1 58 ? -0.003 -10.477 0.832 1 97.12 58 TYR B C 1
ATOM 2697 O O . TYR B 1 58 ? 0.695 -10.25 -0.158 1 97.12 58 TYR B O 1
ATOM 2705 N N . ARG B 1 59 ? -0.516 -11.695 1.066 1 98.38 59 ARG B N 1
ATOM 2706 C CA . ARG B 1 59 ? -0.337 -12.742 0.07 1 98.38 59 ARG B CA 1
ATOM 2707 C C . ARG B 1 59 ? -1.062 -12.398 -1.227 1 98.38 59 ARG B C 1
ATOM 2709 O O . ARG B 1 59 ? -0.536 -12.625 -2.318 1 98.38 59 ARG B O 1
ATOM 2716 N N . ALA B 1 60 ? -2.26 -11.844 -1.053 1 98.69 60 ALA B N 1
ATOM 2717 C CA . ALA B 1 60 ? -2.992 -11.406 -2.236 1 98.69 60 ALA B CA 1
ATOM 2718 C C . ALA B 1 60 ? -2.227 -10.312 -2.982 1 98.69 60 ALA B C 1
ATOM 2720 O O . ALA B 1 60 ? -2.045 -10.398 -4.199 1 98.69 60 ALA B O 1
ATOM 2721 N N . LEU B 1 61 ? -1.752 -9.375 -2.234 1 98.81 61 LEU B N 1
ATOM 2722 C CA . LEU B 1 61 ? -1.068 -8.211 -2.789 1 98.81 61 LEU B CA 1
ATOM 2723 C C . LEU B 1 61 ? 0.19 -8.633 -3.543 1 98.81 61 LEU B C 1
ATOM 2725 O O . LEU B 1 61 ? 0.36 -8.281 -4.715 1 98.81 61 LEU B O 1
ATOM 2729 N N . TYR B 1 62 ? 0.98 -9.406 -2.943 1 98.88 62 TYR B N 1
ATOM 2730 C CA . TYR B 1 62 ? 2.287 -9.719 -3.514 1 98.88 62 TYR B CA 1
ATOM 2731 C C . TYR B 1 62 ? 2.166 -10.742 -4.633 1 98.88 62 TYR B C 1
ATOM 2733 O O . TYR B 1 62 ? 2.924 -10.703 -5.605 1 98.88 62 TYR B O 1
ATOM 2741 N N . ALA B 1 63 ? 1.207 -11.68 -4.496 1 98.88 63 ALA B N 1
ATOM 2742 C CA . ALA B 1 63 ? 0.964 -12.594 -5.613 1 98.88 63 ALA B CA 1
ATOM 2743 C C . ALA B 1 63 ? 0.542 -11.828 -6.863 1 98.88 63 ALA B C 1
ATOM 2745 O O . ALA B 1 63 ? 1.064 -12.07 -7.953 1 98.88 63 ALA B O 1
ATOM 2746 N N . SER B 1 64 ? -0.372 -10.93 -6.648 1 98.94 64 SER B N 1
ATOM 2747 C CA . SER B 1 64 ? -0.815 -10.102 -7.77 1 98.94 64 SER B CA 1
ATOM 2748 C C . SER B 1 64 ? 0.345 -9.32 -8.375 1 98.94 64 SER B C 1
ATOM 2750 O O . SER B 1 64 ? 0.525 -9.305 -9.594 1 98.94 64 SER B O 1
ATOM 2752 N N . ALA B 1 65 ? 1.158 -8.734 -7.559 1 98.94 65 ALA B N 1
ATOM 2753 C CA . ALA B 1 65 ? 2.271 -7.902 -8.008 1 98.94 65 ALA B CA 1
ATOM 2754 C C . ALA B 1 65 ? 3.268 -8.719 -8.828 1 98.94 65 ALA B C 1
ATOM 2756 O O . ALA B 1 65 ? 3.711 -8.281 -9.891 1 98.94 65 ALA B O 1
ATOM 2757 N N . VAL B 1 66 ? 3.6 -9.898 -8.344 1 98.94 66 VAL B N 1
ATOM 2758 C CA . VAL B 1 66 ? 4.59 -10.727 -9.023 1 98.94 66 VAL B CA 1
ATOM 2759 C C . VAL B 1 66 ? 4.031 -11.195 -10.367 1 98.94 66 VAL B C 1
ATOM 2761 O O . VAL B 1 66 ? 4.727 -11.148 -11.383 1 98.94 66 VAL B O 1
ATOM 2764 N N . LEU B 1 67 ? 2.801 -11.602 -10.383 1 98.88 67 LEU B N 1
ATOM 2765 C CA . LEU B 1 67 ? 2.193 -12.062 -11.625 1 98.88 67 LEU B CA 1
ATOM 2766 C C . LEU B 1 67 ? 2.076 -10.922 -12.633 1 98.88 67 LEU B C 1
ATOM 2768 O O . LEU B 1 67 ? 2.332 -11.109 -13.828 1 98.88 67 LEU B O 1
ATOM 2772 N N . GLU B 1 68 ? 1.746 -9.727 -12.164 1 98.81 68 GLU B N 1
ATOM 2773 C CA . GLU B 1 68 ? 1.661 -8.562 -13.039 1 98.81 68 GLU B CA 1
ATOM 2774 C C . GLU B 1 68 ? 3.012 -8.25 -13.672 1 98.81 68 GLU B C 1
ATOM 2776 O O . GLU B 1 68 ? 3.072 -7.793 -14.82 1 98.81 68 GLU B O 1
ATOM 2781 N N . SER B 1 69 ? 4.031 -8.453 -12.898 1 98.75 69 SER B N 1
ATOM 2782 C CA . SER B 1 69 ? 5.371 -8.156 -13.398 1 98.75 69 SER B CA 1
ATOM 2783 C C . SER B 1 69 ? 5.699 -8.984 -14.633 1 98.75 69 SER B C 1
ATOM 2785 O O . SER B 1 69 ? 6.555 -8.609 -15.438 1 98.75 69 SER B O 1
ATOM 2787 N N . ALA B 1 70 ? 5.043 -10.109 -14.797 1 98.44 70 ALA B N 1
ATOM 2788 C CA . ALA B 1 70 ? 5.266 -11.008 -15.93 1 98.44 70 ALA B CA 1
ATOM 2789 C C . ALA B 1 70 ? 4.246 -10.758 -17.031 1 98.44 70 ALA B C 1
ATOM 2791 O O . ALA B 1 70 ? 4.164 -11.523 -18 1 98.44 70 ALA B O 1
ATOM 2792 N N . GLY B 1 71 ? 3.359 -9.766 -16.859 1 97.94 71 GLY B N 1
ATOM 2793 C CA . GLY B 1 71 ? 2.402 -9.398 -17.891 1 97.94 71 GLY B CA 1
ATOM 2794 C C . GLY B 1 71 ? 1.046 -10.055 -17.719 1 97.94 71 GLY B C 1
ATOM 2795 O O . GLY B 1 71 ? 0.186 -9.961 -18.594 1 97.94 71 GLY B O 1
ATOM 2796 N N . VAL B 1 72 ? 0.805 -10.672 -16.594 1 98.5 72 VAL B N 1
ATOM 2797 C CA . VAL B 1 72 ? -0.454 -11.367 -16.344 1 98.5 72 VAL B CA 1
ATOM 2798 C C . VAL B 1 72 ? -1.498 -10.367 -15.844 1 98.5 72 VAL B C 1
ATOM 2800 O O . VAL B 1 72 ? -1.199 -9.508 -15.008 1 98.5 72 VAL B O 1
ATOM 2803 N N . HIS B 1 73 ? -2.689 -10.398 -16.406 1 98.44 73 HIS B N 1
ATOM 2804 C CA . HIS B 1 73 ? -3.787 -9.609 -15.852 1 98.44 73 HIS B CA 1
ATOM 2805 C C . HIS B 1 73 ? -4.309 -10.227 -14.555 1 98.44 73 HIS B C 1
ATOM 2807 O O . HIS B 1 73 ? -4.676 -11.406 -14.531 1 98.44 73 HIS B O 1
ATOM 2813 N N . THR B 1 74 ? -4.312 -9.477 -13.531 1 98.81 74 THR B N 1
ATOM 2814 C CA . THR B 1 74 ? -4.738 -10.016 -12.242 1 98.81 74 THR B CA 1
ATOM 2815 C C . THR B 1 74 ? -6.07 -9.414 -11.812 1 98.81 74 THR B C 1
ATOM 2817 O O . THR B 1 74 ? -6.309 -8.219 -12.016 1 98.81 74 THR B O 1
ATOM 2820 N N . ILE B 1 75 ? -6.91 -10.266 -11.195 1 98.81 75 ILE B N 1
ATOM 2821 C CA . ILE B 1 75 ? -8.219 -9.867 -10.688 1 98.81 75 ILE B CA 1
ATOM 2822 C C . ILE B 1 75 ? -8.305 -10.164 -9.195 1 98.81 75 ILE B C 1
ATOM 2824 O O . ILE B 1 75 ? -8.562 -11.305 -8.797 1 98.81 75 ILE B O 1
ATOM 2828 N N . ASN B 1 76 ? -8.078 -9.148 -8.531 1 98.75 76 ASN B N 1
ATOM 2829 C CA . ASN B 1 76 ? -7.844 -7.738 -8.836 1 98.75 76 ASN B CA 1
ATOM 2830 C C . ASN B 1 76 ? -6.359 -7.445 -9.031 1 98.75 76 ASN B C 1
ATOM 2832 O O . ASN B 1 76 ? -5.512 -8.305 -8.766 1 98.75 76 ASN B O 1
ATOM 2836 N N . SER B 1 77 ? -6.094 -6.266 -9.539 1 98.81 77 SER B N 1
ATOM 2837 C CA . SER B 1 77 ? -4.727 -5.777 -9.68 1 98.81 77 SER B CA 1
ATOM 2838 C C . SER B 1 77 ? -4.113 -5.461 -8.32 1 98.81 77 SER B C 1
ATOM 2840 O O . SER B 1 77 ? -4.828 -5.238 -7.348 1 98.81 77 SER B O 1
ATOM 2842 N N . SER B 1 78 ? -2.777 -5.441 -8.273 1 98.81 78 SER B N 1
ATOM 2843 C CA . SER B 1 78 ? -2.066 -5.086 -7.051 1 98.81 78 SER B CA 1
ATOM 2844 C C . SER B 1 78 ? -2.432 -3.682 -6.586 1 98.81 78 SER B C 1
ATOM 2846 O O . SER B 1 78 ? -2.518 -3.422 -5.383 1 98.81 78 SER B O 1
ATOM 2848 N N . ASP B 1 79 ? -2.689 -2.721 -7.5 1 98.56 79 ASP B N 1
ATOM 2849 C CA . ASP B 1 79 ? -3.125 -1.373 -7.141 1 98.56 79 ASP B CA 1
ATOM 2850 C C . ASP B 1 79 ? -4.484 -1.4 -6.445 1 98.56 79 ASP B C 1
ATOM 2852 O O . ASP B 1 79 ? -4.668 -0.764 -5.406 1 98.56 79 ASP B O 1
ATOM 2856 N N . THR B 1 80 ? -5.395 -2.172 -7.02 1 98.69 80 THR B N 1
ATOM 2857 C CA . THR B 1 80 ? -6.727 -2.299 -6.438 1 98.69 80 THR B CA 1
ATOM 2858 C C . THR B 1 80 ? -6.652 -2.953 -5.059 1 98.69 80 THR B C 1
ATOM 2860 O O . THR B 1 80 ? -7.301 -2.496 -4.113 1 98.69 80 THR B O 1
ATOM 2863 N N . ILE B 1 81 ? -5.859 -4.008 -4.977 1 98.75 81 ILE B N 1
ATOM 2864 C CA . ILE B 1 81 ? -5.734 -4.727 -3.715 1 98.75 81 ILE B CA 1
ATOM 2865 C C . ILE B 1 81 ? -5.145 -3.805 -2.65 1 98.75 81 ILE B C 1
ATOM 2867 O O . ILE B 1 81 ? -5.602 -3.793 -1.506 1 98.75 81 ILE B O 1
ATOM 2871 N N . SER B 1 82 ? -4.172 -3.002 -3.012 1 98.38 82 SER B N 1
ATOM 2872 C CA . SER B 1 82 ? -3.57 -2.031 -2.104 1 98.38 82 SER B CA 1
ATOM 2873 C C . SER B 1 82 ? -4.598 -1.013 -1.622 1 98.38 82 SER B C 1
ATOM 2875 O O . SER B 1 82 ? -4.668 -0.71 -0.429 1 98.38 82 SER B O 1
ATOM 2877 N N . LEU B 1 83 ? -5.371 -0.52 -2.492 1 98.5 83 LEU B N 1
ATOM 2878 C CA . LEU B 1 83 ? -6.379 0.479 -2.146 1 98.5 83 LEU B CA 1
ATOM 2879 C C . LEU B 1 83 ? -7.477 -0.132 -1.281 1 98.5 83 LEU B C 1
ATOM 2881 O O . LEU B 1 83 ? -7.805 0.402 -0.219 1 98.5 83 LEU B O 1
ATOM 2885 N N . CYS B 1 84 ? -7.965 -1.305 -1.7 1 98.31 84 CYS B N 1
ATOM 2886 C CA . CYS B 1 84 ? -9.047 -1.95 -0.965 1 98.31 84 CYS B CA 1
ATOM 2887 C C . CYS B 1 84 ? -8.586 -2.381 0.422 1 98.31 84 CYS B C 1
ATOM 2889 O O . CYS B 1 84 ? -9.367 -2.375 1.372 1 98.31 84 CYS B O 1
ATOM 2891 N N . GLY B 1 85 ? -7.344 -2.713 0.504 1 97.31 85 GLY B N 1
ATOM 2892 C CA . GLY B 1 85 ? -6.812 -3.248 1.747 1 97.31 85 GLY B CA 1
ATOM 2893 C C . GLY B 1 85 ? -6.527 -2.18 2.785 1 97.31 85 GLY B C 1
ATOM 2894 O O . GLY B 1 85 ? -6.18 -2.49 3.926 1 97.31 85 GLY B O 1
ATOM 2895 N N . ASP B 1 86 ? -6.734 -0.914 2.459 1 98.25 86 ASP B N 1
ATOM 2896 C CA . ASP B 1 86 ? -6.414 0.222 3.318 1 98.25 86 ASP B CA 1
ATOM 2897 C C . ASP B 1 86 ? -7.52 1.274 3.271 1 98.25 86 ASP B C 1
ATOM 2899 O O . ASP B 1 86 ? -7.652 1.998 2.281 1 98.25 86 ASP B O 1
ATOM 2903 N N . LYS B 1 87 ? -8.258 1.433 4.383 1 98.69 87 LYS B N 1
ATOM 2904 C CA . LYS B 1 87 ? -9.43 2.297 4.43 1 98.69 87 LYS B CA 1
ATOM 2905 C C . LYS B 1 87 ? -9.047 3.754 4.176 1 98.69 87 LYS B C 1
ATOM 2907 O O . LYS B 1 87 ? -9.812 4.5 3.557 1 98.69 87 LYS B O 1
ATOM 2912 N N . ILE B 1 88 ? -7.914 4.215 4.637 1 98.88 88 ILE B N 1
ATOM 2913 C CA . ILE B 1 88 ? -7.527 5.609 4.473 1 98.88 88 ILE B CA 1
ATOM 2914 C C . ILE B 1 88 ? -7.227 5.895 3.004 1 98.88 88 ILE B C 1
ATOM 2916 O O . ILE B 1 88 ? -7.645 6.922 2.465 1 98.88 88 ILE B O 1
ATOM 2920 N N . LEU B 1 89 ? -6.516 4.973 2.373 1 98.88 89 LEU B N 1
ATOM 2921 C CA . LEU B 1 89 ? -6.234 5.141 0.951 1 98.88 89 LEU B CA 1
ATOM 2922 C C . LEU B 1 89 ? -7.523 5.113 0.135 1 98.88 89 LEU B C 1
ATOM 2924 O O . LEU B 1 89 ? -7.688 5.902 -0.799 1 98.88 89 LEU B O 1
ATOM 2928 N N . THR B 1 90 ? -8.398 4.227 0.482 1 98.81 90 THR B N 1
ATOM 2929 C CA . THR B 1 90 ? -9.703 4.176 -0.168 1 98.81 90 THR B CA 1
ATOM 2930 C C . THR B 1 90 ? -10.438 5.5 -0.006 1 98.81 90 THR B C 1
ATOM 2932 O O . THR B 1 90 ? -10.891 6.09 -0.99 1 98.81 90 THR B O 1
ATOM 2935 N N . TYR B 1 91 ? -10.531 6.012 1.221 1 98.88 91 TYR B N 1
ATOM 2936 C CA . TYR B 1 91 ? -11.234 7.254 1.514 1 98.88 91 TYR B CA 1
ATOM 2937 C C . TYR B 1 91 ? -10.609 8.422 0.76 1 98.88 91 TYR B C 1
ATOM 2939 O O . TYR B 1 91 ? -11.32 9.312 0.284 1 98.88 91 TYR B O 1
ATOM 2947 N N . SER B 1 92 ? -9.305 8.414 0.688 1 98.88 92 SER B N 1
ATOM 2948 C CA . SER B 1 92 ? -8.602 9.492 -0.003 1 98.88 92 SER B CA 1
ATOM 2949 C C . SER B 1 92 ? -9.062 9.609 -1.452 1 98.88 92 SER B C 1
ATOM 2951 O O . SER B 1 92 ? -9.438 10.695 -1.905 1 98.88 92 SER B O 1
ATOM 2953 N N . LYS B 1 93 ? -9.078 8.477 -2.158 1 98.81 93 LYS B N 1
ATOM 2954 C CA . LYS B 1 93 ? -9.469 8.477 -3.566 1 98.81 93 LYS B CA 1
ATOM 2955 C C . LYS B 1 93 ? -10.938 8.844 -3.732 1 98.81 93 LYS B C 1
ATOM 2957 O O . LYS B 1 93 ? -11.297 9.625 -4.621 1 98.81 93 LYS B O 1
ATOM 2962 N N . LEU B 1 94 ? -11.773 8.297 -2.902 1 98.88 94 LEU B N 1
ATOM 2963 C CA . LEU B 1 94 ? -13.211 8.531 -2.998 1 98.88 94 LEU B CA 1
ATOM 2964 C C . LEU B 1 94 ? -13.547 9.984 -2.672 1 98.88 94 LEU B C 1
ATOM 2966 O O . LEU B 1 94 ? -14.297 10.633 -3.402 1 98.88 94 LEU B O 1
ATOM 2970 N N . TYR B 1 95 ? -12.977 10.5 -1.564 1 98.81 95 TYR B N 1
ATOM 2971 C CA . TYR B 1 95 ? -13.234 11.867 -1.129 1 98.81 95 TYR B CA 1
ATOM 2972 C C . TYR B 1 95 ? -12.82 12.867 -2.201 1 98.81 95 TYR B C 1
ATOM 2974 O O . TYR B 1 95 ? -13.539 13.836 -2.459 1 98.81 95 TYR B O 1
ATOM 2982 N N . ARG B 1 96 ? -11.742 12.648 -2.795 1 98.38 96 ARG B N 1
ATOM 2983 C CA . ARG B 1 96 ? -11.242 13.523 -3.852 1 98.38 96 ARG B CA 1
ATOM 2984 C C . ARG B 1 96 ? -12.258 13.648 -4.984 1 98.38 96 ARG B C 1
ATOM 2986 O O . ARG B 1 96 ? -12.398 14.719 -5.582 1 98.38 96 ARG B O 1
ATOM 2993 N N . GLU B 1 97 ? -12.953 12.57 -5.25 1 98.31 97 GLU B N 1
ATOM 2994 C CA . GLU B 1 97 ? -13.867 12.531 -6.387 1 98.31 97 GLU B CA 1
ATOM 2995 C C . GLU B 1 97 ? -15.305 12.789 -5.945 1 98.31 97 GLU B C 1
ATOM 2997 O O . GLU B 1 97 ? -16.25 12.602 -6.727 1 98.31 97 GLU B O 1
ATOM 3002 N N . GLY B 1 98 ? -15.492 13.102 -4.746 1 97.69 98 GLY B N 1
ATOM 3003 C CA . GLY B 1 98 ? -16.797 13.539 -4.258 1 97.69 98 GLY B CA 1
ATOM 3004 C C . GLY B 1 98 ? -17.703 12.383 -3.867 1 97.69 98 GLY B C 1
ATOM 3005 O O . GLY B 1 98 ? -18.922 12.555 -3.756 1 97.69 98 GLY B O 1
ATOM 3006 N N . ILE B 1 99 ? -17.219 11.164 -3.777 1 98.62 99 ILE B N 1
ATOM 3007 C CA . ILE B 1 99 ? -18 10.031 -3.281 1 98.62 99 ILE B CA 1
ATOM 3008 C C . ILE B 1 99 ? -18.125 10.125 -1.763 1 98.62 99 ILE B C 1
ATOM 3010 O O . ILE B 1 99 ? -17.125 10.273 -1.058 1 98.62 99 ILE B O 1
ATOM 3014 N N . PRO B 1 100 ? -19.281 10 -1.197 1 98.25 100 PRO B N 1
ATOM 3015 C CA . PRO B 1 100 ? -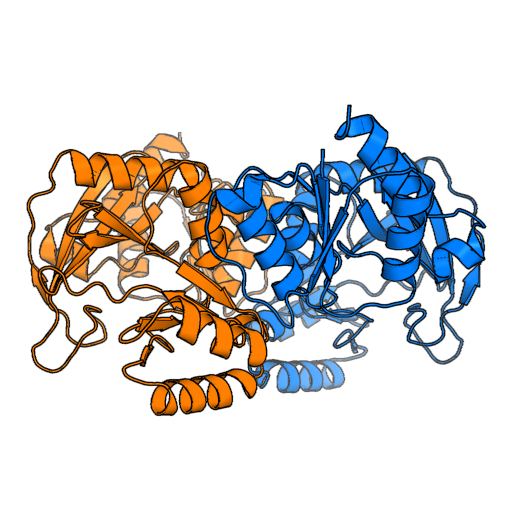19.469 10.172 0.245 1 98.25 100 PRO B CA 1
ATOM 3016 C C . PRO B 1 100 ? -18.797 9.07 1.063 1 98.25 100 PRO B C 1
ATOM 3018 O O . PRO B 1 100 ? -18.922 7.891 0.735 1 98.25 100 PRO B O 1
ATOM 3021 N N . ILE B 1 101 ? -18.109 9.477 2.062 1 98.62 101 ILE B N 1
ATOM 3022 C CA . ILE B 1 101 ? -17.531 8.617 3.098 1 98.62 101 ILE B CA 1
ATOM 3023 C C . ILE B 1 101 ? -17.984 9.102 4.473 1 98.62 101 ILE B C 1
ATOM 3025 O O . ILE B 1 101 ? -18.484 10.219 4.613 1 98.62 101 ILE B O 1
ATOM 3029 N N . PRO B 1 102 ? -17.875 8.258 5.496 1 98.31 102 PRO B N 1
ATOM 3030 C CA . PRO B 1 102 ? -18.125 8.797 6.832 1 98.31 102 PRO B CA 1
ATOM 3031 C C . PRO B 1 102 ? -17.203 9.953 7.188 1 98.31 102 PRO B C 1
ATOM 3033 O O . PRO B 1 102 ? -16.031 9.953 6.789 1 98.31 102 PRO B O 1
ATOM 3036 N N . ASP B 1 103 ? -17.75 10.938 7.898 1 98.44 103 ASP B N 1
ATOM 3037 C CA . ASP B 1 103 ? -16.875 12 8.383 1 98.44 103 ASP B CA 1
ATOM 3038 C C . ASP B 1 103 ? -15.711 11.422 9.195 1 98.44 103 ASP B C 1
ATOM 3040 O O . ASP B 1 103 ? -15.922 10.781 10.227 1 98.44 103 ASP B O 1
ATOM 3044 N N . SER B 1 104 ? -14.516 11.672 8.727 1 98.81 104 SER B N 1
ATOM 3045 C CA . SER B 1 104 ? -13.367 10.953 9.258 1 98.81 104 SER B CA 1
ATOM 3046 C C . SER B 1 104 ? -12.211 11.906 9.562 1 98.81 104 SER B C 1
ATOM 3048 O O . SER B 1 104 ? -11.953 12.828 8.789 1 98.81 104 SER B O 1
ATOM 3050 N N . ILE B 1 105 ? -11.531 11.672 10.664 1 98.88 105 ILE B N 1
ATOM 3051 C CA . ILE B 1 105 ? -10.305 12.336 11.078 1 98.88 105 ILE B CA 1
ATOM 3052 C C . ILE B 1 105 ? -9.203 11.297 11.289 1 98.88 105 ILE B C 1
ATOM 3054 O O . ILE B 1 105 ? -9.398 10.32 12.008 1 98.88 105 ILE B O 1
ATOM 3058 N N . ILE B 1 106 ? -8.086 11.5 10.68 1 98.94 106 ILE B N 1
ATOM 3059 C CA . ILE B 1 106 ? -6.984 10.547 10.758 1 98.94 106 ILE B CA 1
ATOM 3060 C C . ILE B 1 106 ? -5.984 11 11.82 1 98.94 106 ILE B C 1
ATOM 3062 O O . ILE B 1 106 ? -5.492 12.133 11.773 1 98.94 106 ILE B O 1
ATOM 3066 N N . ALA B 1 107 ? -5.723 10.164 12.773 1 98.88 107 ALA B N 1
ATOM 3067 C CA . ALA B 1 107 ? -4.758 10.43 13.836 1 98.88 107 ALA B CA 1
ATOM 3068 C C . ALA B 1 107 ? -3.625 9.406 13.82 1 98.88 107 ALA B C 1
ATOM 3070 O O . ALA B 1 107 ? -3.867 8.203 13.945 1 98.88 107 ALA B O 1
ATOM 3071 N N . MET B 1 108 ? -2.43 9.906 13.734 1 98.5 108 MET B N 1
ATOM 3072 C CA . MET B 1 108 ? -1.296 9.023 13.477 1 98.5 108 MET B CA 1
ATOM 3073 C C . MET B 1 108 ? -0.381 8.945 14.695 1 98.5 108 MET B C 1
ATOM 3075 O O . MET B 1 108 ? 0.833 8.789 14.555 1 98.5 108 MET B O 1
ATOM 3079 N N . SER B 1 109 ? -0.848 9.273 15.852 1 97.56 109 SER B N 1
ATOM 3080 C CA . SER B 1 109 ? -0.226 9.125 17.172 1 97.56 109 SER B CA 1
ATOM 3081 C C . SER B 1 109 ? -1.271 9.141 18.281 1 97.56 109 SER B C 1
ATOM 3083 O O . SER B 1 109 ? -2.432 9.484 18.047 1 97.56 109 SER B O 1
ATOM 3085 N N . SER B 1 110 ? -0.796 8.734 19.469 1 97.44 110 SER B N 1
ATOM 3086 C CA . SER B 1 110 ? -1.688 8.773 20.625 1 97.44 110 SER B CA 1
ATOM 3087 C C . SER B 1 110 ? -2.156 10.195 20.906 1 97.44 110 SER B C 1
ATOM 3089 O O . SER B 1 110 ? -3.34 10.422 21.156 1 97.44 110 SER B O 1
ATOM 3091 N N . ASP B 1 111 ? -1.24 11.156 20.828 1 97.12 111 ASP B N 1
ATOM 3092 C CA . ASP B 1 111 ? -1.575 12.562 21.047 1 97.12 111 ASP B CA 1
ATOM 3093 C C . ASP B 1 111 ? -2.592 13.055 20.031 1 97.12 111 ASP B C 1
ATOM 3095 O O . ASP B 1 111 ? -3.576 13.711 20.391 1 97.12 111 ASP B O 1
ATOM 3099 N N . ALA B 1 112 ? -2.381 12.75 18.812 1 98.44 112 ALA B N 1
ATOM 3100 C CA . ALA B 1 112 ? -3.287 13.156 17.734 1 98.44 112 ALA B CA 1
ATOM 3101 C C . ALA B 1 112 ? -4.66 12.508 17.906 1 98.44 112 ALA B C 1
ATOM 3103 O O . ALA B 1 112 ? -5.684 13.117 17.594 1 98.44 112 ALA B O 1
ATOM 3104 N N . ALA B 1 113 ? -4.664 11.25 18.406 1 98.69 113 ALA B N 1
ATOM 3105 C CA . ALA B 1 113 ? -5.922 10.539 18.594 1 98.69 113 ALA B CA 1
ATOM 31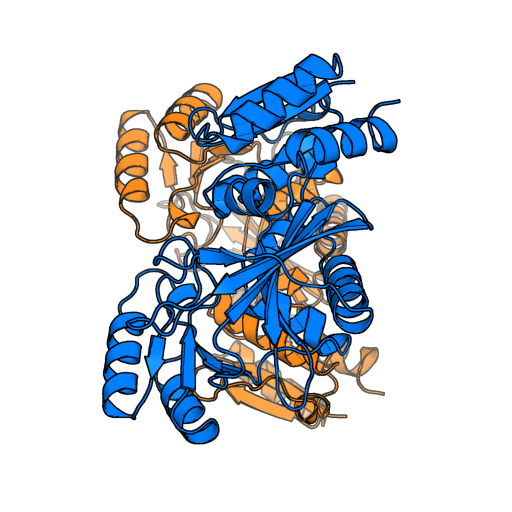06 C C . ALA B 1 113 ? -6.789 11.227 19.641 1 98.69 113 ALA B C 1
ATOM 3108 O O . ALA B 1 113 ? -7.996 11.383 19.453 1 98.69 113 ALA B O 1
ATOM 3109 N N . LEU B 1 114 ? -6.184 11.617 20.703 1 98.38 114 LEU B N 1
ATOM 3110 C CA . LEU B 1 114 ? -6.914 12.32 21.75 1 98.38 114 LEU B CA 1
ATOM 3111 C C . LEU B 1 114 ? -7.543 13.602 21.203 1 98.38 114 LEU B C 1
ATOM 3113 O O . LEU B 1 114 ? -8.703 13.898 21.5 1 98.38 114 LEU B O 1
ATOM 3117 N N . LYS B 1 115 ? -6.797 14.305 20.453 1 98.69 115 LYS B N 1
ATOM 3118 C CA . LYS B 1 115 ? -7.309 15.531 19.859 1 98.69 115 LYS B CA 1
ATOM 3119 C C . LYS B 1 115 ? -8.438 15.234 18.875 1 98.69 115 LYS B C 1
ATOM 3121 O O . LYS B 1 115 ? -9.43 15.961 18.828 1 98.69 115 LYS B O 1
ATOM 3126 N N . ALA B 1 116 ? -8.258 14.195 18.078 1 98.81 116 ALA B N 1
ATOM 3127 C CA . ALA B 1 116 ? -9.289 13.805 17.125 1 98.81 116 ALA B CA 1
ATOM 3128 C C . ALA B 1 116 ? -10.594 13.453 17.828 1 98.81 116 ALA B C 1
ATOM 3130 O O . ALA B 1 116 ? -11.68 13.797 17.359 1 98.81 116 ALA B O 1
ATOM 3131 N N . TYR B 1 117 ? -10.484 12.766 18.953 1 98.75 117 TYR B N 1
ATOM 3132 C CA . TYR B 1 117 ? -11.656 12.438 19.75 1 98.75 117 TYR B CA 1
ATOM 3133 C C . TYR B 1 117 ? -12.398 13.695 20.188 1 98.75 117 TYR B C 1
ATOM 3135 O O . TYR B 1 117 ? -13.625 13.773 20.078 1 98.75 117 TYR B O 1
ATOM 3143 N N . GLU B 1 118 ? -11.633 14.602 20.625 1 97.81 118 GLU B N 1
ATOM 3144 C CA . GLU B 1 118 ? -12.219 15.867 21.062 1 97.81 118 GLU B CA 1
ATOM 3145 C C . GLU B 1 118 ? -12.906 16.594 19.922 1 97.81 118 GLU B C 1
ATOM 3147 O O . GLU B 1 118 ? -14 17.141 20.078 1 97.81 118 GLU B O 1
ATOM 3152 N N . GLN B 1 119 ? -12.289 16.594 18.812 1 97.94 119 GLN B N 1
ATOM 3153 C CA . GLN B 1 119 ? -12.82 17.281 17.641 1 97.94 119 GLN B CA 1
ATOM 3154 C C . GLN B 1 119 ? -14.094 16.594 17.141 1 97.94 119 GLN B C 1
ATOM 3156 O O . GLN B 1 119 ? -15.047 17.266 16.75 1 97.94 119 GLN B O 1
ATOM 3161 N N . LYS B 1 120 ? -14.125 15.32 17.141 1 97.88 120 LYS B N 1
ATOM 3162 C CA . LYS B 1 120 ? -15.234 14.547 16.594 1 97.88 120 LYS B CA 1
ATOM 3163 C C . LYS B 1 120 ? -16.438 14.562 17.531 1 97.88 120 LYS B C 1
ATOM 3165 O O . LYS B 1 120 ? -17.578 14.688 17.078 1 97.88 120 LYS B O 1
ATOM 3170 N N . GLY B 1 121 ? -16.141 14.391 18.828 1 98.06 121 GLY B N 1
ATOM 3171 C CA . GLY B 1 121 ? -17.188 14.234 19.812 1 98.06 121 GLY B CA 1
ATOM 3172 C C . GLY B 1 121 ? -17.688 12.805 19.938 1 98.06 121 GLY B C 1
ATOM 3173 O O . GLY B 1 121 ? -17.562 12.016 19 1 98.06 121 GLY B O 1
ATOM 3174 N N . PHE B 1 122 ? -18.281 12.492 21.094 1 97.56 122 PHE B N 1
ATOM 3175 C CA . PHE B 1 122 ? -18.734 11.133 21.391 1 97.56 122 PHE B CA 1
ATOM 3176 C C . PHE B 1 122 ? -20.234 11.008 21.188 1 97.56 122 PHE B C 1
ATOM 3178 O O . PHE B 1 122 ? -20.984 11.984 21.359 1 97.56 122 PHE B O 1
ATOM 3185 N N . PRO B 1 123 ? -20.859 9.789 20.875 1 97.62 123 PRO B N 1
ATOM 3186 C CA . PRO B 1 123 ? -20.094 8.586 20.547 1 97.62 123 PRO B CA 1
ATOM 3187 C C . PRO B 1 123 ? -19.438 8.656 19.156 1 97.62 123 PRO B C 1
ATOM 3189 O O . PRO B 1 123 ? -19.891 9.406 18.297 1 97.62 123 PRO B O 1
ATOM 3192 N N . LEU B 1 124 ? -18.328 7.93 19 1 98.38 124 LEU B N 1
ATOM 3193 C CA . LEU B 1 124 ? -17.594 7.891 17.734 1 98.38 124 LEU B CA 1
ATOM 3194 C C . LEU B 1 124 ? -17.078 6.488 17.453 1 98.38 124 LEU B C 1
ATOM 3196 O O . LEU B 1 124 ? -17.156 5.605 18.312 1 98.38 124 LEU B O 1
ATOM 3200 N N . ILE B 1 125 ? -16.625 6.266 16.25 1 98.19 125 ILE B N 1
ATOM 3201 C CA . ILE B 1 125 ? -15.984 5.016 15.852 1 98.19 125 ILE B CA 1
ATOM 3202 C C . ILE B 1 125 ? -14.477 5.215 15.781 1 98.19 125 ILE B C 1
ATOM 3204 O O . ILE B 1 125 ? -14 6.234 15.266 1 98.19 125 ILE B O 1
ATOM 3208 N N . ASP B 1 126 ? -13.703 4.297 16.312 1 98.62 126 ASP B N 1
ATOM 3209 C CA . ASP B 1 126 ? -12.258 4.215 16.109 1 98.62 126 ASP B CA 1
ATOM 3210 C C . ASP B 1 126 ? -11.867 2.885 15.469 1 98.62 126 ASP B C 1
ATOM 3212 O O . ASP B 1 126 ? -12.219 1.818 15.977 1 98.62 126 ASP B O 1
ATOM 3216 N N . LYS B 1 127 ? -11.211 2.953 14.344 1 98.25 127 LYS B N 1
ATOM 3217 C CA . LYS B 1 127 ? -10.75 1.728 13.695 1 98.25 127 LYS B CA 1
ATOM 3218 C C . LYS B 1 127 ? -9.406 1.938 13 1 98.25 127 LYS B C 1
ATOM 3220 O O . LYS B 1 127 ? -9.023 3.072 12.719 1 98.25 127 LYS B O 1
ATOM 3225 N N . PRO B 1 128 ? -8.609 0.89 12.789 1 97.81 128 PRO B N 1
ATOM 3226 C CA . PRO B 1 128 ? -7.367 0.996 12.023 1 97.81 128 PRO B CA 1
ATOM 3227 C C . PRO B 1 128 ? -7.605 1.054 10.516 1 97.81 128 PRO B C 1
ATOM 3229 O O . PRO B 1 128 ? -8.703 0.75 10.055 1 97.81 128 PRO B O 1
ATOM 3232 N N . PRO B 1 129 ? -6.594 1.472 9.805 1 97.94 129 PRO B N 1
ATOM 3233 C CA . PRO B 1 129 ? -6.746 1.543 8.352 1 97.94 129 PRO B CA 1
ATOM 3234 C C . PRO B 1 129 ? -6.828 0.165 7.699 1 97.94 129 PRO B C 1
ATOM 3236 O O . PRO B 1 129 ? -7.406 0.024 6.617 1 97.94 129 PRO B O 1
ATOM 3239 N N . ILE B 1 130 ? -6.18 -0.82 8.352 1 96.25 130 ILE B N 1
ATOM 3240 C CA . ILE B 1 130 ? -6.176 -2.172 7.805 1 96.25 130 ILE B CA 1
ATOM 3241 C C . ILE B 1 130 ? -6.855 -3.129 8.781 1 96.25 130 ILE B C 1
ATOM 3243 O O . ILE B 1 130 ? -6.926 -2.857 9.977 1 96.25 130 ILE B O 1
ATOM 3247 N N . GLY B 1 131 ? -7.359 -4.273 8.203 1 91 131 GLY B N 1
ATOM 3248 C CA . GLY B 1 131 ? -8.062 -5.25 9.016 1 91 131 GLY B CA 1
ATOM 3249 C C . GLY B 1 131 ? -9.32 -5.785 8.359 1 91 131 GLY B C 1
ATOM 3250 O O . GLY B 1 131 ? -9.789 -5.23 7.359 1 91 131 GLY B O 1
ATOM 3251 N N . SER B 1 132 ? -9.805 -6.891 8.93 1 85.06 132 SER B N 1
ATOM 3252 C CA . SER B 1 132 ? -10.977 -7.562 8.383 1 85.06 132 SER B CA 1
ATOM 3253 C C . SER B 1 132 ? -11.906 -8.031 9.5 1 85.06 132 SER B C 1
ATOM 3255 O O . SER B 1 132 ? -11.516 -8.086 10.664 1 85.06 132 SER B O 1
ATOM 3257 N N . TRP B 1 133 ? -13.188 -8.234 9.102 1 80.88 133 TRP B N 1
ATOM 3258 C CA . TRP B 1 133 ? -14.172 -8.93 9.922 1 80.88 133 TRP B CA 1
ATOM 3259 C C . TRP B 1 133 ? -14.531 -8.117 11.156 1 80.88 133 TRP B C 1
ATOM 3261 O O . TRP B 1 133 ? -14.812 -8.68 12.219 1 80.88 133 TRP B O 1
ATOM 3271 N N . GLY B 1 134 ? -14.297 -6.836 11.055 1 82.44 134 GLY B N 1
ATOM 3272 C CA . GLY B 1 134 ? -14.68 -5.941 12.133 1 82.44 134 GLY B CA 1
ATOM 3273 C C . GLY B 1 134 ? -13.695 -5.934 13.281 1 82.44 134 GLY B C 1
ATOM 3274 O O . GLY B 1 134 ? -13.93 -5.289 14.312 1 82.44 134 GLY B O 1
ATOM 3275 N N . ARG B 1 135 ? -12.602 -6.566 13.039 1 85.81 135 ARG B N 1
ATOM 3276 C CA . ARG B 1 135 ? -11.586 -6.621 14.086 1 85.81 135 ARG B CA 1
ATOM 3277 C C . ARG B 1 135 ? -10.984 -5.242 14.336 1 85.81 135 ARG B C 1
ATOM 3279 O O . ARG B 1 135 ? -10.734 -4.484 13.398 1 85.81 135 ARG B O 1
ATOM 3286 N N . LEU B 1 136 ? -10.867 -4.816 15.562 1 92.25 136 LEU B N 1
ATOM 3287 C CA . LEU B 1 136 ? -10.242 -3.605 16.078 1 92.25 136 LEU B CA 1
ATOM 3288 C C . LEU B 1 136 ? -11.094 -2.379 15.789 1 92.25 136 LEU B C 1
ATOM 3290 O O . LEU B 1 136 ? -10.633 -1.244 15.922 1 92.25 136 LEU B O 1
ATOM 3294 N N . VAL B 1 137 ? -12.344 -2.645 15.328 1 95.06 137 VAL B N 1
ATOM 3295 C CA . VAL B 1 137 ? -13.297 -1.547 15.219 1 95.06 137 VAL B CA 1
ATOM 3296 C C . VAL B 1 137 ? -13.984 -1.319 16.562 1 95.06 137 VAL B C 1
ATOM 3298 O O . VAL B 1 137 ? -14.562 -2.246 17.141 1 95.06 137 VAL B O 1
ATOM 3301 N N . SER B 1 138 ? -13.984 -0.085 17.047 1 96.75 138 SER B N 1
ATOM 3302 C CA . SER B 1 138 ? -14.484 0.184 18.391 1 96.75 138 SER B CA 1
ATOM 3303 C C . SER B 1 138 ? -15.477 1.344 18.391 1 96.75 138 SER B C 1
ATOM 3305 O O . SER B 1 138 ? -15.242 2.363 17.734 1 96.75 138 SER B O 1
ATOM 3307 N N . LEU B 1 139 ? -16.547 1.061 19.062 1 96.56 139 LEU B N 1
ATOM 3308 C CA . LEU B 1 139 ? -17.422 2.158 19.453 1 96.56 139 LEU B CA 1
ATOM 3309 C C . LEU B 1 139 ? -16.938 2.816 20.734 1 96.56 139 LEU B C 1
ATOM 3311 O O . LEU B 1 139 ? -16.844 2.158 21.781 1 96.56 139 LEU B O 1
ATOM 3315 N N . ILE B 1 140 ? -16.625 4.086 20.641 1 98.12 140 ILE B N 1
ATOM 3316 C CA . ILE B 1 140 ? -16.109 4.832 21.797 1 98.12 140 ILE B CA 1
ATOM 3317 C C . ILE B 1 140 ? -17.188 5.77 22.328 1 98.12 140 ILE B C 1
ATOM 3319 O O . ILE B 1 140 ? -17.609 6.703 21.625 1 98.12 140 ILE B O 1
ATOM 3323 N N . ARG B 1 141 ? -17.578 5.555 23.547 1 97.5 141 ARG B N 1
ATOM 3324 C CA . ARG B 1 141 ? -18.719 6.289 24.078 1 97.5 141 ARG B CA 1
ATOM 3325 C C . ARG B 1 141 ? -18.266 7.469 24.938 1 97.5 141 ARG B C 1
ATOM 3327 O O . ARG B 1 141 ? -19.047 8.398 25.172 1 97.5 141 ARG B O 1
ATOM 3334 N N . ASP B 1 142 ? -16.969 7.395 25.422 1 97.62 142 ASP B N 1
ATOM 3335 C CA . ASP B 1 142 ? -16.406 8.492 26.188 1 97.62 142 ASP B CA 1
ATOM 3336 C C . ASP B 1 142 ? -14.875 8.445 26.156 1 97.62 142 ASP B C 1
ATOM 3338 O O . ASP B 1 142 ? -14.289 7.555 25.547 1 97.62 142 ASP B O 1
ATOM 3342 N N . ILE B 1 143 ? -14.328 9.445 26.906 1 97.44 143 ILE B N 1
ATOM 3343 C CA . ILE B 1 143 ? -12.891 9.641 26.828 1 97.44 143 ILE B CA 1
ATOM 3344 C C . ILE B 1 143 ? -12.164 8.516 27.562 1 97.44 143 ILE B C 1
ATOM 3346 O O . ILE B 1 143 ? -11.039 8.164 27.203 1 97.44 143 ILE B O 1
ATOM 3350 N N . PHE B 1 144 ? -12.727 7.887 28.547 1 97.5 144 PHE B N 1
ATOM 3351 C CA . PHE B 1 144 ? -12.094 6.805 29.297 1 97.5 144 PHE B CA 1
ATOM 3352 C C . PHE B 1 144 ? -11.945 5.566 28.406 1 97.5 144 PHE B C 1
ATOM 3354 O O . PHE B 1 144 ? -10.883 4.945 28.375 1 97.5 144 PHE B O 1
ATOM 3361 N N . GLU B 1 145 ? -13.07 5.281 27.672 1 97.81 145 GLU B N 1
ATOM 3362 C CA . GLU B 1 145 ? -13 4.199 26.688 1 97.81 145 GLU B CA 1
ATOM 3363 C C . GLU B 1 145 ? -11.945 4.488 25.625 1 97.81 145 GLU B C 1
ATOM 3365 O O . GLU B 1 145 ? -11.188 3.602 25.234 1 97.81 145 GLU B O 1
ATOM 3370 N N . GLY B 1 146 ? -11.922 5.723 25.234 1 98.06 146 GLY B N 1
ATOM 3371 C CA . GLY B 1 146 ? -10.961 6.141 24.219 1 98.06 146 GLY B CA 1
ATOM 3372 C C . GLY B 1 146 ? -9.516 5.949 24.656 1 98.06 146 GLY B C 1
ATOM 3373 O O . GLY B 1 146 ? -8.703 5.414 23.891 1 98.06 146 GLY B O 1
ATOM 3374 N N . LYS B 1 147 ? -9.242 6.383 25.844 1 97.94 147 LYS B N 1
ATOM 3375 C CA . LYS B 1 147 ? -7.887 6.262 26.359 1 97.94 147 LYS B CA 1
ATOM 3376 C C . LYS B 1 147 ? -7.449 4.801 26.438 1 97.94 147 LYS B C 1
ATOM 3378 O O . LYS B 1 147 ? -6.297 4.477 26.156 1 97.94 147 LYS B O 1
ATOM 3383 N N . THR B 1 148 ? -8.336 3.945 26.797 1 97.81 148 THR B N 1
ATOM 3384 C CA . THR B 1 148 ? -8.055 2.516 26.859 1 97.81 148 THR B CA 1
ATOM 3385 C C . THR B 1 148 ? -7.691 1.973 25.469 1 97.81 148 THR B C 1
ATOM 3387 O O . THR B 1 148 ? -6.711 1.238 25.328 1 97.81 148 THR B O 1
ATOM 3390 N N . ILE B 1 149 ? -8.453 2.381 24.5 1 97.56 149 ILE B N 1
ATOM 3391 C CA . ILE B 1 149 ? -8.219 1.922 23.141 1 97.56 149 ILE B CA 1
ATOM 3392 C C . ILE B 1 149 ? -6.883 2.461 22.625 1 97.56 149 ILE B C 1
ATOM 3394 O O . ILE B 1 149 ? -6.098 1.723 22.031 1 97.56 149 ILE B O 1
ATOM 3398 N N . ILE B 1 150 ? -6.598 3.697 22.875 1 97.94 150 ILE B N 1
ATOM 3399 C CA . ILE B 1 150 ? -5.352 4.324 22.453 1 97.94 150 ILE B CA 1
ATOM 3400 C C . ILE B 1 150 ? -4.164 3.572 23.047 1 97.94 150 ILE B C 1
ATOM 3402 O O . ILE B 1 150 ? -3.188 3.289 22.344 1 97.94 150 ILE B O 1
ATOM 3406 N N . GLU B 1 151 ? -4.246 3.221 24.312 1 96.69 151 GLU B N 1
ATOM 3407 C CA . GLU B 1 151 ? -3.172 2.508 25 1 96.69 151 GLU B CA 1
ATOM 3408 C C . GLU B 1 151 ? -2.932 1.139 24.359 1 96.69 151 GLU B C 1
ATOM 3410 O O . GLU B 1 151 ? -1.784 0.747 24.141 1 96.69 151 GLU B O 1
ATOM 3415 N N . HIS B 1 152 ? -3.982 0.469 24.109 1 96.25 152 HIS B N 1
ATOM 3416 C CA . HIS B 1 152 ? -3.863 -0.853 23.516 1 96.25 152 HIS B CA 1
ATOM 3417 C C . HIS B 1 152 ? -3.26 -0.767 22.109 1 96.25 152 HIS B C 1
ATOM 3419 O O . HIS B 1 152 ? -2.381 -1.557 21.766 1 96.25 152 HIS B O 1
ATOM 3425 N N . ARG B 1 153 ? -3.75 0.194 21.344 1 96.06 153 ARG B N 1
ATOM 3426 C CA . ARG B 1 153 ? -3.275 0.368 19.969 1 96.06 153 ARG B CA 1
ATOM 3427 C C . ARG B 1 153 ? -1.796 0.739 19.953 1 96.06 153 ARG B C 1
ATOM 3429 O O . ARG B 1 153 ? -1.051 0.29 19.078 1 96.06 153 ARG B O 1
ATOM 3436 N N . GLU B 1 154 ? -1.354 1.521 20.844 1 94.12 154 GLU B N 1
ATOM 3437 C CA . GLU B 1 154 ? 0.025 1.996 20.906 1 94.12 154 GLU B CA 1
ATOM 3438 C C . GLU B 1 154 ? 0.998 0.841 21.125 1 94.12 154 GLU B C 1
ATOM 3440 O O . GLU B 1 154 ? 2.166 0.927 20.734 1 94.12 154 GLU B O 1
ATOM 3445 N N . LEU B 1 155 ? 0.537 -0.225 21.688 1 91.94 155 LEU B N 1
ATOM 3446 C CA . LEU B 1 155 ? 1.413 -1.331 22.047 1 91.94 155 LEU B CA 1
ATOM 3447 C C . LEU B 1 155 ? 1.438 -2.393 20.953 1 91.94 155 LEU B C 1
ATOM 3449 O O . LEU B 1 155 ? 2.184 -3.369 21.047 1 91.94 155 LEU B O 1
ATOM 3453 N N . MET B 1 156 ? 0.696 -2.158 19.938 1 90.5 156 MET B N 1
ATOM 3454 C CA . MET B 1 156 ? 0.685 -3.117 18.844 1 90.5 156 MET B CA 1
ATOM 3455 C C . MET B 1 156 ? 1.994 -3.062 18.062 1 90.5 156 MET B C 1
ATOM 3457 O O . MET B 1 156 ? 2.584 -1.993 17.906 1 90.5 156 MET B O 1
ATOM 3461 N N . GLY B 1 157 ? 2.436 -4.16 17.547 1 85.62 157 GLY B N 1
ATOM 3462 C CA . GLY B 1 157 ? 3.705 -4.266 16.844 1 85.62 157 GLY B CA 1
ATOM 3463 C C . GLY B 1 157 ? 3.641 -3.766 15.406 1 85.62 157 GLY B C 1
ATOM 3464 O O . GLY B 1 157 ? 4.672 -3.508 14.789 1 85.62 157 GLY B O 1
ATOM 3465 N N . ASN B 1 158 ? 2.521 -3.627 14.898 1 89.12 158 ASN B N 1
ATOM 3466 C CA . ASN B 1 158 ? 2.305 -3.135 13.539 1 89.12 158 ASN B CA 1
ATOM 3467 C C . ASN B 1 158 ? 1.995 -1.641 13.531 1 89.12 158 ASN B C 1
ATOM 3469 O O . ASN B 1 158 ? 0.969 -1.211 14.055 1 89.12 158 ASN B O 1
ATOM 3473 N N . SER B 1 159 ? 2.84 -0.889 12.852 1 90.31 159 SER B N 1
ATOM 3474 C CA . SER B 1 159 ? 2.74 0.566 12.883 1 90.31 159 SER B CA 1
ATOM 3475 C C . SER B 1 159 ? 1.444 1.047 12.242 1 90.31 159 SER B C 1
ATOM 3477 O O . SER B 1 159 ? 0.893 2.076 12.633 1 90.31 159 SER B O 1
ATOM 3479 N N . ALA B 1 160 ? 0.972 0.327 11.281 1 93.06 160 ALA B N 1
ATOM 3480 C CA . ALA B 1 160 ? -0.292 0.7 10.648 1 93.06 160 ALA B CA 1
ATOM 3481 C C . ALA B 1 160 ? -1.441 0.645 11.656 1 93.06 160 ALA B C 1
ATOM 3483 O O . ALA B 1 160 ? -2.361 1.465 11.602 1 93.06 160 ALA B O 1
ATOM 3484 N N . LEU B 1 161 ? -1.346 -0.276 12.57 1 95 161 LEU B N 1
ATOM 3485 C CA . LEU B 1 161 ? -2.424 -0.483 13.531 1 95 161 LEU B CA 1
ATOM 3486 C C . LEU B 1 161 ? -2.396 0.587 14.617 1 95 161 LEU B C 1
ATOM 3488 O O . LEU B 1 161 ? -3.359 0.734 15.375 1 95 161 LEU B O 1
ATOM 3492 N N . LYS B 1 162 ? -1.348 1.376 14.633 1 96.5 162 LYS B N 1
ATOM 3493 C CA . LYS B 1 162 ? -1.235 2.461 15.602 1 96.5 162 LYS B CA 1
ATOM 3494 C C . LYS B 1 162 ? -1.925 3.725 15.102 1 96.5 162 LYS B C 1
ATOM 3496 O O . LYS B 1 162 ? -2.082 4.691 15.844 1 96.5 162 LYS B O 1
ATOM 3501 N N . VAL B 1 163 ? -2.334 3.711 13.852 1 98.19 163 VAL B N 1
ATOM 3502 C CA . VAL B 1 163 ? -3.066 4.824 13.258 1 98.19 163 VAL B CA 1
ATOM 3503 C C . VAL B 1 163 ? -4.559 4.672 13.539 1 98.19 163 VAL B C 1
ATOM 3505 O O . VAL B 1 163 ? -5.102 3.568 13.453 1 98.19 163 VAL B O 1
ATOM 3508 N N . HIS B 1 164 ? -5.203 5.805 13.844 1 98.75 164 HIS B N 1
ATOM 3509 C CA . HIS B 1 164 ? -6.617 5.812 14.195 1 98.75 164 HIS B CA 1
ATOM 3510 C C . HIS B 1 164 ? -7.441 6.535 13.133 1 98.75 164 HIS B C 1
ATOM 3512 O O . HIS B 1 164 ? -7.16 7.688 12.797 1 98.75 164 HIS B O 1
ATOM 3518 N N . ILE B 1 165 ? -8.383 5.848 12.594 1 98.88 165 ILE B N 1
ATOM 3519 C CA . ILE B 1 165 ? -9.477 6.52 11.906 1 98.88 165 ILE B CA 1
ATOM 3520 C C . ILE B 1 165 ? -10.586 6.852 12.906 1 98.88 165 ILE B C 1
ATOM 3522 O O . ILE B 1 165 ? -11.25 5.953 13.422 1 98.88 165 ILE B O 1
ATOM 3526 N N . VAL B 1 166 ? -10.695 8.055 13.188 1 98.88 166 VAL B N 1
ATOM 3527 C CA . VAL B 1 166 ? -11.766 8.539 14.062 1 98.88 166 VAL B CA 1
ATOM 3528 C C . VAL B 1 166 ? -12.938 9.023 13.219 1 98.88 166 VAL B C 1
ATOM 3530 O O . VAL B 1 166 ? -12.805 9.977 12.445 1 98.88 166 VAL B O 1
ATOM 3533 N N . GLN B 1 167 ? -14.094 8.375 13.422 1 98.56 167 GLN B N 1
ATOM 3534 C CA . GLN B 1 167 ? -15.188 8.594 12.477 1 98.56 167 GLN B CA 1
ATOM 3535 C C . GLN B 1 167 ? -16.516 8.812 13.211 1 98.56 167 GLN B C 1
ATOM 3537 O O . GLN B 1 167 ? -16.656 8.43 14.375 1 98.56 167 GLN B O 1
ATOM 3542 N N . GLU B 1 168 ? -17.469 9.43 12.5 1 98 168 GLU B N 1
ATOM 3543 C CA . GLU B 1 168 ? -18.828 9.523 13.016 1 98 168 GLU B CA 1
ATOM 3544 C C . GLU B 1 168 ? -19.422 8.141 13.242 1 98 168 GLU B C 1
ATOM 3546 O O . GLU B 1 168 ? -19.156 7.203 12.492 1 98 168 GLU B O 1
ATOM 3551 N N . TYR B 1 169 ? -20.203 8.055 14.312 1 96.44 169 TYR B N 1
ATOM 3552 C CA . TYR B 1 169 ? -21.031 6.867 14.523 1 96.44 169 TYR B CA 1
ATOM 3553 C C . TYR B 1 169 ? -22.344 6.973 13.773 1 96.44 169 TYR B C 1
ATOM 3555 O O . TYR B 1 169 ? -23.188 7.812 14.102 1 96.44 169 TYR B O 1
ATOM 3563 N N . ILE B 1 170 ? -22.5 6.145 12.781 1 94.31 170 ILE B N 1
ATOM 3564 C CA . ILE B 1 170 ? -23.719 6.152 11.961 1 94.31 170 ILE B CA 1
ATOM 3565 C C . ILE B 1 170 ? -24.672 5.066 12.453 1 94.31 170 ILE B C 1
ATOM 3567 O O . ILE B 1 170 ? -24.422 3.875 12.258 1 94.31 170 ILE B O 1
ATOM 3571 N N . ASN B 1 171 ? -25.609 5.461 13.086 1 87.44 171 ASN B N 1
ATOM 3572 C CA . ASN B 1 171 ? -26.656 4.562 13.562 1 87.44 171 ASN B CA 1
ATOM 3573 C C . ASN B 1 171 ? -28 4.883 12.922 1 87.44 171 ASN B C 1
ATOM 3575 O O . ASN B 1 171 ? -28.922 5.355 13.602 1 87.44 171 ASN B O 1
ATOM 3579 N N . TYR B 1 172 ? -28.016 4.684 11.664 1 82 172 TYR B N 1
ATOM 3580 C CA . TYR B 1 172 ? -29.188 4.941 10.852 1 82 172 TYR B CA 1
ATOM 3581 C C . TYR B 1 172 ? -29.719 3.65 10.227 1 82 172 TYR B C 1
ATOM 3583 O O . TYR B 1 172 ? -28.984 2.949 9.523 1 82 172 TYR B O 1
ATOM 3591 N N . LYS B 1 173 ? -30.859 3.094 10.508 1 83.5 173 LYS B N 1
ATOM 3592 C CA . LYS B 1 173 ? -31.625 1.965 9.977 1 83.5 173 LYS B CA 1
ATOM 3593 C C . LYS B 1 173 ? -31.094 0.642 10.523 1 83.5 173 LYS B C 1
ATOM 3595 O O . LYS B 1 173 ? -31.625 -0.424 10.211 1 83.5 173 LYS B O 1
ATOM 3600 N N . SER B 1 174 ? -29.891 0.545 11.258 1 81.31 174 SER B N 1
ATOM 3601 C CA . SER B 1 174 ? -29.359 -0.611 11.969 1 81.31 174 SER B CA 1
ATOM 3602 C C . SER B 1 174 ? -28.984 -1.726 11 1 81.31 174 SER B C 1
ATOM 3604 O O . SER B 1 174 ? -29.297 -2.893 11.227 1 81.31 174 SER B O 1
ATOM 3606 N N . ARG B 1 175 ? -28.484 -1.362 9.883 1 86.88 175 ARG B N 1
ATOM 3607 C CA . ARG B 1 175 ? -27.984 -2.316 8.898 1 86.88 175 ARG B CA 1
ATOM 3608 C C . ARG B 1 175 ? -26.875 -1.709 8.062 1 86.88 175 ARG B C 1
ATOM 3610 O O . ARG B 1 175 ? -26.672 -0.491 8.062 1 86.88 175 ARG B O 1
ATOM 3617 N N . ASP B 1 176 ? -26.062 -2.58 7.516 1 92.06 176 ASP B N 1
ATOM 3618 C CA . ASP B 1 176 ? -25.219 -2.156 6.402 1 92.06 176 ASP B CA 1
ATOM 3619 C C . ASP B 1 176 ? -25.531 -2.959 5.141 1 92.06 176 ASP B C 1
ATOM 3621 O O . ASP B 1 176 ? -26.312 -3.91 5.184 1 92.06 176 ASP B O 1
ATOM 3625 N N . ILE B 1 177 ? -25.141 -2.465 4.078 1 95.75 177 ILE B N 1
ATOM 3626 C CA . ILE B 1 177 ? -25.422 -3.061 2.777 1 95.75 177 ILE B CA 1
ATOM 3627 C C . ILE B 1 177 ? -24.141 -3.572 2.152 1 95.75 177 ILE B C 1
ATOM 3629 O O . ILE B 1 177 ? -23.141 -2.842 2.076 1 95.75 177 ILE B O 1
ATOM 3633 N N . ARG B 1 178 ? -24.141 -4.789 1.779 1 96.31 178 ARG B N 1
ATOM 3634 C CA . ARG B 1 178 ? -23.031 -5.344 1.021 1 96.31 178 ARG B CA 1
ATOM 3635 C C . ARG B 1 178 ? -23.391 -5.492 -0.454 1 96.31 178 ARG B C 1
ATOM 3637 O O . ARG B 1 178 ? -24.406 -6.094 -0.792 1 96.31 178 ARG B O 1
ATOM 3644 N N . CYS B 1 179 ? -22.578 -4.93 -1.281 1 98.06 179 CYS B N 1
ATOM 3645 C CA . CYS B 1 179 ? -22.719 -5.023 -2.729 1 98.06 179 CYS B CA 1
ATOM 3646 C C . CYS B 1 179 ? -21.562 -5.789 -3.348 1 98.06 179 CYS B C 1
ATOM 3648 O O . CYS B 1 179 ? -20.453 -5.773 -2.814 1 98.06 179 CYS B O 1
ATOM 3650 N N . ILE B 1 180 ? -21.797 -6.477 -4.469 1 98.69 180 ILE B N 1
ATOM 3651 C CA . ILE B 1 180 ? -20.719 -7.09 -5.246 1 98.69 180 ILE B CA 1
ATOM 3652 C C . ILE B 1 180 ? -20.734 -6.543 -6.672 1 98.69 180 ILE B C 1
ATOM 3654 O O . ILE B 1 180 ? -21.797 -6.449 -7.293 1 98.69 180 ILE B O 1
ATOM 3658 N N . VAL B 1 181 ? -19.609 -6.125 -7.086 1 98.88 181 VAL B N 1
ATOM 3659 C CA . VAL B 1 181 ? -19.438 -5.617 -8.445 1 98.88 181 VAL B CA 1
ATOM 3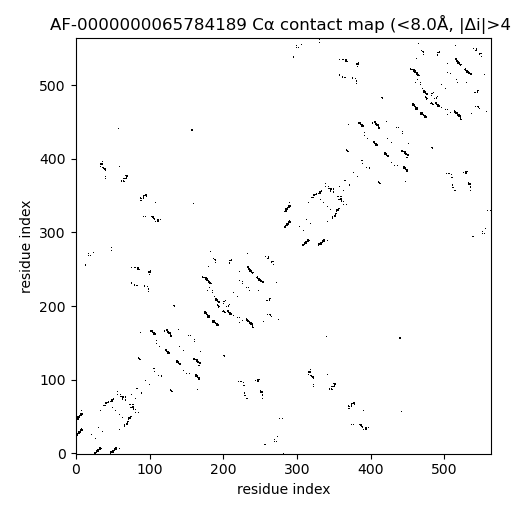660 C C . VAL B 1 181 ? -18.438 -6.488 -9.188 1 98.88 181 VAL B C 1
ATOM 3662 O O . VAL B 1 181 ? -17.406 -6.875 -8.633 1 98.88 181 VAL B O 1
ATOM 3665 N N . ILE B 1 182 ? -18.719 -6.859 -10.461 1 98.81 182 ILE B N 1
ATOM 3666 C CA . ILE B 1 182 ? -17.797 -7.484 -11.398 1 98.81 182 ILE B CA 1
ATOM 3667 C C . ILE B 1 182 ? -17.688 -6.625 -12.656 1 98.81 182 ILE B C 1
ATOM 3669 O O . ILE B 1 182 ? -18.688 -6.383 -13.344 1 98.81 182 ILE B O 1
ATOM 3673 N N . GLY B 1 183 ? -16.453 -6.18 -12.93 1 97.88 183 GLY B N 1
ATOM 3674 C CA . GLY B 1 183 ? -16.297 -5.23 -14.023 1 97.88 183 GLY B CA 1
ATOM 3675 C C . GLY B 1 183 ? -17.078 -3.943 -13.805 1 97.88 183 GLY B C 1
ATOM 3676 O O . GLY B 1 183 ? -16.891 -3.262 -12.797 1 97.88 183 GLY B O 1
ATOM 3677 N N . SER B 1 184 ? -17.984 -3.656 -14.672 1 97.56 184 SER B N 1
ATOM 3678 C CA . SER B 1 184 ? -18.797 -2.445 -14.562 1 97.56 184 SER B CA 1
ATOM 3679 C C . SER B 1 184 ? -20.234 -2.777 -14.195 1 97.56 184 SER B C 1
ATOM 3681 O O . SER B 1 184 ? -21.141 -1.946 -14.359 1 97.56 184 SER B O 1
ATOM 3683 N N . GLU B 1 185 ? -20.406 -3.932 -13.664 1 97.94 185 GLU B N 1
ATOM 3684 C CA . GLU B 1 185 ? -21.766 -4.379 -13.383 1 97.94 185 GLU B CA 1
ATOM 3685 C C . GLU B 1 185 ? -21.969 -4.625 -11.891 1 97.94 185 GLU B C 1
ATOM 3687 O O . GLU B 1 185 ? -21.188 -5.348 -11.266 1 97.94 185 GLU B O 1
ATOM 3692 N N . LEU B 1 186 ? -23.016 -4.004 -11.391 1 98.56 186 LEU B N 1
ATOM 3693 C CA . LEU B 1 186 ? -23.484 -4.355 -10.055 1 98.56 186 LEU B CA 1
ATOM 3694 C C . LEU B 1 186 ? -24.25 -5.676 -10.07 1 98.56 186 LEU B C 1
ATOM 3696 O O . LEU B 1 186 ? -25.328 -5.758 -10.641 1 98.56 186 LEU B O 1
ATOM 3700 N N . LEU B 1 187 ? -23.734 -6.73 -9.484 1 97.94 187 LEU B N 1
ATOM 3701 C CA . LEU B 1 187 ? -24.406 -8.031 -9.461 1 97.94 187 LEU B CA 1
ATOM 3702 C C . LEU B 1 187 ? -25.641 -7.984 -8.57 1 97.94 187 LEU B C 1
ATOM 3704 O O . LEU B 1 187 ? -26.688 -8.547 -8.922 1 97.94 187 LEU B O 1
ATOM 3708 N N . GLY B 1 188 ? -25.406 -7.312 -7.414 1 97.25 188 GLY B N 1
ATOM 3709 C CA . GLY B 1 188 ? -26.484 -7.195 -6.441 1 97.25 188 GLY B CA 1
ATOM 3710 C C . GLY B 1 188 ? -26.016 -6.691 -5.09 1 97.25 188 GLY B C 1
ATOM 3711 O O . GLY B 1 188 ? -24.828 -6.398 -4.91 1 97.25 188 GLY B O 1
ATOM 3712 N N . CYS B 1 189 ? -26.984 -6.484 -4.234 1 97.12 189 CYS B N 1
ATOM 3713 C CA . CYS B 1 189 ? -26.734 -6.07 -2.859 1 97.12 189 CYS B CA 1
ATOM 3714 C C . CYS B 1 189 ? -27.625 -6.828 -1.892 1 97.12 189 CYS B C 1
ATOM 3716 O O . CYS B 1 189 ? -28.672 -7.355 -2.287 1 97.12 189 CYS B O 1
ATOM 3718 N N . TYR B 1 190 ? -27.188 -6.934 -0.748 1 95 190 TYR B N 1
ATOM 3719 C CA . TYR B 1 190 ? -28.047 -7.43 0.323 1 95 190 TYR B CA 1
ATOM 3720 C C . TYR B 1 190 ? -27.75 -6.707 1.633 1 95 190 TYR B C 1
ATOM 3722 O O . TYR B 1 190 ? -26.688 -6.094 1.791 1 95 190 TYR B O 1
ATOM 3730 N N . ALA B 1 191 ? -28.688 -6.727 2.498 1 93 191 ALA B N 1
ATOM 3731 C CA . ALA B 1 191 ? -28.531 -6.094 3.805 1 93 191 ALA B CA 1
ATOM 3732 C C . ALA B 1 191 ? -27.984 -7.082 4.828 1 93 191 ALA B C 1
ATOM 3734 O O . ALA B 1 191 ? -28.328 -8.266 4.816 1 93 191 ALA B O 1
ATOM 3735 N N . ARG B 1 192 ? -27.094 -6.566 5.613 1 90.38 192 ARG B N 1
ATOM 3736 C CA . ARG B 1 192 ? -26.656 -7.246 6.828 1 90.38 192 ARG B CA 1
ATOM 3737 C C . ARG B 1 192 ? -27.203 -6.547 8.07 1 90.38 192 ARG B C 1
ATOM 3739 O O . ARG B 1 192 ? -26.781 -5.438 8.398 1 90.38 192 ARG B O 1
ATOM 3746 N N . ASN B 1 193 ? -28.094 -7.203 8.703 1 86.81 193 ASN B N 1
ATOM 3747 C CA . ASN B 1 193 ? -28.812 -6.582 9.805 1 86.81 193 ASN B CA 1
ATOM 3748 C C . ASN B 1 193 ? -28.094 -6.793 11.133 1 86.81 193 ASN B C 1
ATOM 3750 O O . ASN B 1 193 ? -27.625 -7.898 11.422 1 86.81 193 ASN B O 1
ATOM 3754 N N . ILE B 1 194 ? -28.094 -5.68 11.859 1 83 194 ILE B N 1
ATOM 3755 C CA . ILE B 1 194 ? -27.422 -5.711 13.156 1 83 194 ILE B CA 1
ATOM 3756 C C . ILE B 1 194 ? -28.266 -6.48 14.164 1 83 194 ILE B C 1
ATOM 3758 O O . ILE B 1 194 ? -29.453 -6.16 14.367 1 83 194 ILE B O 1
ATOM 3762 N N . PRO B 1 195 ? -27.625 -7.402 14.797 1 78.19 195 PRO B N 1
ATOM 3763 C CA . PRO B 1 195 ? -28.391 -8.094 15.852 1 78.19 195 PRO B CA 1
ATOM 3764 C C . PRO B 1 195 ? -28.625 -7.215 17.078 1 78.19 195 PRO B C 1
ATOM 3766 O O . PRO B 1 195 ? -27.969 -6.184 17.234 1 78.19 195 PRO B O 1
ATOM 3769 N N . SER B 1 196 ? -29.531 -7.57 17.953 1 75.88 196 SER B N 1
ATOM 3770 C CA . SER B 1 196 ? -29.984 -6.77 19.094 1 75.88 196 SER B CA 1
ATOM 3771 C C . SER B 1 196 ? -28.859 -6.543 20.094 1 75.88 196 SER B C 1
ATOM 3773 O O . SER B 1 196 ? -28.812 -5.512 20.766 1 75.88 196 SER B O 1
ATOM 3775 N N . ASN B 1 197 ? -27.906 -7.379 20.156 1 77.31 197 ASN B N 1
ATOM 3776 C CA . ASN B 1 197 ? -26.859 -7.289 21.172 1 77.31 197 ASN B CA 1
ATOM 3777 C C . ASN B 1 197 ? -25.531 -6.836 20.562 1 77.31 197 ASN B C 1
ATOM 3779 O O . ASN B 1 197 ? -24.469 -7.082 21.125 1 77.31 197 ASN B O 1
ATOM 3783 N N . GLU B 1 198 ? -25.703 -6.316 19.391 1 77.56 198 GLU B N 1
ATOM 3784 C CA . GLU B 1 198 ? -24.5 -5.871 18.688 1 77.56 198 GLU B CA 1
ATOM 3785 C C . GLU B 1 198 ? -24.719 -4.508 18.047 1 77.56 198 GLU B C 1
ATOM 3787 O O . GLU B 1 198 ? -25.859 -4.051 17.906 1 77.56 198 GLU B O 1
ATOM 3792 N N . TRP B 1 199 ? -23.594 -3.822 17.781 1 80.19 199 TRP B N 1
ATOM 3793 C CA . TRP B 1 199 ? -23.719 -2.566 17.062 1 80.19 199 TRP B CA 1
ATOM 3794 C C . TRP B 1 199 ? -23.094 -2.678 15.672 1 80.19 199 TRP B C 1
ATOM 3796 O O . TRP B 1 199 ? -23.266 -1.782 14.836 1 80.19 199 TRP B O 1
ATOM 3806 N N . ARG B 1 200 ? -22.438 -3.871 15.461 1 82.31 200 ARG B N 1
ATOM 3807 C CA . ARG B 1 200 ? -21.859 -4.148 14.148 1 82.31 200 ARG B CA 1
ATOM 3808 C C . ARG B 1 200 ? -22.75 -5.102 13.352 1 82.31 200 ARG B C 1
ATOM 3810 O O . ARG B 1 200 ? -23.359 -6.004 13.914 1 82.31 200 ARG B O 1
ATOM 3817 N N . ALA B 1 201 ? -22.719 -4.914 12 1 71.62 201 ALA B N 1
ATOM 3818 C CA . ALA B 1 201 ? -23.625 -5.668 11.148 1 71.62 201 ALA B CA 1
ATOM 3819 C C . ALA B 1 201 ? -22.922 -6.859 10.508 1 71.62 201 ALA B C 1
ATOM 3821 O O . ALA B 1 201 ? -23.531 -7.617 9.75 1 71.62 201 ALA B O 1
ATOM 3822 N N . ASN B 1 202 ? -21.719 -7.168 10.836 1 72.44 202 ASN B N 1
ATOM 3823 C CA . ASN B 1 202 ? -20.938 -8.203 10.164 1 72.44 202 ASN B CA 1
ATOM 3824 C C . ASN B 1 202 ? -21.547 -9.586 10.383 1 72.44 202 ASN B C 1
ATOM 3826 O O . ASN B 1 202 ? -21.922 -9.93 11.5 1 72.44 202 ASN B O 1
ATOM 3830 N N . ILE B 1 203 ? -21.609 -10.312 9.281 1 71.94 203 ILE B N 1
ATOM 3831 C CA . ILE B 1 203 ? -22.172 -11.664 9.328 1 71.94 203 ILE B CA 1
ATOM 3832 C C . ILE B 1 203 ? -21.359 -12.523 10.289 1 71.94 203 ILE B C 1
ATOM 3834 O O . ILE B 1 203 ? -21.922 -13.344 11.023 1 71.94 203 ILE B O 1
ATOM 3838 N N . ALA B 1 204 ? -20.078 -12.328 10.273 1 69.5 204 ALA B N 1
ATOM 3839 C CA . ALA B 1 204 ? -19.203 -13.086 11.164 1 69.5 204 ALA B CA 1
ATOM 3840 C C . ALA B 1 204 ? -19.594 -12.867 12.625 1 69.5 204 ALA B C 1
ATOM 3842 O O . ALA B 1 204 ? -19.297 -13.703 13.484 1 69.5 204 ALA B O 1
ATOM 3843 N N . LEU B 1 205 ? -20.344 -11.727 12.844 1 68.44 205 LEU B N 1
ATOM 3844 C CA . LEU B 1 205 ? -20.734 -11.383 14.203 1 68.44 205 LEU B CA 1
ATOM 3845 C C . LEU B 1 205 ? -22.219 -11.688 14.43 1 68.44 205 LEU B C 1
ATOM 3847 O O . LEU B 1 205 ? -22.812 -11.203 15.398 1 68.44 205 LEU B O 1
ATOM 3851 N N . GLY B 1 206 ? -22.844 -12.375 13.453 1 70.94 206 GLY B N 1
ATOM 3852 C CA . GLY B 1 206 ? -24.234 -12.797 13.617 1 70.94 206 GLY B CA 1
ATOM 3853 C C . GLY B 1 206 ? -25.203 -11.969 12.797 1 70.94 206 GLY B C 1
ATOM 3854 O O . GLY B 1 206 ? -26.422 -12.141 12.914 1 70.94 206 GLY B O 1
ATOM 3855 N N . GLY B 1 207 ? -24.688 -11.047 12.023 1 73 207 GLY B N 1
ATOM 3856 C CA . GLY B 1 207 ? -25.578 -10.359 11.102 1 73 207 GLY B CA 1
ATOM 3857 C C . GLY B 1 207 ? -26.281 -11.297 10.141 1 73 207 GLY B C 1
ATOM 3858 O O . GLY B 1 207 ? -25.734 -12.328 9.758 1 73 207 GLY B O 1
ATOM 3859 N N . TYR B 1 208 ? -27.531 -10.984 9.852 1 78.44 208 TYR B N 1
ATOM 3860 C CA . TYR B 1 208 ? -28.281 -11.875 8.977 1 78.44 208 TYR B CA 1
ATOM 3861 C C . TYR B 1 208 ? -28.641 -11.188 7.668 1 78.44 208 TYR B C 1
ATOM 3863 O O 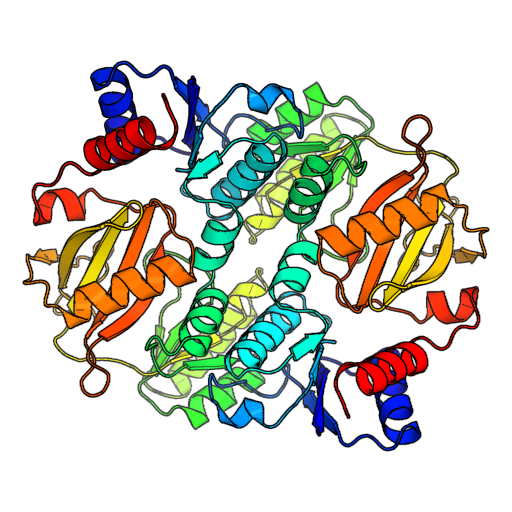. TYR B 1 208 ? -29 -10.016 7.656 1 78.44 208 TYR B O 1
ATOM 3871 N N . PRO B 1 209 ? -28.406 -11.93 6.625 1 84 209 PRO B N 1
ATOM 3872 C CA . PRO B 1 209 ? -28.641 -11.367 5.293 1 84 209 PRO B CA 1
ATOM 3873 C C . PRO B 1 209 ? -30.125 -11.258 4.941 1 84 209 PRO B C 1
ATOM 3875 O O . PRO B 1 209 ? -30.922 -12.125 5.32 1 84 209 PRO B O 1
ATOM 3878 N N . SER B 1 210 ? -30.5 -10.07 4.422 1 84.62 210 SER B N 1
ATOM 3879 C CA . SER B 1 210 ? -31.844 -9.906 3.867 1 84.62 210 SER B CA 1
ATOM 3880 C C . SER B 1 210 ? -31.797 -9.18 2.525 1 84.62 210 SER B C 1
ATOM 3882 O O . SER B 1 210 ? -30.844 -8.453 2.238 1 84.62 210 SER B O 1
ATOM 3884 N N . GLN B 1 211 ? -32.812 -9.406 1.771 1 87.31 211 GLN B N 1
ATOM 3885 C CA . GLN B 1 211 ? -32.906 -8.742 0.473 1 87.31 211 GLN B CA 1
ATOM 3886 C C . GLN B 1 211 ? -33.219 -7.262 0.632 1 87.31 211 GLN B C 1
ATOM 3888 O O . GLN B 1 211 ? -33.875 -6.863 1.586 1 87.31 211 GLN B O 1
ATOM 3893 N N . ILE B 1 212 ? -32.656 -6.539 -0.257 1 90 212 ILE B N 1
ATOM 3894 C CA . ILE B 1 212 ? -33 -5.117 -0.291 1 90 212 ILE B CA 1
ATOM 3895 C C . ILE B 1 212 ? -33.281 -4.688 -1.729 1 90 212 ILE B C 1
ATOM 3897 O O . ILE B 1 212 ? -32.812 -5.32 -2.676 1 90 212 ILE B O 1
ATOM 3901 N N . GLU B 1 213 ? -34.062 -3.66 -1.825 1 90.69 213 GLU B N 1
ATOM 3902 C CA . GLU B 1 213 ? -34.219 -3.014 -3.125 1 90.69 213 GLU B CA 1
ATOM 3903 C C . GLU B 1 213 ? -33.062 -2.059 -3.406 1 90.69 213 GLU B C 1
ATOM 3905 O O . GLU B 1 213 ? -32.75 -1.198 -2.582 1 90.69 213 GLU B O 1
ATOM 3910 N N . VAL B 1 214 ? -32.469 -2.24 -4.527 1 95.31 214 VAL B N 1
ATOM 3911 C CA . VAL B 1 214 ? -31.359 -1.386 -4.934 1 95.31 214 VAL B CA 1
ATOM 3912 C C . VAL B 1 214 ? -31.891 -0.171 -5.688 1 95.31 214 VAL B C 1
ATOM 3914 O O . VAL B 1 214 ? -32.375 -0.296 -6.816 1 95.31 214 VAL B O 1
ATOM 3917 N N . ASP B 1 215 ? -31.828 0.97 -5.078 1 95.88 215 ASP B N 1
ATOM 3918 C CA . ASP B 1 215 ? -32.281 2.17 -5.773 1 95.88 215 ASP B CA 1
ATOM 3919 C C . ASP B 1 215 ? -31.188 2.748 -6.656 1 95.88 215 ASP B C 1
ATOM 3921 O O . ASP B 1 215 ? -30.047 2.268 -6.633 1 95.88 215 ASP B O 1
ATOM 3925 N N . HIS B 1 216 ? -31.562 3.682 -7.473 1 97.38 216 HIS B N 1
ATOM 3926 C CA . HIS B 1 216 ? -30.656 4.262 -8.461 1 97.38 216 HIS B CA 1
ATOM 3927 C C . HIS B 1 216 ? -29.453 4.91 -7.785 1 97.38 216 HIS B C 1
ATOM 3929 O O . HIS B 1 216 ? -28.328 4.793 -8.273 1 97.38 216 HIS B O 1
ATOM 3935 N N . LYS B 1 217 ? -29.672 5.559 -6.684 1 97.56 217 LYS B N 1
ATOM 3936 C 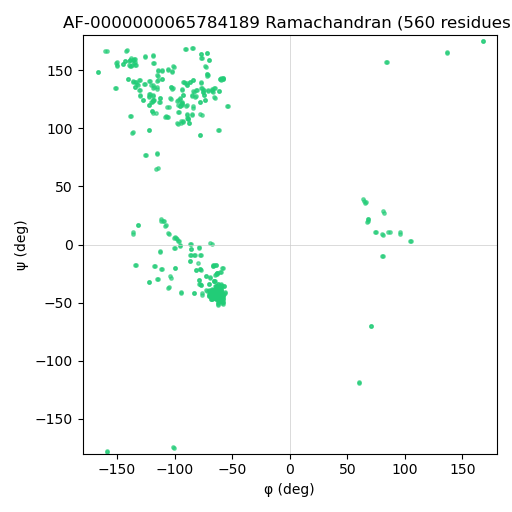CA . LYS B 1 217 ? -28.594 6.27 -5.992 1 97.56 217 LYS B CA 1
ATOM 3937 C C . LYS B 1 217 ? -27.562 5.301 -5.438 1 97.56 217 LYS B C 1
ATOM 3939 O O . LYS B 1 217 ? -26.359 5.551 -5.543 1 97.56 217 LYS B O 1
ATOM 3944 N N . LEU B 1 218 ? -28.016 4.191 -4.859 1 98 218 LEU B N 1
ATOM 3945 C CA . LEU B 1 218 ? -27.109 3.17 -4.355 1 98 218 LEU B CA 1
ATOM 3946 C C . LEU B 1 218 ? -26.266 2.59 -5.484 1 98 218 LEU B C 1
ATOM 3948 O O . LEU B 1 218 ? -25.031 2.52 -5.375 1 98 218 LEU B O 1
ATOM 3952 N N . LYS B 1 219 ? -26.922 2.254 -6.535 1 98.44 219 LYS B N 1
ATOM 3953 C CA . LYS B 1 219 ? -26.25 1.679 -7.688 1 98.44 219 LYS B CA 1
ATOM 3954 C C . LYS B 1 219 ? -25.203 2.641 -8.242 1 98.44 219 LYS B C 1
ATOM 3956 O O . LYS B 1 219 ? -24.047 2.25 -8.484 1 98.44 219 LYS B O 1
ATOM 3961 N N . GLU B 1 220 ? -25.594 3.848 -8.422 1 98.31 220 GLU B N 1
ATOM 3962 C CA . GLU B 1 220 ? -24.688 4.859 -8.961 1 98.31 220 GLU B CA 1
ATOM 3963 C C . GLU B 1 220 ? -23.469 5.062 -8.062 1 98.31 220 GLU B C 1
ATOM 3965 O O . GLU B 1 220 ? -22.344 5.109 -8.539 1 98.31 220 GLU B O 1
ATOM 3970 N N . THR B 1 221 ? -23.672 5.188 -6.762 1 98.5 221 THR B N 1
ATOM 3971 C CA . THR B 1 221 ? -22.609 5.41 -5.789 1 98.5 221 THR B CA 1
ATOM 3972 C C . THR B 1 221 ? -21.609 4.254 -5.805 1 98.5 221 THR B C 1
ATOM 3974 O O . THR B 1 221 ? -20.406 4.473 -5.875 1 98.5 221 THR B O 1
ATOM 3977 N N . VAL B 1 222 ? -22.125 3.049 -5.848 1 98.69 222 VAL B N 1
ATOM 3978 C CA . VAL B 1 222 ? -21.297 1.848 -5.777 1 98.69 222 VAL B CA 1
ATOM 3979 C C . VAL B 1 222 ? -20.484 1.709 -7.062 1 98.69 222 VAL B C 1
ATOM 3981 O O . VAL B 1 222 ? -19.281 1.456 -7.012 1 98.69 222 VAL B O 1
ATOM 3984 N N . LEU B 1 223 ? -21.109 1.923 -8.18 1 98.81 223 LEU B N 1
ATOM 3985 C CA . LEU B 1 223 ? -20.406 1.746 -9.453 1 98.81 223 LEU B CA 1
ATOM 3986 C C . LEU B 1 223 ? -19.359 2.834 -9.664 1 98.81 223 LEU B C 1
ATOM 3988 O O . LEU B 1 223 ? -18.266 2.559 -10.141 1 98.81 223 LEU B O 1
ATOM 3992 N N . LYS B 1 224 ? -19.719 4.082 -9.273 1 98.75 224 LYS B N 1
ATOM 3993 C CA . LYS B 1 224 ? -18.75 5.164 -9.383 1 98.75 224 LYS B CA 1
ATOM 3994 C C . LYS B 1 224 ? -17.562 4.934 -8.453 1 98.75 224 LYS B C 1
ATOM 3996 O O . LYS B 1 224 ? -16.406 5.094 -8.859 1 98.75 224 LYS B O 1
ATOM 4001 N N . ALA B 1 225 ? -17.844 4.543 -7.23 1 98.88 225 ALA B N 1
ATOM 4002 C CA . ALA B 1 225 ? -16.781 4.25 -6.27 1 98.88 225 ALA B CA 1
ATOM 4003 C C . ALA B 1 225 ? -15.875 3.141 -6.777 1 98.88 225 ALA B C 1
ATOM 4005 O O . ALA B 1 225 ? -14.648 3.24 -6.684 1 98.88 225 ALA B O 1
ATOM 4006 N N . THR B 1 226 ? -16.469 2.096 -7.324 1 98.88 226 THR B N 1
ATOM 4007 C CA . THR B 1 226 ? -15.711 0.957 -7.832 1 98.88 226 THR B CA 1
ATOM 4008 C C . THR B 1 226 ? -14.805 1.377 -8.984 1 98.88 226 THR B C 1
ATOM 4010 O O . THR B 1 226 ? -13.648 0.961 -9.062 1 98.88 226 THR B O 1
ATOM 4013 N N . SER B 1 227 ? -15.352 2.221 -9.828 1 98.75 227 SER B N 1
ATOM 4014 C CA . SER B 1 227 ? -14.578 2.713 -10.961 1 98.75 227 SER B CA 1
ATOM 4015 C C . SER B 1 227 ? -13.367 3.52 -10.5 1 98.75 227 SER B C 1
ATOM 4017 O O . SER B 1 227 ? -12.273 3.371 -11.039 1 98.75 227 SER B O 1
ATOM 4019 N N . ILE B 1 228 ? -13.516 4.316 -9.469 1 98.69 228 ILE B N 1
ATOM 4020 C CA . ILE B 1 228 ? -12.453 5.152 -8.93 1 98.69 228 ILE B CA 1
ATOM 4021 C C . ILE B 1 228 ? -11.359 4.27 -8.336 1 98.69 228 ILE B C 1
ATOM 4023 O O . ILE B 1 228 ? -10.164 4.523 -8.531 1 98.69 228 ILE B O 1
ATOM 4027 N N . ILE B 1 229 ? -11.742 3.193 -7.676 1 98.5 229 ILE B N 1
ATOM 4028 C CA . ILE B 1 229 ? -10.812 2.309 -6.977 1 98.5 229 ILE B CA 1
ATOM 4029 C C . ILE B 1 229 ? -10.172 1.342 -7.969 1 98.5 229 ILE B C 1
ATOM 4031 O O . ILE B 1 229 ? -9.117 0.769 -7.695 1 98.5 229 ILE B O 1
ATOM 4035 N N . GLY B 1 230 ? -10.836 1.121 -9.117 1 98.06 230 GLY B N 1
ATOM 4036 C CA . GLY B 1 230 ? -10.344 0.208 -10.133 1 98.06 230 GLY B CA 1
ATOM 4037 C C . GLY B 1 230 ? -10.664 -1.245 -9.844 1 98.06 230 GLY B C 1
ATOM 4038 O O . GLY B 1 230 ? -9.914 -2.143 -10.227 1 98.06 230 GLY B O 1
ATOM 4039 N N . GLY B 1 231 ? -11.688 -1.49 -9.148 1 97.94 231 GLY B N 1
ATOM 4040 C CA . GLY B 1 231 ? -12.047 -2.85 -8.781 1 97.94 231 GLY B CA 1
ATOM 4041 C C . GLY B 1 231 ? -12.672 -3.631 -9.922 1 97.94 231 GLY B C 1
ATOM 4042 O O . GLY B 1 231 ? -13.531 -3.113 -10.641 1 97.94 231 GLY B O 1
ATOM 4043 N N . GLU B 1 232 ? -12.227 -4.859 -10.094 1 98.62 232 GLU B N 1
ATOM 4044 C CA . GLU B 1 232 ? -12.773 -5.707 -11.148 1 98.62 232 GLU B CA 1
ATOM 4045 C C . GLU B 1 232 ? -13.703 -6.773 -10.562 1 98.62 232 GLU B C 1
ATOM 4047 O O . GLU B 1 232 ? -14.648 -7.207 -11.219 1 98.62 232 GLU B O 1
ATOM 4052 N N . PHE B 1 233 ? -13.414 -7.293 -9.484 1 98.88 233 PHE B N 1
ATOM 4053 C CA . PHE B 1 233 ? -14.242 -8.164 -8.656 1 98.88 233 PHE B CA 1
ATOM 4054 C C . PHE B 1 233 ? -14.148 -7.773 -7.188 1 98.88 233 PHE B C 1
ATOM 4056 O O . PHE B 1 233 ? -13.219 -8.195 -6.484 1 98.88 233 PHE B O 1
ATOM 4063 N N . VAL B 1 234 ? -15.094 -6.988 -6.695 1 98.88 234 VAL B N 1
ATOM 4064 C CA . VAL B 1 234 ? -14.977 -6.418 -5.355 1 98.88 234 VAL B CA 1
ATOM 4065 C C . VAL B 1 234 ? -16.328 -6.465 -4.656 1 98.88 234 VAL B C 1
ATOM 4067 O O . VAL B 1 234 ? -17.375 -6.535 -5.309 1 98.88 234 VAL B O 1
ATOM 4070 N N . SER B 1 235 ? -16.297 -6.496 -3.408 1 98.19 235 SER B N 1
ATOM 4071 C CA . SER B 1 235 ? -17.469 -6.195 -2.596 1 98.19 235 SER B CA 1
ATOM 4072 C C . SER B 1 235 ? -17.312 -4.883 -1.842 1 98.19 235 SER B C 1
ATOM 4074 O O . SER B 1 235 ? -16.188 -4.473 -1.542 1 98.19 235 SER B O 1
ATOM 4076 N N . ILE B 1 236 ? -18.406 -4.219 -1.613 1 98.25 236 ILE B N 1
ATOM 4077 C CA . ILE B 1 236 ? -18.422 -2.898 -0.994 1 98.25 236 ILE B CA 1
ATOM 4078 C C . ILE B 1 236 ? -19.438 -2.889 0.157 1 98.25 236 ILE B C 1
ATOM 4080 O O . ILE B 1 236 ? -20.578 -3.33 -0.003 1 98.25 236 ILE B O 1
ATOM 4084 N N . ASP B 1 237 ? -19.016 -2.455 1.281 1 97.19 237 ASP B N 1
ATOM 4085 C CA . ASP B 1 237 ? -19.891 -2.215 2.416 1 97.19 237 ASP B CA 1
ATOM 4086 C C . ASP B 1 237 ? -20.359 -0.76 2.449 1 97.19 237 ASP B C 1
ATOM 4088 O O . ASP B 1 237 ? -19.547 0.158 2.518 1 97.19 237 ASP B O 1
ATOM 4092 N N . VAL B 1 238 ? -21.641 -0.64 2.42 1 97.69 238 VAL B N 1
ATOM 4093 C CA . VAL B 1 238 ? -22.25 0.677 2.326 1 97.69 238 VAL B CA 1
ATOM 4094 C C . VAL B 1 238 ? -23.188 0.9 3.52 1 97.69 238 VAL B C 1
ATOM 4096 O O . VAL B 1 238 ? -23.891 -0.015 3.939 1 97.69 238 VAL B O 1
ATOM 4099 N N . MET B 1 239 ? -23.156 2.107 4.008 1 96.31 239 MET B N 1
ATOM 4100 C CA . MET B 1 239 ? -24.094 2.473 5.074 1 96.31 239 MET B CA 1
ATOM 4101 C C . MET B 1 239 ? -25.078 3.535 4.598 1 96.31 239 MET B C 1
ATOM 4103 O O . MET B 1 239 ? -24.703 4.43 3.834 1 96.31 239 MET B O 1
ATOM 4107 N N . GLU B 1 240 ? -26.234 3.35 5.043 1 95.88 240 GLU B N 1
ATOM 4108 C CA . GLU B 1 240 ? -27.203 4.41 4.824 1 95.88 240 GLU B CA 1
ATOM 4109 C C . GLU B 1 240 ? -26.984 5.57 5.789 1 95.88 240 GLU B C 1
ATOM 4111 O O . GLU B 1 240 ? -26.656 5.359 6.961 1 95.88 240 GLU B O 1
ATOM 4116 N N . HIS B 1 241 ? -27.125 6.711 5.273 1 95.81 241 HIS B N 1
ATOM 4117 C CA . HIS B 1 241 ? -26.859 7.934 6.02 1 95.81 241 HIS B CA 1
ATOM 4118 C C . HIS B 1 241 ? -28.016 8.922 5.887 1 95.81 241 HIS B C 1
ATOM 4120 O O . HIS B 1 241 ? -28.562 9.094 4.801 1 95.81 241 HIS B O 1
ATOM 4126 N N . GLN B 1 242 ? -28.328 9.594 6.934 1 94.19 242 GLN B N 1
ATOM 4127 C CA . GLN B 1 242 ? -29.484 10.469 6.984 1 94.19 242 GLN B CA 1
ATOM 4128 C C . GLN B 1 242 ? -29.344 11.633 6.004 1 94.19 242 GLN B C 1
ATOM 4130 O O . GLN B 1 242 ? -30.297 11.977 5.301 1 94.19 242 GLN B O 1
ATOM 4135 N N . SER B 1 243 ? -28.203 12.211 5.949 1 95.06 243 SER B N 1
ATOM 4136 C CA . SER B 1 243 ? -28.031 13.414 5.148 1 95.06 243 SER B CA 1
ATOM 4137 C C . SER B 1 243 ? -27.297 13.117 3.848 1 95.06 243 SER B C 1
ATOM 4139 O O . SER B 1 243 ? -27.5 13.805 2.842 1 95.06 243 SER B O 1
ATOM 4141 N N . LYS B 1 244 ? -26.438 12.047 3.818 1 96.25 244 LYS B N 1
ATOM 4142 C CA . LYS B 1 244 ? -25.594 11.766 2.652 1 96.25 244 LYS B CA 1
ATOM 4143 C C . LYS B 1 244 ? -26.203 10.641 1.808 1 96.25 244 LYS B C 1
ATOM 4145 O O . LYS B 1 244 ? -25.641 10.273 0.769 1 96.25 244 LYS B O 1
ATOM 4150 N N . ASN B 1 245 ? -27.312 10.062 2.234 1 95.62 245 ASN B N 1
ATOM 4151 C CA . ASN B 1 245 ? -27.984 8.93 1.611 1 95.62 245 ASN B CA 1
ATOM 4152 C C . ASN B 1 245 ? -27.188 7.645 1.777 1 95.62 245 ASN B C 1
ATOM 4154 O O . ASN B 1 245 ? -27.531 6.789 2.592 1 95.62 245 ASN B O 1
ATOM 4158 N N . TYR B 1 246 ? -26 7.543 1.069 1 97.75 246 TYR B N 1
ATOM 4159 C CA . TYR B 1 246 ? -25.125 6.387 1.167 1 97.75 246 TYR B CA 1
ATOM 4160 C C . TYR B 1 246 ? -23.672 6.816 1.369 1 97.75 246 TYR B C 1
ATOM 4162 O O . TYR B 1 246 ? -23.219 7.777 0.748 1 97.75 246 TYR B O 1
ATOM 4170 N N . VAL B 1 247 ? -22.984 6.121 2.254 1 98.19 247 VAL B N 1
ATOM 4171 C CA . VAL B 1 247 ? -21.547 6.348 2.434 1 98.19 247 VAL B CA 1
ATOM 4172 C C . VAL B 1 247 ? -20.797 5.023 2.295 1 98.19 247 VAL B C 1
ATOM 4174 O O . VAL B 1 247 ? -21.266 3.98 2.746 1 98.19 247 VAL B O 1
ATOM 4177 N N . ILE B 1 248 ? -19.703 5.047 1.638 1 98.62 248 ILE B N 1
ATOM 4178 C CA . ILE B 1 248 ? -18.859 3.863 1.476 1 98.62 248 ILE B CA 1
ATOM 4179 C C . ILE B 1 248 ? -18.062 3.617 2.754 1 98.62 248 ILE B C 1
ATOM 4181 O O . ILE B 1 248 ? -17.312 4.484 3.199 1 98.62 248 ILE B O 1
ATOM 4185 N N . ASN B 1 249 ? -18.234 2.449 3.301 1 97.19 249 ASN B N 1
ATOM 4186 C CA . ASN B 1 249 ? -17.547 2.102 4.543 1 97.19 249 ASN B CA 1
ATOM 4187 C C . ASN B 1 249 ? -16.234 1.366 4.273 1 97.19 249 ASN B C 1
ATOM 4189 O O . ASN B 1 249 ? -15.242 1.597 4.957 1 97.19 249 ASN B O 1
ATOM 4193 N N . GLU B 1 250 ? -16.297 0.461 3.314 1 97.31 250 GLU B N 1
ATOM 4194 C CA . GLU B 1 250 ? -15.117 -0.367 3.062 1 97.31 250 GLU B CA 1
ATOM 4195 C C . GLU B 1 250 ? -15.234 -1.104 1.732 1 97.31 250 GLU B C 1
ATOM 4197 O O . GLU B 1 250 ? -16.344 -1.363 1.257 1 97.31 250 GLU B O 1
ATOM 4202 N N . PHE B 1 251 ? -14.109 -1.31 1.148 1 98.31 251 PHE B N 1
ATOM 4203 C CA . PHE B 1 251 ? -13.992 -2.213 0.01 1 98.31 251 PHE B CA 1
ATOM 4204 C C . PHE B 1 251 ? -13.312 -3.516 0.42 1 98.31 251 PHE B C 1
ATOM 4206 O O . PHE B 1 251 ? -12.461 -3.523 1.313 1 98.31 251 PHE B O 1
ATOM 4213 N N . ASN B 1 252 ? -13.68 -4.559 -0.28 1 97.12 252 ASN B N 1
ATOM 4214 C CA . ASN B 1 252 ? -12.992 -5.84 -0.168 1 97.12 252 ASN B CA 1
ATOM 4215 C C . ASN B 1 252 ? -12.57 -6.371 -1.534 1 97.12 252 ASN B C 1
ATOM 4217 O O . ASN B 1 252 ? -13.406 -6.543 -2.424 1 97.12 252 ASN B O 1
ATOM 4221 N N . ASP B 1 253 ? -11.273 -6.637 -1.636 1 98.12 253 ASP B N 1
ATOM 4222 C CA . ASP B 1 253 ? -10.711 -7.047 -2.918 1 98.12 253 ASP B CA 1
ATOM 4223 C C . ASP B 1 253 ? -10.828 -8.555 -3.113 1 98.12 253 ASP B C 1
ATOM 4225 O O . ASP B 1 253 ? -10.664 -9.062 -4.227 1 98.12 253 ASP B O 1
ATOM 4229 N N . VAL B 1 254 ? -11.109 -9.305 -2.129 1 97.44 254 VAL B N 1
ATOM 4230 C CA . VAL B 1 254 ? -11.367 -10.742 -2.174 1 97.44 254 VAL B CA 1
ATOM 4231 C C . VAL B 1 254 ? -12.727 -11.039 -1.539 1 97.44 254 VAL B C 1
ATOM 4233 O O . VAL B 1 254 ? -12.797 -11.523 -0.409 1 97.44 254 VAL B O 1
ATOM 4236 N N . PRO B 1 255 ? -13.719 -10.781 -2.262 1 96.62 255 PRO B N 1
ATOM 4237 C CA . PRO B 1 255 ? -15.062 -10.898 -1.689 1 96.62 255 PRO B CA 1
ATOM 4238 C C . PRO B 1 255 ? -15.375 -12.32 -1.231 1 96.62 255 PRO B C 1
ATOM 4240 O O . PRO B 1 255 ? -15.125 -13.281 -1.967 1 96.62 255 PRO B O 1
ATOM 4243 N N . GLU B 1 256 ? -15.867 -12.406 -0.051 1 93.19 256 GLU B N 1
ATOM 4244 C CA . GLU B 1 256 ? -16.641 -13.586 0.318 1 93.19 256 GLU B CA 1
ATOM 4245 C C . GLU B 1 256 ? -18.078 -13.492 -0.195 1 93.19 256 GLU B C 1
ATOM 4247 O O . GLU B 1 256 ? -18.719 -12.445 -0.074 1 93.19 256 GLU B O 1
ATOM 4252 N N . PHE B 1 257 ? -18.547 -14.625 -0.831 1 94.62 257 PHE B N 1
ATOM 4253 C CA . PHE B 1 257 ? -19.812 -14.367 -1.497 1 94.62 257 PHE B CA 1
ATOM 4254 C C . PHE B 1 257 ? -20.828 -15.453 -1.169 1 94.62 257 PHE B C 1
ATOM 4256 O O . PHE B 1 257 ? -21.875 -15.562 -1.827 1 94.62 257 PHE B O 1
ATOM 4263 N N . LYS B 1 258 ? -20.609 -16.234 -0.135 1 90.56 258 LYS B N 1
ATOM 4264 C CA . LYS B 1 258 ? -21.594 -17.219 0.288 1 90.56 258 LYS B CA 1
ATOM 4265 C C . LYS B 1 258 ? -22.891 -16.531 0.717 1 90.56 258 LYS B C 1
ATOM 4267 O O . LYS B 1 258 ? -23.984 -16.906 0.249 1 90.56 258 LYS B O 1
ATOM 4272 N N . GLY B 1 259 ? -22.734 -15.547 1.638 1 87.75 259 GLY B N 1
ATOM 4273 C CA . GLY B 1 259 ? -23.906 -14.805 2.084 1 87.75 259 GLY B CA 1
ATOM 4274 C C . GLY B 1 259 ? -24.641 -14.102 0.954 1 87.75 259 GLY B C 1
ATOM 4275 O O . GLY B 1 259 ? -25.875 -14.062 0.928 1 87.75 259 GLY B O 1
ATOM 4276 N N . PHE B 1 260 ? -23.922 -13.641 0.054 1 94.06 260 PHE B N 1
ATOM 4277 C CA . PHE B 1 260 ? -24.484 -12.953 -1.104 1 94.06 260 PHE B CA 1
ATOM 4278 C C . PHE B 1 260 ? -25.297 -13.914 -1.957 1 94.06 260 PHE B C 1
ATOM 4280 O O . PHE B 1 260 ? -26.422 -13.586 -2.365 1 94.06 260 PHE B O 1
ATOM 4287 N N . MET B 1 261 ? -24.734 -15.078 -2.186 1 94.19 261 MET B N 1
ATOM 4288 C CA . MET B 1 261 ? -25.422 -16.062 -3.002 1 94.19 261 MET B CA 1
ATOM 4289 C C . MET B 1 261 ? -26.719 -16.531 -2.324 1 94.19 261 MET B C 1
ATOM 4291 O O . MET B 1 261 ? -27.734 -16.703 -2.986 1 94.19 261 MET B O 1
ATOM 4295 N N . LEU B 1 262 ? -26.672 -16.625 -1.055 1 89.69 262 LEU B N 1
ATOM 4296 C CA . LEU B 1 262 ? -27.844 -17.016 -0.295 1 89.69 262 LEU B CA 1
ATOM 4297 C C . LEU B 1 262 ? -28.938 -15.953 -0.382 1 89.69 262 LEU B C 1
ATOM 4299 O O . LEU B 1 262 ? -30.109 -16.266 -0.525 1 89.69 262 LEU B O 1
ATOM 4303 N N . ALA B 1 263 ? -28.516 -14.727 -0.345 1 90.44 263 ALA B N 1
ATOM 4304 C CA . ALA B 1 263 ? -29.453 -13.602 -0.295 1 90.44 263 ALA B CA 1
ATOM 4305 C C . ALA B 1 263 ? -30.031 -13.305 -1.678 1 90.44 263 ALA B C 1
ATOM 4307 O O . ALA B 1 263 ? -31.172 -12.844 -1.8 1 90.44 263 ALA B O 1
ATOM 4308 N N . THR B 1 264 ? -29.266 -13.57 -2.752 1 93.19 264 THR B N 1
ATOM 4309 C CA . THR B 1 264 ? -29.656 -13.055 -4.055 1 93.19 264 THR B CA 1
ATOM 4310 C C . THR B 1 264 ? -29.938 -14.195 -5.027 1 93.19 264 THR B C 1
ATOM 4312 O O . THR B 1 264 ? -30.531 -13.977 -6.09 1 93.19 264 THR B O 1
ATOM 4315 N N . ASN B 1 265 ? -29.484 -15.398 -4.773 1 93.88 265 ASN B N 1
ATOM 4316 C CA . ASN B 1 265 ? -29.594 -16.578 -5.621 1 93.88 265 ASN B CA 1
ATOM 4317 C C . ASN B 1 265 ? -28.766 -16.422 -6.898 1 93.88 265 ASN B C 1
ATOM 4319 O O . ASN B 1 265 ? -29.047 -17.094 -7.902 1 93.88 265 ASN B O 1
ATOM 4323 N N . ILE B 1 266 ? -27.797 -15.5 -6.863 1 96.38 266 ILE B N 1
ATOM 4324 C CA . ILE B 1 266 ? -26.891 -15.305 -7.996 1 96.38 266 ILE B CA 1
ATOM 4325 C C . ILE B 1 266 ? -25.641 -16.156 -7.816 1 96.38 266 ILE B C 1
ATOM 4327 O O . ILE B 1 266 ? -25.047 -16.172 -6.738 1 96.38 266 ILE B O 1
ATOM 4331 N N . ASP B 1 267 ? -25.297 -16.922 -8.812 1 97.88 267 ASP B N 1
ATOM 4332 C CA . ASP B 1 267 ? -24.062 -17.703 -8.789 1 97.88 267 ASP B CA 1
ATOM 4333 C C . ASP B 1 267 ? -22.844 -16.828 -9.094 1 97.88 267 ASP B C 1
ATOM 4335 O O . ASP B 1 267 ? -22.453 -16.688 -10.258 1 97.88 267 ASP B O 1
ATOM 4339 N N . VAL B 1 268 ? -22.203 -16.328 -8.109 1 98.56 268 VAL B N 1
ATOM 4340 C CA . VAL B 1 268 ? -21.141 -15.352 -8.227 1 98.56 268 VAL B CA 1
ATOM 4341 C C . VAL B 1 268 ? -19.953 -15.961 -8.969 1 98.56 268 VAL B C 1
ATOM 4343 O O . VAL B 1 268 ? -19.312 -15.297 -9.797 1 98.56 268 VAL B O 1
ATOM 4346 N N . ALA B 1 269 ? -19.625 -17.203 -8.703 1 98.69 269 ALA B N 1
ATOM 4347 C CA . ALA B 1 269 ? -18.484 -17.875 -9.336 1 98.69 269 ALA B CA 1
ATOM 4348 C C . ALA B 1 269 ? -18.672 -17.953 -10.852 1 98.69 269 ALA B C 1
ATOM 4350 O O . ALA B 1 269 ? -17.75 -17.656 -11.609 1 98.69 269 ALA B O 1
ATOM 4351 N N . GLU B 1 270 ? -19.844 -18.328 -11.25 1 98.56 270 GLU B N 1
ATOM 4352 C CA . GLU B 1 270 ? -20.109 -18.422 -12.68 1 98.56 270 GLU B CA 1
ATOM 4353 C C . GLU B 1 270 ? -20.078 -17.047 -13.352 1 98.56 270 GLU B C 1
ATOM 4355 O O . GLU B 1 270 ? -19.578 -16.922 -14.477 1 98.56 270 GLU B O 1
ATOM 4360 N N . GLU B 1 271 ? -20.641 -16.047 -12.633 1 98.69 271 GLU B N 1
ATOM 4361 C CA . GLU B 1 271 ? -20.594 -14.695 -13.164 1 98.69 271 GLU B CA 1
ATOM 4362 C C . GLU B 1 271 ? -19.156 -14.219 -13.344 1 98.69 271 GLU B C 1
ATOM 4364 O O . GLU B 1 271 ? -18.812 -13.602 -14.359 1 98.69 271 GLU B O 1
ATOM 4369 N N . LEU B 1 272 ? -18.297 -14.492 -12.398 1 98.69 272 LEU B N 1
ATOM 4370 C CA . LEU B 1 272 ? -16.891 -14.094 -12.453 1 98.69 272 LEU B CA 1
ATOM 4371 C C . LEU B 1 272 ? -16.172 -14.781 -13.609 1 98.69 272 LEU B C 1
ATOM 4373 O O . LEU B 1 272 ? -15.469 -14.133 -14.383 1 98.69 272 LEU B O 1
ATOM 4377 N N . VAL B 1 273 ? -16.375 -16.109 -13.742 1 98.44 273 VAL B N 1
ATOM 4378 C CA . VAL B 1 273 ? -15.688 -16.875 -14.773 1 98.44 273 VAL B CA 1
ATOM 4379 C C . VAL B 1 273 ? -16.188 -16.469 -16.156 1 98.44 273 VAL B C 1
ATOM 4381 O O . VAL B 1 273 ? -15.422 -16.375 -17.109 1 98.44 273 VAL B O 1
ATOM 4384 N N . SER B 1 274 ? -17.516 -16.25 -16.234 1 97.94 274 SER B N 1
ATOM 4385 C CA . SER B 1 274 ? -18.062 -15.719 -17.484 1 97.94 274 SER B CA 1
ATOM 4386 C C . SER B 1 274 ? -17.422 -14.391 -17.859 1 97.94 274 SER B C 1
ATOM 4388 O O . SER B 1 274 ? -17.078 -14.172 -19.016 1 97.94 274 SER B O 1
ATOM 4390 N N . TYR B 1 275 ? -17.281 -13.523 -16.922 1 98.25 275 TYR B N 1
ATOM 4391 C CA . TYR B 1 275 ? -16.625 -12.242 -17.141 1 98.25 275 TYR B CA 1
ATOM 4392 C C . TYR B 1 275 ? -15.195 -12.43 -17.641 1 98.25 275 TYR B C 1
ATOM 4394 O O . TYR B 1 275 ? -14.781 -11.766 -18.594 1 98.25 275 TYR B O 1
ATOM 4402 N N . VAL B 1 276 ? -14.453 -13.312 -17 1 98 276 VAL B N 1
ATOM 4403 C CA . VAL B 1 276 ? -13.07 -13.594 -17.359 1 98 276 VAL B CA 1
ATOM 4404 C C . VAL B 1 276 ? -13.008 -14.109 -18.797 1 98 276 VAL B C 1
ATOM 4406 O O . VAL B 1 276 ? -12.211 -13.633 -19.609 1 98 276 VAL B O 1
ATOM 4409 N N . LYS B 1 277 ? -13.859 -15.055 -19.094 1 96.94 277 LYS B N 1
ATOM 4410 C CA . LYS B 1 277 ? -13.891 -15.672 -20.406 1 96.94 277 LYS B CA 1
ATOM 4411 C C . LYS B 1 277 ? -14.188 -14.641 -21.5 1 96.94 277 LYS B C 1
ATOM 4413 O O . LYS B 1 277 ? -13.5 -14.578 -22.516 1 96.94 277 LYS B O 1
ATOM 4418 N N . ASN B 1 278 ? -15.125 -13.789 -21.219 1 96.06 278 ASN B N 1
ATOM 4419 C CA . ASN B 1 278 ? -15.625 -12.859 -22.219 1 96.06 278 ASN B CA 1
ATOM 4420 C C . ASN B 1 278 ? -14.656 -11.695 -22.422 1 96.06 278 ASN B C 1
ATOM 4422 O O . ASN B 1 278 ? -14.633 -11.086 -23.5 1 96.06 278 ASN B O 1
ATOM 4426 N N . ASN B 1 279 ? -13.812 -11.43 -21.469 1 96 279 ASN B N 1
ATOM 4427 C CA . ASN B 1 279 ? -13.016 -10.211 -21.547 1 96 279 ASN B CA 1
ATOM 4428 C C . ASN B 1 279 ? -11.539 -10.516 -21.781 1 96 279 ASN B C 1
ATOM 4430 O O . ASN B 1 279 ? -10.805 -9.672 -22.297 1 96 279 ASN B O 1
ATOM 4434 N N . TYR B 1 280 ? -11.164 -11.742 -21.438 1 94.06 280 TYR B N 1
ATOM 4435 C CA . TYR B 1 280 ? -9.711 -11.914 -21.453 1 94.06 280 TYR B CA 1
ATO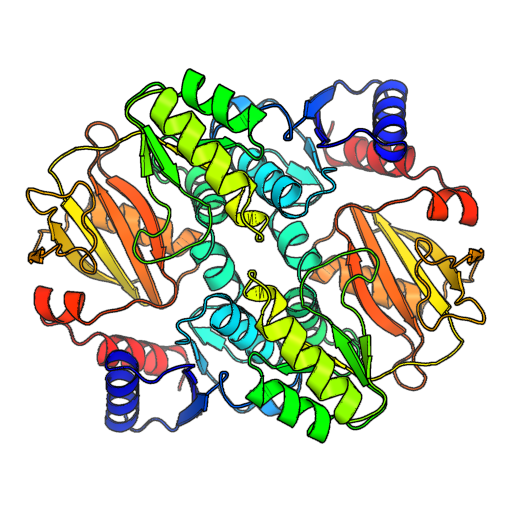M 4436 C C . TYR B 1 280 ? -9.32 -13.203 -22.156 1 94.06 280 TYR B C 1
ATOM 4438 O O . TYR B 1 280 ? -8.156 -13.406 -22.5 1 94.06 280 TYR B O 1
ATOM 4446 N N . LEU B 1 281 ? -10.312 -14.094 -22.297 1 84.75 281 LEU B N 1
ATOM 4447 C CA . LEU B 1 281 ? -9.945 -15.383 -22.875 1 84.75 281 LEU B CA 1
ATOM 4448 C C . LEU B 1 281 ? -10.633 -15.602 -24.219 1 84.75 281 LEU B C 1
ATOM 4450 O O . LEU B 1 281 ? -11.82 -15.305 -24.359 1 84.75 281 LEU B O 1
ATOM 4454 N N . ARG B 1 282 ? -10.148 -14.984 -25.391 1 67.5 282 ARG B N 1
ATOM 4455 C CA . ARG B 1 282 ? -10.719 -15.195 -26.719 1 67.5 282 ARG B CA 1
ATOM 4456 C C . ARG B 1 282 ? -10.547 -16.641 -27.156 1 67.5 282 ARG B C 1
ATOM 4458 O O . ARG B 1 282 ? -9.57 -17.297 -26.797 1 67.5 282 ARG B O 1
#

Radius of gyration: 24.0 Å; Cα contacts (8 Å, |Δi|>4): 1249; chains: 2; bounding box: 70×60×56 Å

InterPro domains:
  IPR004666 Ribosomal bS6 modification enzyme RimK/Lysine biosynthesis enzyme LysX [TIGR00768] (3-276)
  IPR011761 ATP-grasp fold [PS50975] (91-277)
  IPR011870 Lysine biosynthesis enzyme LysX [TIGR02144] (3-278)
  IPR013651 ATP-grasp fold, RimK-type [PF08443] (86-275)
  IPR013815 ATP-grasp fold, subdomain 1 [G3DSA:3.30.1490.20] (102-170)
  IPR016185 Pre-ATP-grasp domain superfamily [SSF52440] (2-86)
  IPR054562 LysX/ArgX, preATP-grasp domain [PF22626] (3-82)

Sequence (564 aa):
MRVALVVDIVRQEEKLIAKALEKFQLQYDVINVAQEPLPFNKALGRYDVAIIRPISMYRALYASAVLESAGVHTINSSDTISLCGDKILTYSKLYREGIPIPDSIIAMSSDAALKAYEQKGFPLIDKPPIGSWGRLVSLIRDIFEGKTIIEHRELMGNSALKVHIVQEYINYKSRDIRCIVIGSELLGCYARNIPSNEWRANIALGGYPSQIEVDHKLKETVLKATSIIGGEFVSIDVMEHQSKNYVINEFNDVPEFKGFMLATNIDVAEELVSYVKNNYLRMRVALVVDIVRQEEKLIAKALEKFQLQYDVINVAQEPLPFNKALGRYDVAIIRPISMYRALYASAVLESAGVHTINSSDTISLCGDKILTYSKLYREGIPIPDSIIAMSSDAALKAYEQKGFPLIDKPPIGSWGRLVSLIRDIFEGKTIIEHRELMGNSALKVHIVQEYINYKSRDIRCIVIGSELLGCYARNIPSNEWRANIALGGYPSQIEVDHKLKETVLKATSIIGGEFVSIDVMEHQSKNYVINEFNDVPEFKGFMLATNIDVAEELVSYVKNNYLR

Organism: Sulfolobus acidocaldarius (strain ATCC 33909 / DSM 639 / JCM 8929 / NBRC 15157 / NCIMB 11770) (NCBI:txid330779)

pLDDT: mean 95.32, std 6.2, range [67.12, 98.94]

Solvent-accessible surface area (backbone atoms only — not comparable to full-atom values): 28977 Å² total; per-residue (Å²): 120,28,34,33,44,33,27,54,61,86,48,72,66,54,51,44,34,53,50,30,32,54,73,71,70,49,54,68,48,80,42,46,40,45,57,40,49,52,54,72,44,65,74,60,36,71,29,53,34,30,46,45,47,26,79,49,67,61,54,30,30,51,52,26,25,44,40,39,26,27,68,20,46,39,42,35,37,35,69,25,34,54,32,32,55,21,49,56,54,40,48,19,59,34,47,50,71,69,45,53,53,67,61,41,30,40,10,54,22,67,60,1,36,55,52,41,48,64,72,70,41,72,57,23,31,39,28,40,41,55,78,60,94,65,55,73,54,38,81,29,71,45,70,70,56,41,51,52,49,45,56,57,31,65,68,47,79,33,71,60,53,38,27,35,39,39,27,63,60,80,83,43,93,56,40,33,33,43,33,38,34,49,58,92,39,77,78,48,56,32,31,21,32,36,41,94,93,46,92,54,30,47,55,96,74,62,18,45,73,37,73,58,86,82,48,71,66,58,52,51,53,50,53,52,50,34,60,74,56,55,43,40,45,28,25,36,38,31,33,54,36,93,88,69,51,52,24,56,72,44,50,34,45,59,57,82,51,67,67,52,28,71,49,66,72,50,63,61,38,49,53,51,46,50,50,46,41,75,73,70,46,130,120,29,36,32,44,34,27,54,61,85,49,71,67,54,50,44,34,51,52,31,33,53,72,70,69,49,53,67,47,79,43,47,40,45,57,41,48,50,55,72,44,65,74,60,36,69,28,52,34,30,46,46,48,27,80,48,67,60,54,31,30,51,52,25,26,43,39,39,24,27,70,20,47,40,42,33,37,37,68,23,34,53,32,32,55,21,49,57,54,38,48,19,60,34,46,50,71,68,44,52,52,65,64,39,32,41,10,55,23,68,60,1,36,56,51,41,49,66,71,69,41,71,56,21,30,38,28,40,40,54,78,61,96,66,57,73,54,40,80,28,70,43,70,69,56,41,52,53,51,45,55,56,31,66,68,46,79,34,72,60,54,39,25,34,40,39,30,63,62,80,83,43,93,56,40,32,33,43,33,37,34,49,61,93,40,76,78,49,56,30,30,21,34,36,40,93,92,46,89,54,30,48,56,95,75,61,18,46,72,36,74,57,86,80,47,70,67,58,51,52,52,52,53,52,51,34,59,74,56,55,44,40,45,28,24,37,37,33,32,53,36,93,87,68,52,52,24,54,71,43,51,33,44,58,57,82,52,66,68,53,26,71,50,66,73,48,62,60,37,48,54,50,44,50,49,47,40,76,72,70,45,130

Nearest PDB structures (foldseek):
  3vpc-assembly1_D  TM=9.941E-01  e=5.155E-52  Sulfurisphaera tokodaii
  5k2m-assembly1_A  TM=9.383E-01  e=3.159E-30  Thermococcus kodakarensis KOD1
  3vpd-assembly1_A-2  TM=9.481E-01  e=9.988E-29  Thermus thermophilus
  3vpd-assembly1_B-2  TM=9.400E-01  e=3.691E-26  Thermus thermophilus
  1uc9-assembly1_A  TM=9.080E-01  e=2.179E-23  Thermus thermophilus

Foldseek 3Di:
DEEEEEEQDDDPLSVLLVVLCVVVPHHYDYHHVVVDPADLDLVLVVHQEYEQAYPDLVSSLVVLVSSVSNVHHYQPHSLLSVCQQFQVSLCVLCVVVPQFAFDKDKAQALVSQLVLCVVQDPQKWKFFRGDDQCPLIDGRGDVVSVNVSQVVQVPDPDSSSNMIIIGHDADDPQWKKKWKDAAQDTPAIWIFHHDPPGSDRGVSVPTATAHDDQDPVNSVSVSVSCVSSVHRIKMWIWDQHDPSRIHTHGIGSNDDCPRVCVHPVDSVSNVNVVSCCVPGND/DEEEEEEQDDDPLSVLLVVLCVVVPHHYDYHHVVVDPADLDLVLVVHQEYEQAYPDLVSSLVVLVSSVSNVHHYQPHSLLSVCQQFQVSLCVLCVVVPQFAFDKDKAQALVSQLVLCVVQDPQKWKFFRGDDQCPLIDGDGDVVSVNVSQVVQVPDPDSSSNMIIIGHDADDPQWKKKWKDAAQDTPAIWIFHHDPPGSDRGVVVPTATAHDDDDPVNSVSVSVSCVSSVHRIKMWIWDQHDPSRIHTHGMGSNDDCPRVCVHPVDSVSNVNVVSCCVPGND